Protein AF-A0A5J9UFN1-F1 (afdb_monomer_lite)

Sequence (551 aa):
MDAGTGLPSPESEETAANPITGREPRIRQQNEIRAKPKRKTLFSFYKKVTTEGEGVDGSVDQICELDATPAAAPPAVVLQDEASPSPAGPEPKIRRLNSEDSVLIVERDPGLRGSIWDYPVDEQDRARRIYAMLGPYQIVKEKYPYSGPKSHPRCFQAHWLKEFSWLEYSPAKDAVFCFPCYLFSKKPSGRAGSNVFTVKGFKSWKKVKSGKECAFLSHMGSDSNSAHSYNVTCYNNLKNQLGHIDNMVEQRTSLEVKRNRLRLRVSIDTIRWLAFQACAFRGHDESENSRNQGNFLEMVKLLAEYDDEVRAVVLGSAPGNAKYTSPTIQKEILDIMAAKVQKLIRDEIGDAKFCLIVDESRDESRREQMALVVRFQHLRKNYAMWLATELLILCSSLDPSDSFSSLNIDNVCSLASKFYPADFTEQERANLRCQLRHYELDVPSNPRFQNLTSVADLCRRLVETKKVDDYHLIDRLIRLVLTLPVSTATTERAFSAMKLVKTRKRNKMEDGFLRSCLVLYIEREMAIKITTDSIIDDFNAVKERAVKFKD

Structure (mmCIF, N/CA/C/O backbone):
data_AF-A0A5J9UFN1-F1
#
_entry.id   AF-A0A5J9UFN1-F1
#
loop_
_atom_site.group_PDB
_atom_site.id
_atom_site.type_symbol
_atom_site.label_atom_id
_atom_site.label_alt_id
_atom_site.label_comp_id
_atom_site.label_asym_id
_atom_site.label_entity_id
_atom_site.label_seq_id
_atom_site.pdbx_PDB_ins_code
_atom_site.Cartn_x
_atom_site.Cartn_y
_atom_site.Cartn_z
_atom_site.occupancy
_atom_site.B_iso_or_equiv
_atom_site.auth_seq_id
_atom_site.auth_comp_id
_atom_site.auth_asym_id
_atom_site.auth_atom_id
_atom_site.pdbx_PDB_model_num
ATOM 1 N N . MET A 1 1 ? -18.751 37.540 51.470 1.00 32.81 1 MET A N 1
ATOM 2 C CA . MET A 1 1 ? -18.083 38.650 52.172 1.00 32.81 1 MET A CA 1
ATOM 3 C C . MET A 1 1 ? -17.471 39.536 51.096 1.00 32.81 1 MET A C 1
ATOM 5 O O . MET A 1 1 ? -16.275 39.475 50.863 1.00 32.81 1 MET A O 1
ATOM 9 N N . ASP A 1 2 ? -18.274 40.063 50.174 1.00 33.19 2 ASP A N 1
ATOM 10 C CA . ASP A 1 2 ? -19.281 41.146 50.311 1.00 33.19 2 ASP A CA 1
ATOM 11 C C . ASP A 1 2 ? -18.609 42.467 49.929 1.00 33.19 2 ASP A C 1
ATOM 13 O O . ASP A 1 2 ? -17.487 42.711 50.349 1.00 33.19 2 ASP A O 1
ATOM 17 N N . ALA A 1 3 ? -19.198 43.386 49.175 1.00 38.28 3 ALA A N 1
ATOM 18 C CA . ALA A 1 3 ? -20.440 43.451 48.409 1.00 38.28 3 ALA A CA 1
ATOM 19 C C . ALA A 1 3 ? -20.407 44.800 47.653 1.00 38.28 3 ALA A C 1
ATOM 21 O O . ALA A 1 3 ? -19.611 45.675 47.995 1.00 38.28 3 ALA A O 1
ATOM 22 N N . GLY A 1 4 ? -21.310 44.993 46.688 1.00 31.73 4 GLY A N 1
ATOM 23 C CA . GLY A 1 4 ? -21.695 46.325 46.199 1.00 31.73 4 GLY A CA 1
ATOM 24 C C . GLY A 1 4 ? -22.046 46.337 44.707 1.00 31.73 4 GLY A C 1
ATOM 25 O O . GLY A 1 4 ? -21.158 46.558 43.896 1.00 31.73 4 GLY A O 1
ATOM 26 N N . THR A 1 5 ? -23.220 45.849 44.273 1.00 37.84 5 THR A N 1
ATOM 27 C CA . THR A 1 5 ? -24.504 46.594 44.093 1.00 37.84 5 THR A CA 1
ATOM 28 C C . THR A 1 5 ? -24.406 47.738 43.067 1.00 37.84 5 THR A C 1
ATOM 30 O O . THR A 1 5 ? -23.562 48.603 43.232 1.00 37.84 5 THR A O 1
ATOM 33 N N . GLY A 1 6 ? -25.241 47.880 42.032 1.00 31.38 6 GLY A N 1
ATOM 34 C CA . GLY A 1 6 ? -26.463 47.187 41.623 1.00 31.38 6 GLY A CA 1
ATOM 35 C C . GLY A 1 6 ? -26.992 47.732 40.273 1.00 31.38 6 GLY A C 1
ATOM 36 O O . GLY A 1 6 ? -26.519 48.767 39.820 1.00 31.38 6 GLY A O 1
ATOM 37 N N . LEU A 1 7 ? -27.905 46.947 39.669 1.00 31.61 7 LEU A N 1
ATOM 38 C CA . LEU A 1 7 ? -29.069 47.198 38.767 1.00 31.61 7 LEU A CA 1
ATOM 39 C C . LEU A 1 7 ? -29.321 48.593 38.117 1.00 31.61 7 LEU A C 1
ATOM 41 O O . LEU A 1 7 ? -28.875 49.586 38.679 1.00 31.61 7 LEU A O 1
ATOM 45 N N . PRO A 1 8 ? -30.194 48.729 37.074 1.00 45.88 8 PRO A N 1
ATOM 46 C CA . PRO A 1 8 ? -31.053 47.729 36.394 1.00 45.88 8 PRO A CA 1
ATOM 47 C C . PRO A 1 8 ? -31.086 47.782 34.833 1.00 45.88 8 PRO A C 1
ATOM 49 O O . PRO A 1 8 ? -30.517 48.662 34.198 1.00 45.88 8 PRO A O 1
ATOM 52 N N . SER A 1 9 ? -31.789 46.793 34.260 1.00 28.97 9 SER A N 1
ATOM 53 C CA . SER A 1 9 ? -32.250 46.537 32.869 1.00 28.97 9 SER A CA 1
ATOM 54 C C . SER A 1 9 ? -33.276 47.576 32.322 1.00 28.97 9 SER A C 1
ATOM 56 O O . SER A 1 9 ? -33.493 48.558 33.031 1.00 28.97 9 SER A O 1
ATOM 58 N N . PRO A 1 10 ? -34.065 47.352 31.227 1.00 55.62 10 PRO A N 1
ATOM 59 C CA . PRO A 1 10 ? -34.023 46.444 30.048 1.00 55.62 10 PRO A CA 1
ATOM 60 C C . PRO A 1 10 ? -34.421 47.176 28.710 1.00 55.62 10 PRO A C 1
ATOM 62 O O . PRO A 1 10 ? -34.336 48.392 28.647 1.00 55.62 10 PRO A O 1
ATOM 65 N N . GLU A 1 11 ? -34.906 46.418 27.701 1.00 29.58 11 GLU A N 1
ATOM 66 C CA . GLU A 1 11 ? -35.683 46.801 26.480 1.00 29.58 11 GLU A CA 1
ATOM 67 C C . GLU A 1 11 ? -34.847 47.060 25.203 1.00 29.58 11 GLU A C 1
ATOM 69 O O . GLU A 1 11 ? -33.977 47.920 25.182 1.00 29.58 11 GLU A O 1
ATOM 74 N N . SER A 1 12 ? -34.829 46.199 24.169 1.00 31.39 12 SER A N 1
ATOM 75 C CA . SER A 1 12 ? -35.857 45.669 23.235 1.00 31.39 12 SER A CA 1
ATOM 76 C C . SER A 1 12 ? -36.294 46.656 22.146 1.00 31.39 12 SER A C 1
ATOM 78 O O . SER A 1 12 ? -36.938 47.636 22.478 1.00 31.39 12 SER A O 1
ATOM 80 N N . GLU A 1 13 ? -35.981 46.345 20.878 1.00 31.66 13 GLU A N 1
ATOM 81 C CA . GLU A 1 13 ? -36.784 46.557 19.644 1.00 31.66 13 GLU A CA 1
ATOM 82 C C . GLU A 1 13 ? -35.903 46.141 18.431 1.00 31.66 13 GLU A C 1
ATOM 84 O O . GLU A 1 13 ? -34.749 46.549 18.330 1.00 31.66 13 GLU A O 1
ATOM 89 N N . GLU A 1 14 ? -36.224 45.091 17.655 1.00 31.14 14 GLU A N 1
ATOM 90 C CA . GLU A 1 14 ? -37.162 45.072 16.504 1.00 31.14 14 GLU A CA 1
ATOM 91 C C . GLU A 1 14 ? -36.806 46.141 15.444 1.00 31.14 14 GLU A C 1
ATOM 93 O O . GLU A 1 14 ? -36.729 47.315 15.753 1.00 31.14 14 GLU A O 1
ATOM 98 N N . THR A 1 15 ? -36.559 45.877 14.154 1.00 30.00 15 THR A N 1
ATOM 99 C CA . THR A 1 15 ? -37.398 45.165 13.173 1.00 30.00 15 THR A CA 1
ATOM 100 C C . THR A 1 15 ? -36.741 45.183 11.768 1.00 30.00 15 THR A C 1
ATOM 102 O O . THR A 1 15 ? -35.935 46.055 11.463 1.00 30.00 15 THR A O 1
ATOM 105 N N . ALA A 1 16 ? -37.171 44.222 10.928 1.00 30.41 16 ALA A N 1
ATOM 106 C CA . ALA A 1 16 ? -37.407 44.251 9.464 1.00 30.41 16 ALA A CA 1
ATOM 107 C C . ALA A 1 16 ? -36.252 44.622 8.490 1.00 30.41 16 ALA A C 1
ATOM 109 O O . ALA A 1 16 ? -35.725 45.722 8.501 1.00 30.41 16 ALA A O 1
ATOM 110 N N . ALA A 1 17 ? -35.733 43.727 7.635 1.00 29.56 17 ALA A N 1
ATOM 111 C CA . ALA A 1 17 ? -36.310 42.981 6.495 1.00 29.56 17 ALA A CA 1
ATOM 112 C C . ALA A 1 17 ? -36.345 43.739 5.136 1.00 29.56 17 ALA A C 1
ATOM 114 O O . ALA A 1 17 ? -37.272 44.493 4.876 1.00 29.56 17 ALA A O 1
ATOM 115 N N . ASN A 1 18 ? -35.415 43.328 4.242 1.00 29.84 18 ASN A N 1
ATOM 116 C CA . ASN A 1 18 ? -35.562 43.067 2.784 1.00 29.84 18 ASN A CA 1
ATOM 117 C C . ASN A 1 18 ? -35.808 44.250 1.795 1.00 29.84 18 ASN A C 1
ATOM 119 O O . ASN A 1 18 ? -36.248 45.309 2.218 1.00 29.84 18 ASN A O 1
ATOM 123 N N . PRO A 1 19 ? -35.712 44.080 0.446 1.00 46.12 19 PRO A N 1
ATOM 124 C CA . PRO A 1 19 ? -34.875 43.211 -0.418 1.00 46.12 19 PRO A CA 1
ATOM 125 C C . PRO A 1 19 ? -34.351 43.934 -1.720 1.00 46.12 19 PRO A C 1
ATOM 127 O O . PRO A 1 19 ? -34.479 45.141 -1.878 1.00 46.12 19 PRO A O 1
ATOM 130 N N . ILE A 1 20 ? -33.900 43.142 -2.715 1.00 30.11 20 ILE A N 1
ATOM 131 C CA . ILE A 1 20 ? -33.857 43.382 -4.190 1.00 30.11 20 ILE A CA 1
ATOM 132 C C . ILE A 1 20 ? -32.672 44.185 -4.782 1.00 30.11 20 ILE A C 1
ATOM 134 O O . ILE A 1 20 ? -32.523 45.379 -4.562 1.00 30.11 20 ILE A O 1
ATOM 138 N N . THR A 1 21 ? -31.896 43.557 -5.679 1.00 31.83 21 THR A N 1
ATOM 139 C CA . THR A 1 21 ? -31.861 43.841 -7.143 1.00 31.83 21 THR A CA 1
ATOM 140 C C . THR A 1 21 ? -30.602 43.287 -7.808 1.00 31.83 21 THR A C 1
ATOM 142 O O . THR A 1 21 ? -29.474 43.530 -7.391 1.00 31.83 21 THR A O 1
ATOM 145 N N . GLY A 1 22 ? -30.821 42.522 -8.880 1.00 30.83 22 GLY A N 1
ATOM 146 C CA . GLY A 1 22 ? -29.771 42.089 -9.789 1.00 30.83 22 GLY A CA 1
ATOM 147 C C . GLY A 1 22 ? -29.286 43.219 -10.695 1.00 30.83 22 GLY A C 1
ATOM 148 O O . GLY A 1 22 ? -30.017 44.165 -10.987 1.00 30.83 22 GLY A O 1
ATOM 149 N N . ARG A 1 23 ? -28.056 43.067 -11.188 1.00 28.86 23 ARG A N 1
ATOM 150 C CA . ARG A 1 23 ? -27.585 43.643 -12.451 1.00 28.86 23 ARG A CA 1
ATOM 151 C C . ARG A 1 23 ? -26.370 42.861 -12.944 1.00 28.86 23 ARG A C 1
ATOM 153 O O . ARG A 1 23 ? -25.410 42.656 -12.209 1.00 28.86 23 ARG A O 1
ATOM 160 N N . GLU A 1 24 ? -26.462 42.424 -14.194 1.00 30.39 24 GLU A N 1
ATOM 161 C CA . GLU A 1 24 ? -25.401 41.806 -14.988 1.00 30.39 24 GLU A CA 1
ATOM 162 C C . GLU A 1 24 ? -24.124 42.667 -15.034 1.00 30.39 24 GLU A C 1
ATOM 164 O O . GLU A 1 24 ? -24.214 43.899 -15.104 1.00 30.39 24 GLU A O 1
ATOM 169 N N . PRO A 1 25 ? -22.925 42.061 -15.120 1.00 31.67 25 PRO A N 1
ATOM 170 C CA . PRO A 1 25 ? -21.734 42.766 -15.556 1.00 31.67 25 PRO A CA 1
ATOM 171 C C . PRO A 1 25 ? -21.603 42.765 -17.086 1.00 31.67 25 PRO A C 1
ATOM 173 O O . PRO A 1 25 ? -21.617 41.733 -17.754 1.00 31.67 25 PRO A O 1
ATOM 176 N N . ARG A 1 26 ? -21.400 43.978 -17.605 1.00 28.38 26 ARG A N 1
ATOM 177 C CA . ARG A 1 26 ? -21.020 44.337 -18.975 1.00 28.38 26 ARG A CA 1
ATOM 178 C C . ARG A 1 26 ? -19.876 43.488 -19.541 1.00 28.38 26 ARG A C 1
ATOM 180 O O . ARG A 1 26 ? -18.785 43.431 -18.979 1.00 28.38 26 ARG A O 1
ATOM 187 N N . ILE A 1 27 ? -20.105 42.999 -20.756 1.00 29.84 27 ILE A N 1
ATOM 188 C CA . ILE A 1 27 ? -19.097 42.526 -21.707 1.00 29.84 27 ILE A CA 1
ATOM 189 C C . ILE A 1 27 ? -18.137 43.681 -22.038 1.00 29.84 27 ILE A C 1
ATOM 191 O O . ILE A 1 27 ? -18.545 44.708 -22.582 1.00 29.84 27 ILE A O 1
ATOM 195 N N . ARG A 1 28 ? -16.844 43.498 -21.750 1.00 28.39 28 ARG A N 1
ATOM 196 C CA . ARG A 1 28 ? -15.749 44.193 -22.438 1.00 28.39 28 ARG A CA 1
ATOM 197 C C . ARG A 1 28 ? -14.999 43.163 -23.271 1.00 28.39 28 ARG A C 1
ATOM 199 O O . ARG A 1 28 ? -14.373 42.257 -22.732 1.00 28.39 28 ARG A O 1
ATOM 206 N N . GLN A 1 29 ? -15.105 43.326 -24.585 1.00 31.97 29 GLN A N 1
ATOM 207 C CA . GLN A 1 29 ? -14.305 42.634 -25.587 1.00 31.97 29 GLN A CA 1
ATOM 208 C C . GLN A 1 29 ? -12.816 42.888 -25.315 1.00 31.97 29 GLN A C 1
ATOM 210 O O . GLN A 1 29 ? -12.383 44.040 -25.253 1.00 31.97 29 GLN A O 1
ATOM 215 N N . GLN A 1 30 ? -12.033 41.820 -25.176 1.00 30.34 30 GLN A N 1
ATOM 216 C CA . GLN A 1 30 ? -10.598 41.859 -25.433 1.00 30.34 30 GLN A CA 1
ATOM 217 C C . GLN A 1 30 ? -10.335 41.076 -26.713 1.00 30.34 30 GLN A C 1
ATOM 219 O O . GLN A 1 30 ? -10.708 39.913 -26.838 1.00 30.34 30 GLN A O 1
ATOM 224 N N . ASN A 1 31 ? -9.729 41.776 -27.668 1.00 28.36 31 ASN A N 1
ATOM 225 C CA . ASN A 1 31 ? -9.319 41.274 -28.966 1.00 28.36 31 ASN A CA 1
ATOM 226 C C . ASN A 1 31 ? -8.415 40.043 -28.827 1.00 28.36 31 ASN A C 1
ATOM 228 O O . ASN A 1 31 ? -7.356 40.094 -28.200 1.00 28.36 31 ASN A O 1
ATOM 232 N N . GLU A 1 32 ? -8.826 38.960 -29.479 1.00 28.55 32 GLU A N 1
ATOM 233 C CA . GLU A 1 32 ? -8.007 37.787 -29.744 1.00 28.55 32 GLU A CA 1
ATOM 234 C C . GLU A 1 32 ? -6.810 38.163 -30.633 1.00 28.55 32 GLU A C 1
ATOM 236 O O . GLU A 1 32 ? -6.968 38.512 -31.802 1.00 28.55 32 GLU A O 1
ATOM 241 N N . ILE A 1 33 ? -5.589 38.007 -30.117 1.00 30.92 33 ILE A N 1
ATOM 242 C CA . ILE A 1 33 ? -4.410 37.753 -30.953 1.00 30.92 33 ILE A CA 1
ATOM 243 C C . ILE A 1 33 ? -4.055 36.281 -30.761 1.00 30.92 33 ILE A C 1
ATOM 245 O O . ILE A 1 33 ? -3.357 35.882 -29.830 1.00 30.92 33 ILE A O 1
ATOM 249 N N . ARG A 1 34 ? -4.590 35.449 -31.656 1.00 27.22 34 ARG A N 1
ATOM 250 C CA . ARG A 1 34 ? -4.338 34.008 -31.725 1.00 27.22 34 ARG A CA 1
ATOM 251 C C . ARG A 1 34 ? -2.889 33.754 -32.157 1.00 27.22 34 ARG A C 1
ATOM 253 O O . ARG A 1 34 ? -2.589 33.659 -33.346 1.00 27.22 34 ARG A O 1
ATOM 260 N N . ALA A 1 35 ? -1.977 33.618 -31.196 1.00 33.22 35 ALA A N 1
ATOM 261 C CA . ALA A 1 35 ? -0.631 33.118 -31.460 1.00 33.22 35 ALA A CA 1
ATOM 262 C C . ALA A 1 35 ? -0.699 31.628 -31.848 1.00 33.22 35 ALA A C 1
ATOM 264 O O . ALA A 1 35 ? -1.124 30.778 -31.065 1.00 33.22 35 ALA A O 1
ATOM 265 N N . LYS A 1 36 ? -0.300 31.303 -33.084 1.00 31.28 36 LYS A N 1
ATOM 266 C CA . LYS A 1 36 ? -0.211 29.919 -33.579 1.00 31.28 36 LYS A CA 1
ATOM 267 C C . LYS A 1 36 ? 0.787 29.108 -32.726 1.00 31.28 36 LYS A C 1
ATOM 269 O O . LYS A 1 36 ? 1.882 29.609 -32.458 1.00 31.28 36 LYS A O 1
ATOM 274 N N . PRO A 1 37 ? 0.485 27.851 -32.350 1.00 29.38 37 PRO A N 1
ATOM 275 C CA . PRO A 1 37 ? 1.426 27.022 -31.606 1.00 29.38 37 PRO A CA 1
ATOM 276 C C . PRO A 1 37 ? 2.616 26.644 -32.500 1.00 29.38 37 PRO A C 1
ATOM 278 O O . PRO A 1 37 ? 2.449 26.073 -33.580 1.00 29.38 37 PRO A O 1
ATOM 281 N N . LYS A 1 38 ? 3.838 26.955 -32.052 1.00 36.09 38 LYS A N 1
ATOM 282 C CA . LYS A 1 38 ? 5.072 26.486 -32.697 1.00 36.09 38 LYS A CA 1
ATOM 283 C C . LYS A 1 38 ? 5.144 24.959 -32.567 1.00 36.09 38 LYS A C 1
ATOM 285 O O . LYS A 1 38 ? 5.279 24.441 -31.460 1.00 36.09 38 LYS A O 1
ATOM 290 N N . ARG A 1 39 ? 5.063 24.236 -33.692 1.00 30.19 39 ARG A N 1
ATOM 291 C CA . ARG A 1 39 ? 5.365 22.795 -33.770 1.00 30.19 39 ARG A CA 1
ATOM 292 C C . ARG A 1 39 ? 6.799 22.568 -33.282 1.00 30.19 39 ARG A C 1
ATOM 294 O O . ARG A 1 39 ? 7.739 23.058 -33.902 1.00 30.19 39 ARG A O 1
ATOM 301 N N . LYS A 1 40 ? 6.970 21.829 -32.186 1.00 36.41 40 LYS A N 1
ATOM 302 C CA . LYS A 1 40 ? 8.284 21.342 -31.751 1.00 36.41 40 LYS A CA 1
ATOM 303 C C . LYS A 1 40 ? 8.653 20.137 -32.616 1.00 36.41 40 LYS A C 1
ATOM 305 O O . LYS A 1 40 ? 7.951 19.131 -32.601 1.00 36.41 40 LYS A O 1
ATOM 310 N N . THR A 1 41 ? 9.716 20.258 -33.401 1.00 36.16 41 THR A N 1
ATOM 311 C CA . THR A 1 41 ? 10.311 19.147 -34.153 1.00 36.16 41 THR A CA 1
ATOM 312 C C . THR A 1 41 ? 11.304 18.386 -33.275 1.00 36.16 41 THR A C 1
ATOM 314 O O . THR A 1 41 ? 12.009 19.003 -32.479 1.00 36.16 41 THR A O 1
ATOM 317 N N . LEU A 1 42 ? 11.397 17.066 -33.476 1.00 30.78 42 LEU A N 1
ATOM 318 C CA . LEU A 1 42 ? 12.255 16.091 -32.771 1.00 30.78 42 LEU A CA 1
ATOM 319 C C . LEU A 1 42 ? 13.707 16.562 -32.518 1.00 30.78 42 LEU A C 1
ATOM 321 O O . LEU A 1 42 ? 14.330 16.184 -31.532 1.00 30.78 42 LEU A O 1
ATOM 325 N N . PHE A 1 43 ? 14.233 17.442 -33.370 1.00 34.00 43 PHE A N 1
ATOM 326 C CA . PHE A 1 43 ? 15.599 17.964 -33.299 1.00 34.00 43 PHE A CA 1
ATOM 327 C C . PHE A 1 43 ? 15.869 18.980 -32.175 1.00 34.00 43 PHE A C 1
ATOM 329 O O . PHE A 1 43 ? 17.024 19.334 -31.962 1.00 34.00 43 PHE A O 1
ATOM 336 N N . SER A 1 44 ? 14.866 19.419 -31.403 1.00 39.75 44 SER A N 1
ATOM 337 C CA . SER A 1 44 ? 15.110 20.288 -30.236 1.00 39.75 44 SER A CA 1
ATOM 338 C C . SER A 1 44 ? 15.718 19.560 -29.027 1.00 39.75 44 SER A C 1
ATOM 340 O O . SER A 1 44 ? 16.045 20.210 -28.039 1.00 39.75 44 SER A O 1
ATOM 342 N N . PHE A 1 45 ? 15.843 18.230 -29.082 1.00 31.97 45 PHE A N 1
ATOM 343 C CA . PHE A 1 45 ? 16.335 17.394 -27.979 1.00 31.97 45 PHE A CA 1
ATOM 344 C C . PHE A 1 45 ? 17.852 17.156 -27.973 1.00 31.97 45 PHE A C 1
ATOM 346 O O . PHE A 1 45 ? 18.365 16.599 -27.009 1.00 31.97 45 PHE A O 1
ATOM 353 N N . TYR A 1 46 ? 18.587 17.605 -28.992 1.00 33.34 46 TYR A N 1
ATOM 354 C CA . TYR A 1 46 ? 20.036 17.410 -29.062 1.00 33.34 46 TYR A CA 1
ATOM 355 C C . TYR A 1 46 ? 20.762 18.752 -29.016 1.00 33.34 46 TYR A C 1
ATOM 357 O O . TYR A 1 46 ? 20.992 19.386 -30.043 1.00 33.34 46 TYR A O 1
ATOM 365 N N . LYS A 1 47 ? 21.158 19.182 -27.814 1.00 35.72 47 LYS A N 1
ATOM 366 C CA . LYS A 1 47 ? 22.180 20.220 -27.641 1.00 35.72 47 LYS A CA 1
ATOM 367 C C . LYS A 1 47 ? 23.430 19.557 -27.062 1.00 35.72 47 LYS A C 1
ATOM 369 O O . LYS A 1 47 ? 23.391 19.031 -25.955 1.00 35.72 47 LYS A O 1
ATOM 374 N N . LYS A 1 48 ? 24.518 19.539 -27.839 1.00 30.20 48 LYS A N 1
ATOM 375 C CA . LYS A 1 48 ? 25.847 19.094 -27.394 1.00 30.20 48 LYS A CA 1
ATOM 376 C C . LYS A 1 48 ? 26.371 20.075 -26.342 1.00 30.20 48 LYS A C 1
ATOM 378 O O . LYS A 1 48 ? 26.406 21.274 -26.603 1.00 30.20 48 LYS A O 1
ATOM 383 N N . VAL A 1 49 ? 26.787 19.557 -25.189 1.00 30.92 49 VAL A N 1
ATOM 384 C CA . VAL A 1 49 ? 27.641 20.274 -24.238 1.00 30.92 49 VAL A CA 1
ATOM 385 C C . VAL A 1 49 ? 29.082 20.063 -24.698 1.00 30.92 49 VAL A C 1
ATOM 387 O O . VAL A 1 49 ? 29.534 18.926 -24.811 1.00 30.92 49 VAL A O 1
ATOM 390 N N . THR A 1 50 ? 29.776 21.145 -25.033 1.00 29.66 50 THR A N 1
ATOM 391 C CA . THR A 1 50 ? 31.231 21.174 -25.210 1.00 29.66 50 THR A CA 1
ATOM 392 C C . THR A 1 50 ? 31.863 21.547 -23.875 1.00 29.66 50 THR A C 1
ATOM 394 O O . THR A 1 50 ? 31.541 22.598 -23.327 1.00 29.66 50 THR A O 1
ATOM 397 N N . THR A 1 51 ? 32.739 20.689 -23.359 1.00 30.81 51 THR A N 1
ATOM 398 C CA . THR A 1 51 ? 33.621 20.964 -22.218 1.00 30.81 51 THR A CA 1
ATOM 399 C C . THR A 1 51 ? 35.063 21.038 -22.720 1.00 30.81 51 THR A C 1
ATOM 401 O O . THR A 1 51 ? 35.575 20.041 -23.227 1.00 30.81 51 THR A O 1
ATOM 404 N N . GLU A 1 52 ? 35.695 22.203 -22.582 1.00 28.88 52 GLU A N 1
ATOM 405 C CA . GLU A 1 52 ? 37.158 22.390 -22.546 1.00 28.88 52 GLU A CA 1
ATOM 406 C C . GLU A 1 52 ? 37.574 22.301 -21.059 1.00 28.88 52 GLU A C 1
ATOM 408 O O . GLU A 1 52 ? 36.848 22.840 -20.225 1.00 28.88 52 GLU A O 1
ATOM 413 N N . GLY A 1 53 ? 38.480 21.386 -20.667 1.00 28.70 53 GLY A N 1
ATOM 414 C CA . GLY A 1 53 ? 39.890 21.655 -20.277 1.00 28.70 53 GLY A CA 1
ATOM 415 C C . GLY A 1 53 ? 39.983 22.150 -18.812 1.00 28.70 53 GLY A C 1
ATOM 416 O O . GLY A 1 53 ? 39.232 23.042 -18.461 1.00 28.70 53 GLY A O 1
ATOM 417 N N . GLU A 1 54 ? 40.791 21.659 -17.860 1.00 26.56 54 GLU A N 1
ATOM 418 C CA . GLU A 1 54 ? 42.123 21.028 -17.846 1.00 26.56 54 GLU A CA 1
ATOM 419 C C . GLU A 1 54 ? 42.394 20.327 -16.480 1.00 26.56 54 GLU A C 1
ATOM 421 O O . GLU A 1 54 ? 41.971 20.852 -15.456 1.00 26.56 54 GLU A O 1
ATOM 426 N N . GLY A 1 55 ? 43.140 19.198 -16.492 1.00 26.22 55 GLY A N 1
ATOM 427 C CA . GLY A 1 55 ? 44.267 18.821 -15.580 1.00 26.22 55 GLY A CA 1
ATOM 428 C C . GLY A 1 55 ? 44.033 18.626 -14.060 1.00 26.22 55 GLY A C 1
ATOM 429 O O . GLY A 1 55 ? 43.349 19.420 -13.440 1.00 26.22 55 GLY A O 1
ATOM 430 N N . VAL A 1 56 ? 44.590 17.656 -13.311 1.00 29.05 56 VAL A N 1
ATOM 431 C CA . VAL A 1 56 ? 45.930 17.011 -13.242 1.00 29.05 56 VAL A CA 1
ATOM 43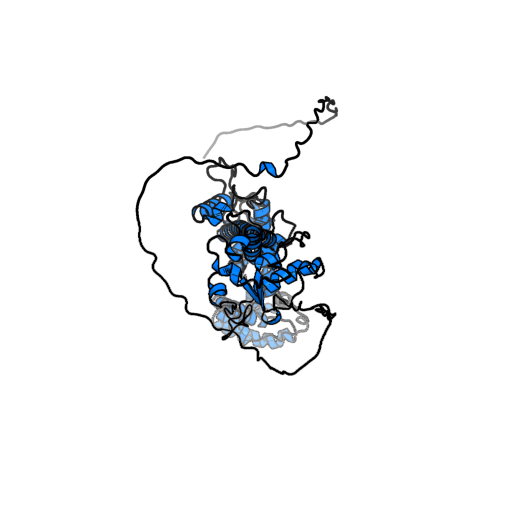2 C C . VAL A 1 56 ? 45.786 15.779 -12.299 1.00 29.05 56 VAL A C 1
ATOM 434 O O . VAL A 1 56 ? 45.123 15.898 -11.275 1.00 29.05 56 VAL A O 1
ATOM 437 N N . ASP A 1 57 ? 46.125 14.563 -12.750 1.00 25.33 57 ASP A N 1
ATOM 438 C CA . ASP A 1 57 ? 47.220 13.646 -12.314 1.00 25.33 57 ASP A CA 1
ATOM 439 C C . ASP A 1 57 ? 47.082 12.910 -10.953 1.00 25.33 57 ASP A C 1
ATOM 441 O O . ASP A 1 57 ? 46.694 13.491 -9.943 1.00 25.33 57 ASP A O 1
ATOM 445 N N . GLY A 1 58 ? 47.435 11.613 -10.938 1.00 25.94 58 GLY A N 1
ATOM 446 C CA . GLY A 1 58 ? 47.490 10.764 -9.735 1.00 25.94 58 GLY A CA 1
ATOM 447 C C . GLY A 1 58 ? 47.156 9.276 -9.952 1.00 25.94 58 GLY A C 1
ATOM 448 O O . GLY A 1 58 ? 46.000 8.891 -10.067 1.00 25.94 58 GLY A O 1
ATOM 449 N N . SER A 1 59 ? 48.197 8.449 -9.973 1.00 25.78 59 SER A N 1
ATOM 450 C CA . SER A 1 59 ? 48.329 7.025 -10.322 1.00 25.78 59 SER A CA 1
ATOM 451 C C . SER A 1 59 ? 47.718 5.952 -9.386 1.00 25.78 59 SER A C 1
ATOM 453 O O . SER A 1 59 ? 47.835 6.061 -8.174 1.00 25.78 59 SER A O 1
ATOM 455 N N . VAL A 1 60 ? 47.220 4.869 -10.019 1.00 26.98 60 VAL A N 1
ATOM 456 C CA . VAL A 1 60 ? 47.474 3.414 -9.789 1.00 26.98 60 VAL A CA 1
ATOM 457 C C . VAL A 1 60 ? 47.270 2.820 -8.375 1.00 26.98 60 VAL A C 1
ATOM 459 O O . VAL A 1 60 ? 48.049 3.116 -7.484 1.00 26.98 60 VAL A O 1
ATOM 462 N N . ASP A 1 61 ? 46.316 1.882 -8.203 1.00 24.84 61 ASP A N 1
ATOM 463 C CA . ASP A 1 61 ? 46.621 0.447 -7.971 1.00 24.84 61 ASP A CA 1
ATOM 464 C C . ASP A 1 61 ? 45.390 -0.488 -7.816 1.00 24.84 61 ASP A C 1
ATOM 466 O O . ASP A 1 61 ? 44.373 -0.145 -7.222 1.00 24.84 61 ASP A O 1
ATOM 470 N N . GLN A 1 62 ? 45.579 -1.696 -8.361 1.00 28.06 62 GLN A N 1
ATOM 471 C CA . GLN A 1 62 ? 45.076 -3.033 -7.988 1.00 28.06 62 GLN A CA 1
ATOM 472 C C . GLN A 1 62 ? 43.575 -3.356 -7.833 1.00 28.06 62 GLN A C 1
ATOM 474 O O . GLN A 1 62 ? 42.896 -3.040 -6.862 1.00 28.06 62 GLN A O 1
ATOM 479 N N . ILE A 1 63 ? 43.135 -4.191 -8.780 1.00 25.58 63 ILE A N 1
ATOM 480 C CA . ILE A 1 63 ? 41.965 -5.069 -8.731 1.00 25.58 63 ILE A CA 1
ATOM 481 C C . ILE A 1 63 ? 42.378 -6.366 -8.016 1.00 25.58 63 ILE A C 1
ATOM 483 O O . ILE A 1 63 ? 43.317 -7.026 -8.459 1.00 25.58 63 ILE A O 1
ATOM 487 N N . CYS A 1 64 ? 41.650 -6.748 -6.964 1.00 25.50 64 CYS A N 1
ATOM 488 C CA . CYS A 1 64 ? 41.651 -8.109 -6.428 1.00 25.50 64 CYS A CA 1
ATOM 489 C C . CYS A 1 64 ? 40.453 -8.886 -6.988 1.00 25.50 64 CYS A C 1
ATOM 491 O O . CYS A 1 64 ? 39.314 -8.417 -6.937 1.00 25.50 64 CYS A O 1
ATOM 493 N N . GLU A 1 65 ? 40.747 -10.071 -7.517 1.00 27.69 65 GLU A N 1
ATOM 494 C CA . GLU A 1 65 ? 39.810 -11.120 -7.919 1.00 27.69 65 GLU A CA 1
ATOM 495 C C . GLU A 1 65 ? 38.967 -11.616 -6.739 1.00 27.69 65 GLU A C 1
ATOM 497 O O . GLU A 1 65 ? 39.476 -11.758 -5.629 1.00 27.69 65 GLU A O 1
ATOM 502 N N . LEU A 1 66 ? 37.708 -11.975 -7.012 1.00 27.83 66 LEU A N 1
ATOM 503 C CA . LEU A 1 66 ? 36.994 -13.004 -6.259 1.00 27.83 66 LEU A CA 1
ATOM 504 C C . LEU A 1 66 ? 36.178 -13.881 -7.218 1.00 27.83 66 LEU A C 1
ATOM 506 O O . LEU A 1 66 ? 35.411 -13.398 -8.053 1.00 27.83 66 LEU A O 1
ATOM 510 N N . ASP A 1 67 ? 36.421 -15.177 -7.054 1.00 25.39 67 ASP A N 1
ATOM 511 C CA . ASP A 1 67 ? 35.968 -16.335 -7.811 1.00 25.39 67 ASP A CA 1
ATOM 512 C C . ASP A 1 67 ? 34.448 -16.488 -7.959 1.00 25.39 67 ASP A C 1
ATOM 514 O O . ASP A 1 67 ? 33.678 -16.277 -7.020 1.00 25.39 67 ASP A O 1
ATOM 518 N N . ALA A 1 68 ? 34.032 -17.027 -9.110 1.00 26.89 68 ALA A N 1
ATOM 519 C CA . ALA A 1 68 ? 32.740 -17.685 -9.276 1.00 26.89 68 ALA A CA 1
ATOM 520 C C . ALA A 1 68 ? 32.933 -19.078 -9.898 1.00 26.89 68 ALA A C 1
ATOM 522 O O . ALA A 1 68 ? 33.390 -19.233 -11.031 1.00 26.89 68 ALA A O 1
ATOM 523 N N . THR A 1 69 ? 32.573 -20.100 -9.124 1.00 30.92 69 THR A N 1
ATOM 524 C CA . THR A 1 69 ? 32.522 -21.522 -9.493 1.00 30.92 69 THR A CA 1
ATOM 525 C C . THR A 1 69 ? 31.378 -21.780 -10.498 1.00 30.92 69 THR A C 1
ATOM 527 O O . THR A 1 69 ? 30.347 -21.107 -10.423 1.00 30.92 69 THR A O 1
ATOM 530 N N . PRO A 1 70 ? 31.500 -22.742 -11.436 1.00 29.44 70 PRO A N 1
ATOM 531 C CA . PRO A 1 70 ? 30.561 -22.884 -12.546 1.00 29.44 70 PRO A CA 1
ATOM 532 C C . PRO A 1 70 ? 29.375 -23.804 -12.217 1.00 29.44 70 PRO A C 1
ATOM 534 O O . PRO A 1 70 ? 29.541 -24.901 -11.683 1.00 29.44 70 PRO A O 1
ATOM 537 N N . ALA A 1 71 ? 28.173 -23.368 -12.601 1.00 26.80 71 ALA A N 1
ATOM 538 C CA . ALA A 1 71 ? 26.954 -24.170 -12.570 1.00 26.80 71 ALA A CA 1
ATOM 539 C C . ALA A 1 71 ? 26.748 -24.947 -13.885 1.00 26.80 71 ALA A C 1
ATOM 541 O O . ALA A 1 71 ? 27.116 -24.500 -14.970 1.00 26.80 71 ALA A O 1
ATOM 542 N N . ALA A 1 72 ? 26.166 -26.133 -13.723 1.00 27.91 72 ALA A N 1
ATOM 543 C CA . ALA A 1 72 ? 26.081 -27.265 -14.637 1.00 27.91 72 ALA A CA 1
ATOM 544 C C . ALA A 1 72 ? 25.439 -27.022 -16.020 1.00 27.91 72 ALA A C 1
ATOM 546 O O . ALA A 1 72 ? 24.510 -26.233 -16.186 1.00 27.91 72 ALA A O 1
ATOM 547 N N . ALA A 1 73 ? 25.906 -27.810 -16.994 1.00 31.02 73 ALA A N 1
ATOM 548 C CA . ALA A 1 73 ? 25.375 -27.916 -18.351 1.00 31.02 73 ALA A CA 1
ATOM 549 C C . ALA A 1 73 ? 24.113 -28.809 -18.435 1.00 31.02 73 ALA A C 1
ATOM 551 O O . ALA A 1 73 ? 24.039 -29.814 -17.724 1.00 31.02 73 ALA A O 1
ATOM 552 N N . PRO A 1 74 ? 23.164 -28.521 -19.349 1.00 28.91 74 PRO A N 1
ATOM 553 C CA . PRO A 1 74 ? 22.124 -29.459 -19.769 1.00 28.91 74 PRO A CA 1
ATOM 554 C C . PRO A 1 74 ? 22.544 -30.262 -21.028 1.00 28.91 74 PRO A C 1
ATOM 556 O O . PRO A 1 74 ? 23.561 -29.948 -21.652 1.00 28.91 74 PRO A O 1
ATOM 559 N N . PRO A 1 75 ? 21.818 -31.345 -21.374 1.00 29.34 75 PRO A N 1
ATOM 560 C CA . PRO A 1 75 ? 22.418 -32.557 -21.922 1.00 29.34 75 PRO A CA 1
ATOM 561 C C . PRO A 1 75 ? 22.546 -32.595 -23.450 1.00 29.34 75 PRO A C 1
ATOM 563 O O . PRO A 1 75 ? 21.845 -31.914 -24.196 1.00 29.34 75 PRO A O 1
ATOM 566 N N . ALA A 1 76 ? 23.458 -33.467 -23.882 1.00 27.44 76 ALA A N 1
ATOM 567 C CA . ALA A 1 76 ? 23.772 -33.808 -25.259 1.00 27.44 76 ALA A CA 1
ATOM 568 C C . ALA A 1 76 ? 22.569 -34.383 -26.026 1.00 27.44 76 ALA A C 1
ATOM 570 O O . ALA A 1 76 ? 21.875 -35.275 -25.536 1.00 27.44 76 ALA A O 1
ATOM 571 N N . VAL A 1 77 ? 22.385 -33.925 -27.267 1.00 26.28 77 VAL A N 1
ATOM 572 C CA . VAL A 1 77 ? 21.491 -34.550 -28.249 1.00 26.28 77 VAL A CA 1
ATOM 573 C C . VAL A 1 77 ? 22.338 -35.329 -29.253 1.00 26.28 77 VAL A C 1
ATOM 575 O O . VAL A 1 77 ? 23.302 -34.816 -29.819 1.00 26.28 77 VAL A O 1
ATOM 578 N N . VAL A 1 78 ? 21.969 -36.596 -29.403 1.00 25.91 78 VAL A N 1
ATOM 579 C CA . VAL A 1 78 ? 22.604 -37.652 -30.193 1.00 25.91 78 VAL A CA 1
ATOM 580 C C . VAL A 1 78 ? 22.497 -37.359 -31.695 1.00 25.91 78 VAL A C 1
ATOM 582 O O . VAL A 1 78 ? 21.411 -37.079 -32.198 1.00 25.91 78 VAL A O 1
ATOM 585 N N . LEU A 1 79 ? 23.621 -37.459 -32.408 1.00 25.31 79 LEU A N 1
ATOM 586 C CA . LEU A 1 79 ? 23.689 -37.494 -33.871 1.00 25.31 79 LEU A CA 1
ATOM 587 C C . LEU A 1 79 ? 23.512 -38.944 -34.344 1.00 25.31 79 LEU A C 1
ATOM 589 O O . LEU A 1 79 ? 24.217 -39.829 -33.862 1.00 25.31 79 LEU A O 1
ATOM 593 N N . GLN A 1 80 ? 22.607 -39.180 -35.294 1.00 26.11 80 GLN A N 1
ATOM 594 C CA . GLN A 1 80 ? 22.616 -40.387 -36.123 1.00 26.11 80 GLN A CA 1
ATOM 595 C C . GLN A 1 80 ? 22.967 -39.996 -37.560 1.00 26.11 80 GLN A C 1
ATOM 597 O O . GLN A 1 80 ? 22.269 -39.197 -38.185 1.00 26.11 80 GLN A O 1
ATOM 602 N N . ASP A 1 81 ? 24.083 -40.554 -38.026 1.00 28.03 81 ASP A N 1
ATOM 603 C CA . ASP A 1 81 ? 24.538 -40.586 -39.413 1.00 28.03 81 ASP A CA 1
ATOM 604 C C . ASP A 1 81 ? 23.758 -41.652 -40.186 1.00 28.03 81 ASP A C 1
ATOM 606 O O . ASP A 1 81 ? 23.629 -42.771 -39.704 1.00 28.03 81 ASP A O 1
ATOM 610 N N . GLU A 1 82 ? 23.349 -41.346 -41.415 1.00 27.28 82 GLU A N 1
ATOM 611 C CA . GLU A 1 82 ? 23.219 -42.350 -42.475 1.00 27.28 82 GLU A CA 1
ATOM 612 C C . GLU A 1 82 ? 23.631 -41.719 -43.812 1.00 27.28 82 GLU A C 1
ATOM 614 O O . GLU A 1 82 ? 23.244 -40.598 -44.153 1.00 27.28 82 GLU A O 1
ATOM 619 N N . ALA A 1 83 ? 24.461 -42.447 -44.557 1.00 28.00 83 ALA A N 1
ATOM 620 C CA . ALA A 1 83 ? 25.125 -42.008 -45.778 1.00 28.00 83 ALA A CA 1
ATOM 621 C C . ALA A 1 83 ? 24.739 -42.877 -46.988 1.00 28.00 83 ALA A C 1
ATOM 623 O O . ALA A 1 83 ? 24.454 -44.063 -46.835 1.00 28.00 83 ALA A O 1
ATOM 624 N N . SER A 1 84 ? 24.932 -42.303 -48.193 1.00 30.61 84 SER A N 1
ATOM 625 C CA . SER A 1 84 ? 25.137 -42.920 -49.541 1.00 30.61 84 SER A CA 1
ATOM 626 C C . SER A 1 84 ? 24.010 -42.647 -50.599 1.00 30.61 84 SER A C 1
ATOM 628 O O . SER A 1 84 ? 22.931 -42.208 -50.219 1.00 30.61 84 SER A O 1
ATOM 630 N N . PRO A 1 85 ? 24.248 -42.748 -51.942 1.00 38.72 85 PRO A N 1
ATOM 631 C CA . PRO A 1 85 ? 24.525 -41.570 -52.800 1.00 38.72 85 PRO A CA 1
ATOM 632 C C . PRO A 1 85 ? 23.805 -41.468 -54.193 1.00 38.72 85 PRO A C 1
ATOM 634 O O . PRO A 1 85 ? 23.477 -42.471 -54.813 1.00 38.72 85 PRO A O 1
ATOM 637 N N . SER A 1 86 ? 23.775 -40.232 -54.751 1.00 28.05 86 SER A N 1
ATOM 638 C CA . SER A 1 86 ? 23.685 -39.796 -56.190 1.00 28.05 86 SER A CA 1
ATOM 639 C C . SER A 1 86 ? 22.359 -39.942 -56.994 1.00 28.05 86 SER A C 1
ATOM 641 O O . SER A 1 86 ? 21.561 -40.798 -56.632 1.00 28.05 86 SER A O 1
ATOM 643 N N . PRO A 1 87 ? 22.108 -39.224 -58.137 1.00 38.69 87 PRO A N 1
ATOM 644 C CA . PRO A 1 87 ? 22.809 -38.085 -58.779 1.00 38.69 87 PRO A CA 1
ATOM 645 C C . PRO A 1 87 ? 21.924 -36.866 -59.227 1.00 38.69 87 PRO A C 1
ATOM 647 O O . PRO A 1 87 ? 20.733 -36.982 -59.480 1.00 38.69 87 PRO A O 1
ATOM 650 N N . ALA A 1 88 ? 22.581 -35.707 -59.413 1.00 32.44 88 ALA A N 1
ATOM 651 C CA . ALA A 1 88 ? 22.300 -34.567 -60.326 1.00 32.44 88 ALA A CA 1
ATOM 652 C C . ALA A 1 88 ? 20.907 -33.854 -60.406 1.00 32.44 88 ALA A C 1
ATOM 654 O O . ALA A 1 88 ? 20.065 -34.235 -61.208 1.00 32.44 88 ALA A O 1
ATOM 655 N N . GLY A 1 89 ? 20.808 -32.679 -59.738 1.00 30.25 89 GLY A N 1
ATOM 656 C CA . GLY A 1 89 ? 19.988 -31.466 -60.046 1.00 30.25 89 GLY A CA 1
ATOM 657 C C . GLY A 1 89 ? 18.446 -31.549 -59.919 1.00 30.25 89 GLY A C 1
ATOM 658 O O . GLY A 1 89 ? 17.910 -32.614 -60.192 1.00 30.25 89 GLY A O 1
ATOM 659 N N . PRO A 1 90 ? 17.677 -30.475 -59.566 1.00 36.97 90 PRO A N 1
ATOM 660 C CA . PRO A 1 90 ? 17.999 -29.033 -59.488 1.00 36.97 90 PRO A CA 1
ATOM 661 C C . PRO A 1 90 ? 17.640 -28.316 -58.145 1.00 36.97 90 PRO A C 1
ATOM 663 O O . PRO A 1 90 ? 16.842 -28.821 -57.363 1.00 36.97 90 PRO A O 1
ATOM 666 N N . GLU A 1 91 ? 18.208 -27.109 -57.957 1.00 29.05 91 GLU A N 1
ATOM 667 C CA . GLU A 1 91 ? 17.866 -25.985 -57.033 1.00 29.05 91 GLU A CA 1
ATOM 668 C C . GLU A 1 91 ? 17.688 -26.228 -55.504 1.00 29.05 91 GLU A C 1
ATOM 670 O O . GLU A 1 91 ? 17.056 -27.197 -55.085 1.00 29.05 91 GLU A O 1
ATOM 675 N N . PRO A 1 92 ? 18.177 -25.319 -54.620 1.00 34.94 92 PRO A N 1
ATOM 676 C CA . PRO A 1 92 ? 17.952 -25.433 -53.178 1.00 34.94 92 PRO A CA 1
ATOM 677 C C . PRO A 1 92 ? 16.480 -25.138 -52.848 1.00 34.94 92 PRO A C 1
ATOM 679 O O . PRO A 1 92 ? 16.054 -23.988 -52.749 1.00 34.94 92 PRO A O 1
ATOM 682 N N . LYS A 1 93 ? 15.679 -26.196 -52.694 1.00 35.88 93 LYS A N 1
ATOM 683 C CA . LYS A 1 93 ? 14.271 -26.105 -52.294 1.00 35.88 93 LYS A CA 1
ATOM 684 C C . LYS A 1 93 ? 14.166 -25.706 -50.821 1.00 35.88 93 LYS A C 1
ATOM 686 O O . LYS A 1 93 ? 14.397 -26.531 -49.939 1.00 35.88 93 LYS A O 1
ATOM 691 N N . ILE A 1 94 ? 13.736 -24.474 -50.560 1.00 43.66 94 ILE A N 1
ATOM 692 C CA . ILE A 1 94 ? 13.178 -24.076 -49.262 1.00 43.66 94 ILE A CA 1
ATOM 693 C C . ILE A 1 94 ? 11.901 -24.905 -49.055 1.00 43.66 94 ILE A C 1
ATOM 695 O O . ILE A 1 94 ? 10.901 -24.699 -49.744 1.00 43.66 94 ILE A O 1
ATOM 699 N N . ARG A 1 95 ? 11.928 -25.892 -48.152 1.00 38.56 95 ARG A N 1
ATOM 700 C CA . ARG A 1 95 ? 10.732 -26.666 -47.789 1.00 38.56 95 ARG A CA 1
ATOM 701 C C . ARG A 1 95 ? 9.971 -25.927 -46.687 1.00 38.56 95 ARG A C 1
ATOM 703 O O . ARG A 1 95 ? 10.413 -25.910 -45.545 1.00 38.56 95 ARG A O 1
ATOM 710 N N . ARG A 1 96 ? 8.811 -25.355 -47.029 1.00 35.25 96 ARG A N 1
ATOM 711 C CA . ARG A 1 96 ? 7.769 -25.002 -46.052 1.00 35.25 96 ARG A CA 1
ATOM 712 C C . ARG A 1 96 ? 7.101 -26.291 -45.566 1.00 35.25 96 ARG A C 1
ATOM 714 O O . ARG A 1 96 ? 6.547 -27.021 -46.385 1.00 35.25 96 ARG A O 1
ATOM 721 N N . LEU A 1 97 ? 7.126 -26.556 -44.263 1.00 34.50 97 LEU A N 1
ATOM 722 C CA . LEU A 1 97 ? 6.100 -27.381 -43.623 1.00 34.50 97 LEU A CA 1
ATOM 723 C C . LEU A 1 97 ? 5.101 -26.432 -42.955 1.00 34.50 97 LEU A C 1
ATOM 725 O O . LEU A 1 97 ? 5.505 -25.551 -42.208 1.00 34.50 97 LEU A O 1
ATOM 729 N N . ASN A 1 98 ? 3.814 -26.594 -43.261 1.00 38.91 98 ASN A N 1
ATOM 730 C CA . ASN A 1 98 ? 2.730 -25.809 -42.675 1.00 38.91 98 ASN A CA 1
ATOM 731 C C . ASN A 1 98 ? 2.346 -26.372 -41.294 1.00 38.91 98 ASN A C 1
ATOM 733 O O . ASN A 1 98 ? 1.826 -27.483 -41.239 1.00 38.91 98 ASN A O 1
ATOM 737 N N . SER A 1 99 ? 2.531 -25.593 -40.224 1.00 36.69 99 SER A N 1
ATOM 738 C CA . SER A 1 99 ? 1.693 -25.555 -39.004 1.00 36.69 99 SER A CA 1
ATOM 739 C C . SER A 1 99 ? 2.200 -24.447 -38.068 1.00 36.69 99 SER A C 1
ATOM 741 O O . SER A 1 99 ? 3.394 -24.152 -38.079 1.00 36.69 99 SER A O 1
ATOM 743 N N . GLU A 1 100 ? 1.316 -23.840 -37.272 1.00 43.56 100 GLU A N 1
ATOM 744 C CA . GLU A 1 100 ? 1.467 -22.572 -36.517 1.00 43.56 100 GLU A CA 1
ATOM 745 C C . GLU A 1 100 ? 2.588 -22.469 -35.450 1.00 43.56 100 GLU A C 1
ATOM 747 O O . GLU A 1 100 ? 2.598 -21.531 -34.669 1.00 43.56 100 GLU A O 1
ATOM 752 N N . ASP A 1 101 ? 3.602 -23.333 -35.476 1.00 53.03 101 ASP A N 1
ATOM 753 C CA . ASP A 1 101 ? 4.878 -23.154 -34.763 1.00 53.03 101 ASP A CA 1
ATOM 754 C C . ASP A 1 101 ? 6.046 -23.669 -35.625 1.00 53.03 101 ASP A C 1
ATOM 756 O O . ASP A 1 101 ? 6.843 -24.536 -35.264 1.00 53.03 101 ASP A O 1
ATOM 760 N N . SER A 1 102 ? 6.124 -23.171 -36.860 1.00 56.50 102 SER A N 1
ATOM 761 C CA . SER A 1 102 ? 7.143 -23.606 -37.818 1.00 56.50 102 SER A CA 1
ATOM 762 C C . SER A 1 102 ? 8.534 -23.122 -37.383 1.00 56.50 102 SER A C 1
ATOM 764 O O . SER A 1 102 ? 8.832 -21.920 -37.391 1.00 56.50 102 SER A O 1
ATOM 766 N N . VAL A 1 103 ? 9.407 -24.058 -36.997 1.00 66.81 103 VAL A N 1
ATOM 767 C CA . VAL A 1 103 ? 10.844 -23.815 -36.805 1.00 66.81 103 VAL A CA 1
ATOM 768 C C . VAL A 1 103 ? 11.448 -23.524 -38.177 1.00 66.81 103 VAL A C 1
ATOM 770 O O . VAL A 1 103 ? 11.470 -24.391 -39.048 1.00 66.81 103 VAL A O 1
ATOM 773 N N . LEU A 1 104 ? 11.920 -22.295 -38.393 1.00 79.19 104 LEU A N 1
ATOM 774 C CA . LEU A 1 104 ? 12.613 -21.929 -39.626 1.00 79.19 104 LEU A CA 1
ATOM 775 C C . LEU A 1 104 ? 13.959 -22.667 -39.676 1.00 79.19 104 LEU A C 1
ATOM 777 O O . LEU A 1 104 ? 14.906 -22.291 -38.986 1.00 79.19 104 LEU A O 1
ATOM 781 N N . ILE A 1 105 ? 14.036 -23.731 -40.474 1.00 82.00 105 ILE A N 1
ATOM 782 C CA . ILE A 1 105 ? 15.274 -24.483 -40.694 1.00 82.00 105 ILE A CA 1
ATOM 783 C C . ILE A 1 105 ? 16.116 -23.734 -41.725 1.00 82.00 105 ILE A C 1
ATOM 785 O O . ILE A 1 105 ? 15.643 -23.417 -42.816 1.00 82.00 105 ILE A O 1
ATOM 789 N N . VAL A 1 106 ? 17.371 -23.458 -41.376 1.00 89.06 106 VAL A N 1
ATOM 790 C CA . VAL A 1 106 ? 18.303 -22.712 -42.224 1.00 89.06 106 VAL A CA 1
ATOM 791 C C . VAL A 1 106 ? 19.450 -23.603 -42.702 1.00 89.06 106 VAL A C 1
ATOM 793 O O . VAL A 1 106 ? 20.029 -24.354 -41.920 1.00 89.06 106 VAL A O 1
ATOM 796 N N . GLU A 1 107 ? 19.800 -23.500 -43.984 1.00 92.88 107 GLU A N 1
ATOM 797 C CA . GLU A 1 107 ? 20.973 -24.174 -44.554 1.00 92.88 107 GLU A CA 1
ATOM 798 C C . GLU A 1 107 ? 22.260 -23.498 -44.066 1.00 92.88 107 GLU A C 1
ATOM 800 O O . GLU A 1 107 ? 22.424 -22.283 -44.182 1.00 92.88 107 GLU A O 1
ATOM 805 N N . ARG A 1 108 ? 23.190 -24.273 -43.508 1.00 91.00 108 ARG A N 1
ATOM 806 C CA . ARG A 1 108 ? 24.387 -23.741 -42.846 1.00 91.00 108 ARG A CA 1
ATOM 807 C C . ARG A 1 108 ? 25.547 -23.536 -43.800 1.00 91.00 108 ARG A C 1
ATOM 809 O O . ARG A 1 108 ? 26.285 -22.565 -43.622 1.00 91.00 108 ARG A O 1
ATOM 816 N N . ASP A 1 109 ? 25.699 -24.402 -44.800 1.00 92.81 109 ASP A N 1
ATOM 817 C CA . ASP A 1 109 ? 26.800 -24.285 -45.747 1.00 92.81 109 ASP A CA 1
ATOM 818 C C . ASP A 1 109 ? 26.618 -22.999 -46.583 1.00 92.81 109 ASP A C 1
ATOM 820 O O . ASP A 1 109 ? 25.619 -22.850 -47.298 1.00 92.81 109 ASP A O 1
ATOM 824 N N . PRO A 1 110 ? 27.574 -22.049 -46.542 1.00 93.31 110 PRO A N 1
ATOM 825 C CA . PRO A 1 110 ? 27.443 -20.765 -47.226 1.00 93.31 110 PRO A CA 1
ATOM 826 C C . PRO A 1 110 ? 27.397 -20.897 -48.754 1.00 93.31 110 PRO A C 1
ATOM 828 O O . PRO A 1 110 ? 26.947 -19.985 -49.443 1.00 93.31 110 PRO A O 1
ATOM 831 N N . GLY A 1 111 ? 27.848 -22.029 -49.295 1.00 91.06 111 GLY A N 1
ATOM 832 C CA . GLY A 1 111 ? 27.740 -22.348 -50.706 1.00 91.06 111 GLY A CA 1
ATOM 833 C C . GLY A 1 111 ? 26.399 -22.957 -51.105 1.00 91.06 111 GLY A C 1
ATOM 834 O O . GLY A 1 111 ? 26.059 -22.876 -52.285 1.00 91.06 111 GLY A O 1
ATOM 835 N N . LEU A 1 112 ? 25.637 -23.532 -50.176 1.00 91.56 112 LEU A N 1
ATOM 836 C CA . LEU A 1 112 ? 24.342 -24.162 -50.461 1.00 91.56 112 LEU A CA 1
ATOM 837 C C . LEU A 1 112 ? 23.155 -23.282 -50.062 1.00 91.56 112 LEU A C 1
ATOM 839 O O . LEU A 1 112 ? 22.094 -23.380 -50.680 1.00 91.56 112 LEU A O 1
ATOM 843 N N . ARG A 1 113 ? 23.332 -22.401 -49.072 1.00 90.88 113 ARG A N 1
ATOM 844 C CA . ARG A 1 113 ? 22.258 -21.535 -48.582 1.00 90.88 113 ARG A CA 1
ATOM 845 C C . ARG A 1 113 ? 21.820 -20.496 -49.618 1.00 90.88 113 ARG A C 1
ATOM 847 O O . ARG A 1 113 ? 22.643 -19.901 -50.318 1.00 90.88 113 ARG A O 1
ATOM 854 N N . GLY A 1 114 ? 20.506 -20.275 -49.688 1.00 86.25 114 GLY A N 1
ATOM 855 C CA . GLY A 1 114 ? 19.904 -19.177 -50.448 1.00 86.25 114 GLY A CA 1
ATOM 856 C C . GLY A 1 114 ? 20.260 -17.813 -49.854 1.00 86.25 114 GLY A C 1
ATOM 857 O O . GLY A 1 114 ? 20.747 -17.715 -48.729 1.00 86.25 114 GLY A O 1
ATOM 858 N N . SER A 1 115 ? 20.031 -16.740 -50.604 1.00 87.81 115 SER A N 1
ATOM 859 C CA . SER A 1 115 ? 20.214 -15.383 -50.097 1.00 87.81 115 SER A CA 1
ATOM 860 C C . SER A 1 115 ? 19.187 -15.063 -49.007 1.00 87.81 115 SER A C 1
ATOM 862 O O . SER A 1 115 ? 18.061 -15.548 -49.052 1.00 87.81 115 SER A O 1
ATOM 864 N N . ILE A 1 116 ? 19.514 -14.166 -48.068 1.00 89.81 116 ILE A N 1
ATOM 865 C CA . ILE A 1 116 ? 18.527 -13.663 -47.091 1.00 89.81 116 ILE A CA 1
ATOM 866 C C . ILE A 1 116 ? 17.305 -13.045 -47.792 1.00 89.81 116 ILE A C 1
ATOM 868 O O . ILE A 1 116 ? 16.193 -13.121 -47.284 1.00 89.81 116 ILE A O 1
ATOM 872 N N . TRP A 1 117 ? 17.499 -12.481 -48.984 1.00 84.94 117 TRP A N 1
ATOM 873 C CA . TRP A 1 117 ? 16.434 -11.896 -49.800 1.00 84.94 117 TRP A CA 1
ATOM 874 C C . TRP A 1 117 ? 15.478 -12.924 -50.417 1.00 84.94 117 TRP A C 1
ATOM 876 O O . TRP A 1 117 ? 14.418 -12.528 -50.894 1.00 84.94 117 TRP A O 1
ATOM 886 N N . ASP A 1 118 ? 15.852 -14.205 -50.420 1.00 88.00 118 ASP A N 1
ATOM 887 C CA . ASP A 1 118 ? 15.021 -15.287 -50.950 1.00 88.00 118 ASP A CA 1
ATOM 888 C C . ASP A 1 118 ? 13.980 -15.757 -49.913 1.00 88.00 118 ASP A C 1
ATOM 890 O O . ASP A 1 118 ? 13.027 -16.449 -50.268 1.00 88.00 118 ASP A O 1
ATOM 894 N N . TYR A 1 119 ? 14.122 -15.351 -48.641 1.00 87.88 119 TYR A N 1
ATOM 895 C CA . TYR A 1 119 ? 13.105 -15.560 -47.605 1.00 87.88 119 TYR A CA 1
ATOM 896 C C . TYR A 1 119 ? 11.967 -14.526 -47.743 1.00 87.88 119 TYR A C 1
ATOM 898 O O . TYR A 1 119 ? 12.231 -13.370 -48.113 1.00 87.88 119 TYR A O 1
ATOM 906 N N . PRO A 1 120 ? 10.716 -14.897 -47.395 1.00 89.81 120 PRO A N 1
ATOM 907 C CA . PRO A 1 120 ? 9.604 -13.956 -47.250 1.00 89.81 120 PRO A CA 1
ATOM 908 C C . PRO A 1 120 ? 9.997 -12.748 -46.396 1.00 89.81 120 PRO A C 1
ATOM 910 O O . PRO A 1 120 ? 10.750 -12.893 -45.436 1.00 89.81 120 PRO A O 1
ATOM 913 N N . VAL A 1 121 ? 9.523 -11.552 -46.759 1.00 85.81 121 VAL A N 1
ATOM 914 C CA . VAL A 1 121 ? 9.962 -10.273 -46.159 1.00 85.81 121 VAL A CA 1
ATOM 915 C C . VAL A 1 121 ? 9.818 -10.267 -44.632 1.00 85.81 121 VAL A C 1
ATOM 917 O O . VAL A 1 121 ? 10.699 -9.772 -43.933 1.00 85.81 121 VAL A O 1
ATOM 920 N N . ASP A 1 122 ? 8.743 -10.862 -44.134 1.00 87.38 122 ASP A N 1
ATOM 921 C CA . ASP A 1 122 ? 8.404 -11.065 -42.726 1.00 87.38 122 ASP A CA 1
ATOM 922 C C . ASP A 1 122 ? 9.326 -12.063 -41.996 1.00 87.38 122 ASP A C 1
ATOM 924 O O . ASP A 1 122 ? 9.538 -11.942 -40.791 1.00 87.38 122 ASP A O 1
ATOM 928 N N . GLU A 1 123 ? 9.957 -12.996 -42.712 1.00 87.38 123 GLU A N 1
ATOM 929 C CA . GLU A 1 123 ? 10.862 -14.005 -42.144 1.00 87.38 123 GLU A CA 1
ATOM 930 C C . GLU A 1 123 ? 12.347 -13.621 -42.224 1.00 87.38 123 GLU A C 1
ATOM 932 O O . GLU A 1 123 ? 13.180 -14.243 -41.561 1.00 87.38 123 GLU A O 1
ATOM 937 N N . GLN A 1 124 ? 12.722 -12.596 -42.998 1.00 90.31 124 GLN A N 1
ATOM 938 C CA . GLN A 1 124 ? 14.136 -12.252 -43.209 1.00 90.31 124 GLN A CA 1
ATOM 939 C C . GLN A 1 124 ? 14.857 -11.872 -41.910 1.00 90.31 124 GLN A C 1
ATOM 941 O O . GLN A 1 124 ? 16.016 -12.243 -41.722 1.00 90.31 124 GLN A O 1
ATOM 946 N N . ASP A 1 125 ? 14.204 -11.128 -41.008 1.00 87.62 125 ASP A N 1
ATOM 947 C CA . ASP A 1 125 ? 14.793 -10.779 -39.705 1.00 87.62 125 ASP A CA 1
ATOM 948 C C . ASP A 1 125 ? 14.968 -12.022 -38.823 1.00 87.62 125 ASP A C 1
ATOM 950 O O . ASP A 1 125 ? 16.035 -12.234 -38.242 1.00 87.62 125 ASP A O 1
ATOM 954 N N . ARG A 1 126 ? 13.964 -12.910 -38.813 1.00 87.25 126 ARG A N 1
ATOM 955 C CA . ARG A 1 126 ? 14.027 -14.198 -38.112 1.00 87.25 126 ARG A CA 1
ATOM 956 C C . ARG A 1 126 ? 15.182 -15.052 -38.637 1.00 87.25 126 ARG A C 1
ATOM 958 O O . ARG A 1 126 ? 15.979 -15.544 -37.840 1.00 87.25 126 ARG A O 1
ATOM 965 N N . ALA A 1 127 ? 15.341 -15.158 -39.957 1.00 90.75 127 ALA A N 1
ATOM 966 C CA . ALA A 1 127 ? 16.461 -15.855 -40.584 1.00 90.75 127 ALA A CA 1
ATOM 967 C C . ALA A 1 127 ? 17.810 -15.254 -40.154 1.00 90.75 127 ALA A C 1
ATOM 969 O O . ALA A 1 127 ? 18.699 -15.988 -39.719 1.00 90.75 127 ALA A O 1
ATOM 970 N N . ARG A 1 128 ? 17.961 -13.918 -40.204 1.00 91.88 128 ARG A N 1
ATOM 971 C CA . ARG A 1 128 ? 19.188 -13.226 -39.761 1.00 91.88 128 ARG A CA 1
ATOM 972 C C . ARG A 1 128 ? 19.535 -13.549 -38.310 1.00 91.88 128 ARG A C 1
ATOM 974 O O . ARG A 1 128 ? 20.699 -13.830 -38.030 1.00 91.88 128 ARG A O 1
ATOM 981 N N . ARG A 1 129 ? 18.550 -13.550 -37.405 1.00 88.44 129 ARG A N 1
ATOM 982 C CA . ARG A 1 129 ? 18.745 -13.888 -35.983 1.00 88.44 129 ARG A CA 1
ATOM 983 C C . ARG A 1 129 ? 19.192 -15.333 -35.784 1.00 88.44 129 ARG A C 1
ATOM 985 O O . ARG A 1 129 ? 20.119 -15.564 -35.013 1.00 88.44 129 ARG A O 1
ATOM 992 N N . ILE A 1 130 ? 18.595 -16.284 -36.504 1.00 89.88 130 ILE A N 1
ATOM 993 C CA . ILE A 1 130 ? 18.985 -17.701 -36.429 1.00 89.88 130 ILE A CA 1
ATOM 994 C C . ILE A 1 130 ? 20.428 -17.882 -36.907 1.00 89.88 130 ILE A C 1
ATOM 996 O O . ILE A 1 130 ? 21.243 -18.463 -36.193 1.00 89.88 130 ILE A O 1
ATOM 1000 N N . TYR A 1 131 ? 20.789 -17.330 -38.070 1.00 92.75 131 TYR A N 1
ATOM 1001 C CA . TYR A 1 131 ? 22.176 -17.383 -38.537 1.00 92.75 131 TYR A CA 1
ATOM 1002 C C . TYR A 1 131 ? 23.134 -16.725 -37.538 1.00 92.75 131 TYR A C 1
ATOM 1004 O O . TYR A 1 131 ? 24.168 -17.309 -37.223 1.00 92.75 131 TYR A O 1
ATOM 1012 N N . ALA A 1 132 ? 22.801 -15.538 -37.019 1.00 90.81 132 ALA A N 1
ATOM 1013 C CA . ALA A 1 132 ? 23.638 -14.818 -36.059 1.00 90.81 132 ALA A CA 1
ATOM 1014 C C . ALA A 1 132 ? 23.856 -15.598 -34.751 1.00 90.81 132 ALA A C 1
ATOM 1016 O O . ALA A 1 132 ? 24.970 -15.577 -34.229 1.00 90.81 132 ALA A O 1
ATOM 1017 N N . MET A 1 133 ? 22.830 -16.304 -34.259 1.00 87.81 133 MET A N 1
ATOM 1018 C CA . MET A 1 133 ? 22.915 -17.194 -33.095 1.00 87.81 133 MET A CA 1
ATOM 1019 C C . MET A 1 133 ? 23.868 -18.364 -33.351 1.00 87.81 133 MET A C 1
ATOM 1021 O O . MET A 1 133 ? 24.704 -18.680 -32.513 1.00 87.81 133 MET A O 1
ATOM 1025 N N . LEU A 1 134 ? 23.767 -18.985 -34.526 1.00 89.50 134 LEU A N 1
ATOM 1026 C CA . LEU A 1 134 ? 24.595 -20.130 -34.891 1.00 89.50 134 LEU A CA 1
ATOM 1027 C C . LEU A 1 134 ? 26.033 -19.733 -35.295 1.00 89.50 134 LEU A C 1
ATOM 1029 O O . LEU A 1 134 ? 26.910 -20.593 -35.393 1.00 89.50 134 LEU A O 1
ATOM 1033 N N . GLY A 1 135 ? 26.282 -18.449 -35.559 1.00 90.25 135 GLY A N 1
ATOM 1034 C CA . GLY A 1 135 ? 27.597 -17.898 -35.888 1.00 90.25 135 GLY A CA 1
ATOM 1035 C C . GLY A 1 135 ? 28.119 -18.257 -37.291 1.00 90.25 135 GLY A C 1
ATOM 1036 O O . GLY A 1 135 ? 27.456 -18.990 -38.035 1.00 90.25 135 GLY A O 1
ATOM 1037 N N . PRO A 1 136 ? 29.306 -17.733 -37.666 1.00 92.44 136 PRO A N 1
ATOM 1038 C CA . PRO A 1 136 ? 29.919 -17.982 -38.967 1.00 92.44 136 PRO A CA 1
ATOM 1039 C C . PRO A 1 136 ? 30.277 -19.462 -39.142 1.00 92.44 136 PRO A C 1
ATOM 1041 O O . PRO A 1 136 ? 30.775 -20.118 -38.227 1.00 92.44 136 PRO A O 1
ATOM 1044 N N . TYR A 1 137 ? 30.052 -19.989 -40.342 1.00 92.12 137 TYR A N 1
ATOM 1045 C CA . TYR A 1 137 ? 30.364 -21.371 -40.693 1.00 92.12 137 TYR A CA 1
ATOM 1046 C C . TYR A 1 137 ? 31.876 -21.578 -40.923 1.00 92.12 137 TYR A C 1
ATOM 1048 O O . TYR A 1 137 ? 32.387 -21.462 -42.042 1.00 92.12 137 TYR A O 1
ATOM 1056 N N . GLN A 1 138 ? 32.605 -21.860 -39.838 1.00 90.38 138 GLN A N 1
ATOM 1057 C CA . GLN A 1 138 ? 34.063 -22.036 -39.819 1.00 90.38 138 GLN A CA 1
ATOM 1058 C C . GLN A 1 138 ? 34.459 -23.487 -39.513 1.00 90.38 138 GLN A C 1
ATOM 1060 O O . GLN A 1 138 ? 34.795 -23.832 -38.383 1.00 90.38 138 GLN A O 1
ATOM 1065 N N . ILE A 1 139 ? 34.437 -24.351 -40.530 1.00 85.06 139 ILE A N 1
ATOM 1066 C CA . ILE A 1 139 ? 34.862 -25.752 -40.392 1.00 85.06 139 ILE A CA 1
ATOM 1067 C C . ILE A 1 139 ? 36.333 -25.898 -40.774 1.00 85.06 139 ILE A C 1
ATOM 1069 O O . ILE A 1 139 ? 36.732 -25.546 -41.885 1.00 85.06 139 ILE A O 1
ATOM 1073 N N . VAL A 1 140 ? 37.131 -26.475 -39.872 1.00 86.38 140 VAL A N 1
ATOM 1074 C CA . VAL A 1 140 ? 38.525 -26.841 -40.143 1.00 86.38 140 VAL A CA 1
ATOM 1075 C C . VAL A 1 140 ? 38.582 -28.269 -40.682 1.00 86.38 140 VAL A C 1
ATOM 1077 O O . VAL A 1 140 ? 38.143 -29.201 -40.018 1.00 86.38 140 VAL A O 1
ATOM 1080 N N . LYS A 1 141 ? 39.142 -28.448 -41.882 1.00 84.56 141 LYS A N 1
ATOM 1081 C CA . LYS A 1 141 ? 39.414 -29.766 -42.475 1.00 84.56 141 LYS A CA 1
ATOM 1082 C C . LYS A 1 141 ? 40.892 -30.122 -42.352 1.00 84.56 141 LYS A C 1
ATOM 1084 O O . LYS A 1 141 ? 41.748 -29.244 -42.456 1.00 84.56 141 LYS A O 1
ATOM 1089 N N . GLU A 1 142 ? 41.183 -31.417 -42.234 1.00 81.69 142 GLU A N 1
ATOM 1090 C CA . GLU A 1 142 ? 42.556 -31.941 -42.281 1.00 81.69 142 GLU A CA 1
ATOM 1091 C C . GLU A 1 142 ? 43.226 -31.668 -43.635 1.00 81.69 142 GLU A C 1
ATOM 1093 O O . GLU A 1 142 ? 44.409 -31.338 -43.700 1.00 81.69 142 GLU A O 1
ATOM 1098 N N . LYS A 1 143 ? 42.461 -31.783 -44.731 1.00 85.62 143 LYS A N 1
ATOM 1099 C CA . LYS A 1 143 ? 42.922 -31.512 -46.099 1.00 85.62 143 LYS A CA 1
ATOM 1100 C C . LYS A 1 143 ? 41.858 -30.760 -46.896 1.00 85.62 143 LYS A C 1
ATOM 1102 O O . LYS A 1 143 ? 40.685 -31.141 -46.907 1.00 85.62 143 LYS A O 1
ATOM 1107 N N . TYR A 1 144 ? 42.289 -29.709 -47.592 1.00 90.56 144 TYR A N 1
ATOM 1108 C CA . TYR A 1 144 ? 41.457 -28.927 -48.509 1.00 90.56 144 TYR A CA 1
ATOM 1109 C C . TYR A 1 144 ? 41.765 -29.292 -49.967 1.00 90.56 144 TYR A C 1
ATOM 1111 O O . TYR A 1 144 ? 42.921 -29.607 -50.269 1.00 90.56 144 TYR A O 1
ATOM 1119 N N . PRO A 1 145 ? 40.774 -29.235 -50.877 1.00 89.88 145 PRO A N 1
ATOM 1120 C CA . PRO A 1 145 ? 40.985 -29.516 -52.293 1.00 89.88 145 PRO A CA 1
ATOM 1121 C C . PRO A 1 145 ? 42.053 -28.610 -52.915 1.00 89.88 145 PRO A C 1
ATOM 1123 O O . PRO A 1 145 ? 42.123 -27.409 -52.640 1.00 89.88 145 PRO A O 1
ATOM 1126 N N . TYR A 1 146 ? 42.888 -29.189 -53.776 1.00 87.06 146 TYR A N 1
ATOM 1127 C CA . TYR A 1 146 ? 43.837 -28.424 -54.576 1.00 87.06 146 TYR A CA 1
ATOM 1128 C C . TYR A 1 146 ? 43.165 -27.880 -55.836 1.00 87.06 146 TYR A C 1
ATOM 1130 O O . TYR A 1 146 ? 42.440 -28.587 -56.532 1.00 87.06 146 TYR A O 1
ATOM 1138 N N . SER A 1 147 ? 43.477 -26.634 -56.170 1.00 81.56 147 SER A N 1
ATOM 1139 C CA . SER A 1 147 ? 43.094 -25.975 -57.410 1.00 81.56 147 SER A CA 1
ATOM 1140 C C . SER A 1 147 ? 44.301 -25.301 -58.074 1.00 81.56 147 SER A C 1
ATOM 1142 O O . SER A 1 147 ? 45.303 -24.970 -57.431 1.00 81.56 147 SER A O 1
ATOM 1144 N N . GLY A 1 148 ? 44.217 -25.098 -59.392 1.00 77.56 148 GLY A N 1
ATOM 1145 C CA . GLY A 1 148 ? 45.281 -24.492 -60.198 1.00 77.56 148 GLY A CA 1
ATOM 1146 C C . GLY A 1 148 ? 46.171 -25.501 -60.942 1.00 77.56 148 GLY A C 1
ATOM 1147 O O . GLY A 1 148 ? 45.843 -26.685 -61.012 1.00 77.56 148 GLY A O 1
ATOM 1148 N N . PRO A 1 149 ? 47.272 -25.031 -61.559 1.00 76.44 149 PRO A N 1
ATOM 1149 C CA . PRO A 1 149 ? 48.176 -25.877 -62.338 1.00 76.44 149 PRO A CA 1
ATOM 1150 C C . PRO A 1 149 ? 48.854 -26.947 -61.474 1.00 76.44 149 PRO A C 1
ATOM 1152 O O . PRO A 1 149 ? 49.249 -26.659 -60.345 1.00 76.44 149 PRO A O 1
ATOM 1155 N N . LYS A 1 150 ? 49.077 -28.148 -62.032 1.00 76.75 150 LYS A N 1
ATOM 1156 C CA . LYS A 1 150 ? 49.757 -29.267 -61.343 1.00 76.75 150 LYS A CA 1
ATOM 1157 C C . LYS A 1 150 ? 51.148 -28.900 -60.801 1.00 76.75 150 LYS A C 1
ATOM 1159 O O . LYS A 1 150 ? 51.582 -29.493 -59.823 1.00 76.75 150 LYS A O 1
ATOM 1164 N N . SER A 1 151 ? 51.825 -27.922 -61.410 1.00 78.12 151 SER A N 1
ATOM 1165 C CA . SER A 1 151 ? 53.143 -27.433 -60.983 1.00 78.12 151 SER A CA 1
ATOM 1166 C C . SER A 1 151 ? 53.112 -26.606 -59.694 1.00 78.12 151 SER A C 1
ATOM 1168 O O . SER A 1 151 ? 54.082 -26.606 -58.944 1.00 78.12 151 SER A O 1
ATOM 1170 N N . HIS A 1 152 ? 52.005 -25.912 -59.415 1.00 79.06 152 HIS A N 1
ATOM 1171 C CA . HIS A 1 152 ? 51.843 -25.063 -58.233 1.00 79.06 152 HIS A CA 1
ATOM 1172 C C . HIS A 1 152 ? 50.406 -25.165 -57.707 1.00 79.06 152 HIS A C 1
ATOM 1174 O O . HIS A 1 152 ? 49.634 -24.202 -57.843 1.00 79.06 152 HIS A O 1
ATOM 1180 N N . PRO A 1 153 ? 50.027 -26.319 -57.127 1.00 82.88 153 PRO A N 1
ATOM 1181 C CA . PRO A 1 153 ? 48.695 -26.507 -56.581 1.00 82.88 153 PRO A CA 1
ATOM 1182 C C . PRO A 1 153 ? 48.472 -25.540 -55.414 1.00 82.88 153 PRO A C 1
ATOM 1184 O O . PRO A 1 153 ? 49.355 -25.309 -54.585 1.00 82.88 153 PRO A O 1
ATOM 1187 N N . ARG A 1 154 ? 47.285 -24.938 -55.353 1.00 87.38 154 ARG A N 1
ATOM 1188 C CA . ARG A 1 154 ? 46.890 -24.005 -54.292 1.00 87.38 154 ARG A CA 1
ATOM 1189 C C . ARG A 1 154 ? 45.617 -24.508 -53.644 1.00 87.38 154 ARG A C 1
ATOM 1191 O O . ARG A 1 154 ? 44.734 -24.999 -54.329 1.00 87.38 154 ARG A O 1
ATOM 1198 N N . CYS A 1 155 ? 45.495 -24.345 -52.342 1.00 89.75 155 CYS A N 1
ATOM 1199 C CA . CYS A 1 155 ? 44.291 -24.707 -51.610 1.00 89.75 155 CYS A CA 1
ATOM 1200 C C . CYS A 1 155 ? 43.976 -23.639 -50.568 1.00 89.75 155 CYS A C 1
ATOM 1202 O O . CYS A 1 155 ? 44.835 -22.816 -50.216 1.00 89.75 155 CYS A O 1
ATOM 1204 N N . PHE A 1 156 ? 42.739 -23.669 -50.081 1.00 91.31 156 PHE A N 1
ATOM 1205 C CA . PHE A 1 156 ? 42.350 -22.913 -48.904 1.00 91.31 156 PHE A CA 1
ATOM 1206 C C . PHE A 1 156 ? 43.248 -23.267 -47.709 1.00 91.31 156 PHE A C 1
ATOM 1208 O O . PHE A 1 156 ? 43.662 -24.416 -47.554 1.00 91.31 156 PHE A O 1
ATOM 1215 N N . GLN A 1 157 ? 43.573 -22.277 -46.879 1.00 90.12 157 GLN A N 1
ATOM 1216 C CA . GLN A 1 157 ? 44.411 -22.470 -45.700 1.00 90.12 157 GLN A CA 1
ATOM 1217 C C . GLN A 1 157 ? 43.586 -22.266 -44.431 1.00 90.12 157 GLN A C 1
ATOM 1219 O O . GLN A 1 157 ? 43.026 -21.193 -44.225 1.00 90.12 157 GLN A O 1
ATOM 1224 N N . ALA A 1 158 ? 43.566 -23.268 -43.546 1.00 88.75 158 ALA A N 1
ATOM 1225 C CA . ALA A 1 158 ? 42.779 -23.225 -42.309 1.00 88.75 158 ALA A CA 1
ATOM 1226 C C . ALA A 1 158 ? 43.095 -22.013 -41.416 1.00 88.75 158 ALA A C 1
ATOM 1228 O O . ALA A 1 158 ? 42.198 -21.491 -40.759 1.00 88.75 158 ALA A O 1
ATOM 1229 N N . HIS A 1 159 ? 44.351 -21.542 -41.397 1.00 89.69 159 HIS A N 1
ATOM 1230 C CA . HIS A 1 159 ? 44.740 -20.393 -40.572 1.00 89.69 159 HIS A CA 1
ATOM 1231 C C . HIS A 1 159 ? 44.014 -19.098 -40.966 1.00 89.69 159 HIS A C 1
ATOM 1233 O O . HIS A 1 159 ? 43.832 -18.243 -40.106 1.00 89.69 159 HIS A O 1
ATOM 1239 N N . TRP A 1 160 ? 43.513 -18.973 -42.203 1.00 91.31 160 TRP A N 1
ATOM 1240 C CA . TRP A 1 160 ? 42.720 -17.811 -42.614 1.00 91.31 160 TRP A CA 1
ATOM 1241 C C . TRP A 1 160 ? 41.410 -17.681 -41.829 1.00 91.31 160 TRP A C 1
ATOM 1243 O O . TRP A 1 160 ? 40.955 -16.565 -41.617 1.00 91.31 160 TRP A O 1
ATOM 1253 N N . LEU A 1 161 ? 40.818 -18.781 -41.346 1.00 90.38 161 LEU A N 1
ATOM 1254 C CA . LEU A 1 161 ? 39.628 -18.711 -40.480 1.00 90.38 161 LEU A CA 1
ATOM 1255 C C . LEU A 1 161 ? 39.943 -18.055 -39.129 1.00 90.38 161 LEU A C 1
ATOM 1257 O O . LEU A 1 161 ? 39.091 -17.375 -38.565 1.00 90.38 161 LEU A O 1
ATOM 1261 N N . LYS A 1 162 ? 41.172 -18.248 -38.627 1.00 87.06 162 LYS A N 1
ATOM 1262 C CA . LYS A 1 162 ? 41.647 -17.628 -37.382 1.00 87.06 162 LYS A CA 1
ATOM 1263 C C . LYS A 1 162 ? 41.994 -16.155 -37.587 1.00 87.06 162 LYS A C 1
ATOM 1265 O O . LYS A 1 162 ? 41.704 -15.339 -36.725 1.00 87.06 162 LYS A O 1
ATOM 1270 N N . GLU A 1 163 ? 42.609 -15.829 -38.721 1.00 88.81 163 GLU A N 1
ATOM 1271 C CA . GLU A 1 163 ? 43.001 -14.458 -39.069 1.00 88.81 163 GLU A CA 1
ATOM 1272 C C . GLU A 1 163 ? 41.789 -13.573 -39.411 1.00 88.81 163 GLU A C 1
ATOM 1274 O O . GLU A 1 163 ? 41.767 -12.389 -39.083 1.00 88.81 163 GLU A O 1
ATOM 1279 N N . PHE A 1 164 ? 40.745 -14.152 -40.015 1.00 90.44 164 PHE A N 1
ATOM 1280 C CA . PHE A 1 164 ? 39.541 -13.444 -40.445 1.00 90.44 164 PHE A CA 1
ATOM 1281 C C . PHE A 1 164 ? 38.288 -14.054 -39.806 1.00 90.44 164 PHE A C 1
ATOM 1283 O O . PHE A 1 164 ? 37.661 -14.958 -40.357 1.00 90.44 164 PHE A O 1
ATOM 1290 N N . SER A 1 165 ? 37.866 -13.506 -38.664 1.00 89.38 165 SER A N 1
ATOM 1291 C CA . SER A 1 165 ? 36.708 -13.987 -37.885 1.00 89.38 165 SER A CA 1
ATOM 1292 C C . SER A 1 165 ? 35.361 -13.943 -38.625 1.00 89.38 165 SER A C 1
ATOM 1294 O O . SER A 1 165 ? 34.408 -14.612 -38.234 1.00 89.38 165 SER A O 1
ATOM 1296 N N . TRP A 1 166 ? 35.260 -13.164 -39.705 1.00 92.62 166 TRP A N 1
ATOM 1297 C CA . TRP A 1 166 ? 34.074 -13.066 -40.560 1.00 92.62 166 TRP A CA 1
ATOM 1298 C C . TRP A 1 166 ? 34.030 -14.109 -41.689 1.00 92.62 166 TRP A C 1
ATOM 1300 O O . TRP A 1 166 ? 33.012 -14.205 -42.382 1.00 92.62 166 TRP A O 1
ATOM 1310 N N . LEU A 1 167 ? 35.138 -14.814 -41.936 1.00 94.69 167 LEU A N 1
ATOM 1311 C CA . LEU A 1 167 ? 35.334 -15.683 -43.094 1.00 94.69 167 LEU A CA 1
ATOM 1312 C C . LEU A 1 167 ? 34.641 -17.027 -42.888 1.00 94.69 167 LEU A C 1
ATOM 1314 O O . LEU A 1 167 ? 34.842 -17.676 -41.865 1.00 94.69 167 LEU A O 1
ATOM 1318 N N . GLU A 1 168 ? 33.892 -17.472 -43.891 1.00 95.38 168 GLU A N 1
ATOM 1319 C CA . GLU A 1 168 ? 33.270 -18.796 -43.926 1.00 95.38 168 GLU A CA 1
ATOM 1320 C C . GLU A 1 168 ? 33.806 -19.597 -45.108 1.00 95.38 168 GLU A C 1
ATOM 1322 O O . GLU A 1 168 ? 34.084 -19.028 -46.165 1.00 95.38 168 GLU A O 1
ATOM 1327 N N . TYR A 1 169 ? 33.911 -20.917 -44.961 1.00 94.50 169 TYR A N 1
ATOM 1328 C CA . TYR A 1 169 ? 34.343 -21.819 -46.032 1.00 94.50 169 TYR A CA 1
ATOM 1329 C C . TYR A 1 169 ? 33.243 -22.832 -46.356 1.00 94.50 169 TYR A C 1
ATOM 1331 O O . TYR A 1 169 ? 32.716 -23.479 -45.458 1.00 94.50 169 TYR A O 1
ATOM 1339 N N . SER A 1 170 ? 32.916 -22.984 -47.642 1.00 94.44 170 SER A N 1
ATOM 1340 C CA . SER A 1 170 ? 31.990 -24.001 -48.149 1.00 94.44 170 SER A CA 1
ATOM 1341 C C . SER A 1 170 ? 32.766 -25.211 -48.678 1.00 94.44 170 SER A C 1
ATOM 1343 O O . SER A 1 170 ? 33.417 -25.091 -49.724 1.00 94.44 170 SER A O 1
ATOM 1345 N N . PRO A 1 171 ? 32.671 -26.390 -48.036 1.00 91.69 171 PRO A N 1
ATOM 1346 C CA . PRO A 1 171 ? 33.169 -27.636 -48.608 1.00 91.69 171 PRO A CA 1
ATOM 1347 C C . PRO A 1 171 ? 32.483 -27.997 -49.928 1.00 91.69 171 PRO A C 1
ATOM 1349 O O . PRO A 1 171 ? 33.143 -28.533 -50.815 1.00 91.69 171 PRO A O 1
ATOM 1352 N N . ALA A 1 172 ? 31.189 -27.686 -50.072 1.00 91.56 172 ALA A N 1
ATOM 1353 C CA . ALA A 1 172 ? 30.421 -28.014 -51.270 1.00 91.56 172 ALA A CA 1
ATOM 1354 C C . ALA A 1 172 ? 30.893 -27.243 -52.515 1.00 91.56 172 ALA A C 1
ATOM 1356 O O . ALA A 1 172 ? 30.889 -27.787 -53.619 1.00 91.56 172 ALA A O 1
ATOM 1357 N N . LYS A 1 173 ? 31.309 -25.978 -52.353 1.00 91.12 173 LYS A N 1
ATOM 1358 C CA . LYS A 1 173 ? 31.759 -25.120 -53.467 1.00 91.12 173 LYS A CA 1
ATOM 1359 C C . LYS A 1 173 ? 33.274 -24.926 -53.565 1.00 91.12 173 LYS A C 1
ATOM 1361 O O . LYS A 1 173 ? 33.714 -24.296 -54.528 1.00 91.12 173 LYS A O 1
ATOM 1366 N N . ASP A 1 174 ? 34.045 -25.417 -52.594 1.00 92.25 174 ASP A N 1
ATOM 1367 C CA . ASP A 1 174 ? 35.464 -25.074 -52.404 1.00 92.25 174 ASP A CA 1
ATOM 1368 C C . ASP A 1 174 ? 35.702 -23.560 -52.567 1.00 92.25 174 ASP A C 1
ATOM 1370 O O . ASP A 1 174 ? 36.456 -23.087 -53.420 1.00 92.25 174 ASP A O 1
ATOM 1374 N N . ALA A 1 175 ? 34.946 -22.774 -51.800 1.00 93.69 175 ALA A N 1
ATOM 1375 C CA . ALA A 1 175 ? 34.928 -21.320 -51.902 1.00 93.69 175 ALA A CA 1
ATOM 1376 C C . ALA A 1 175 ? 34.651 -20.672 -50.544 1.00 93.69 175 ALA A C 1
ATOM 1378 O O . ALA A 1 175 ? 34.005 -21.269 -49.683 1.00 93.69 175 ALA A O 1
ATOM 1379 N N . VAL A 1 176 ? 35.115 -19.433 -50.372 1.00 94.50 176 VAL A N 1
ATOM 1380 C CA . VAL A 1 176 ? 34.897 -18.654 -49.148 1.00 94.50 176 VAL A CA 1
ATOM 1381 C C . VAL A 1 176 ? 33.872 -17.546 -49.323 1.00 94.50 176 VAL A C 1
ATOM 1383 O O . VAL A 1 176 ? 33.711 -16.977 -50.408 1.00 94.50 176 VAL A O 1
ATOM 1386 N N . PHE A 1 177 ? 33.217 -17.223 -48.218 1.00 95.38 177 PHE A N 1
ATOM 1387 C CA . PHE A 1 177 ? 32.156 -16.234 -48.107 1.00 95.38 177 PHE A CA 1
ATOM 1388 C C . PHE A 1 177 ? 32.411 -15.328 -46.900 1.00 95.38 177 PHE A C 1
ATOM 1390 O O . PHE A 1 177 ? 33.240 -15.625 -46.042 1.00 95.38 177 PHE A O 1
ATOM 1397 N N . CYS A 1 178 ? 31.718 -14.196 -46.854 1.00 94.38 178 CYS A N 1
ATOM 1398 C CA . CYS A 1 178 ? 31.774 -13.260 -45.745 1.00 94.38 178 CYS A CA 1
ATOM 1399 C C . CYS A 1 178 ? 30.442 -13.256 -45.000 1.00 94.38 178 CYS A C 1
ATOM 1401 O O . CYS A 1 178 ? 29.421 -12.849 -45.560 1.00 94.38 178 CYS A O 1
ATOM 1403 N N . PHE A 1 179 ? 30.469 -13.665 -43.732 1.00 94.94 179 PHE A N 1
ATOM 1404 C CA . PHE A 1 179 ? 29.263 -13.861 -42.936 1.00 94.94 179 PHE A CA 1
ATOM 1405 C C . PHE A 1 179 ? 28.460 -12.567 -42.698 1.00 94.94 179 PHE A C 1
ATOM 1407 O O . PHE A 1 179 ? 27.286 -12.530 -43.074 1.00 94.94 179 PHE A O 1
ATOM 1414 N N . PRO A 1 180 ? 29.048 -11.458 -42.195 1.00 93.31 180 PRO A N 1
ATOM 1415 C CA . PRO A 1 180 ? 28.311 -10.201 -42.038 1.00 93.31 180 PRO A CA 1
ATOM 1416 C C . PRO A 1 180 ? 27.768 -9.672 -43.369 1.00 93.31 180 PRO A C 1
ATOM 1418 O O . PRO A 1 180 ? 26.634 -9.198 -43.447 1.00 93.31 180 PRO A O 1
ATOM 1421 N N . CYS A 1 181 ? 28.549 -9.798 -44.446 1.00 92.44 181 CYS A N 1
ATOM 1422 C CA . CYS A 1 181 ? 28.112 -9.374 -45.770 1.00 92.44 181 CYS A CA 1
ATOM 1423 C C . CYS A 1 181 ? 26.968 -10.236 -46.307 1.00 92.44 181 CYS A C 1
ATOM 1425 O O . CYS A 1 181 ? 26.084 -9.693 -46.960 1.00 92.44 181 CYS A O 1
ATOM 1427 N N . TYR A 1 182 ? 26.943 -11.539 -46.040 1.00 92.88 182 TYR A N 1
ATOM 1428 C CA . TYR A 1 182 ? 25.807 -12.386 -46.399 1.00 92.88 182 TYR A CA 1
ATOM 1429 C C . TYR A 1 182 ? 24.515 -11.928 -45.703 1.00 92.88 182 TYR A C 1
ATOM 1431 O O . TYR A 1 182 ? 23.471 -11.858 -46.349 1.00 92.88 182 TYR A O 1
ATOM 1439 N N . LEU A 1 183 ? 24.595 -11.556 -44.421 1.00 92.31 183 LEU A N 1
ATOM 1440 C CA . LEU A 1 183 ? 23.430 -11.150 -43.629 1.00 92.31 183 LEU A CA 1
ATOM 1441 C C . LEU A 1 183 ? 22.855 -9.781 -44.028 1.00 92.31 183 LEU A C 1
ATOM 1443 O O . LEU A 1 183 ? 21.631 -9.611 -44.059 1.00 92.31 183 LEU A O 1
ATOM 1447 N N . PHE A 1 184 ? 23.725 -8.803 -44.304 1.00 90.56 184 PHE A N 1
ATOM 1448 C CA . PHE A 1 184 ? 23.333 -7.387 -44.378 1.00 90.56 184 PHE A CA 1
ATOM 1449 C C . PHE A 1 184 ? 23.621 -6.693 -45.713 1.00 90.56 184 PHE A C 1
ATOM 1451 O O . PHE A 1 184 ? 23.152 -5.573 -45.921 1.00 90.56 184 PHE A O 1
ATOM 1458 N N . SER A 1 185 ? 24.334 -7.329 -46.652 1.00 86.88 185 SER A N 1
ATOM 1459 C CA . SER A 1 185 ? 24.579 -6.683 -47.948 1.00 86.88 185 SER A CA 1
ATOM 1460 C C . SER A 1 185 ? 23.279 -6.437 -48.702 1.00 86.88 185 SER A C 1
ATOM 1462 O O . SER A 1 185 ? 22.393 -7.293 -48.777 1.00 86.88 185 SER A O 1
ATOM 1464 N N . LYS A 1 186 ? 23.217 -5.276 -49.360 1.00 74.38 186 LYS A N 1
ATOM 1465 C CA . LYS A 1 186 ? 22.166 -4.960 -50.330 1.00 74.38 186 LYS A CA 1
ATOM 1466 C C . LYS A 1 186 ? 22.140 -6.003 -51.450 1.00 74.38 186 LYS A C 1
ATOM 1468 O O . LYS A 1 186 ? 23.172 -6.594 -51.783 1.00 74.38 186 LYS A O 1
ATOM 1473 N N . LYS A 1 187 ? 20.963 -6.182 -52.063 1.00 68.75 187 LYS A N 1
ATOM 1474 C CA . LYS A 1 187 ? 20.790 -7.029 -53.252 1.00 68.75 187 LYS A CA 1
ATOM 1475 C C . LYS A 1 187 ? 21.893 -6.710 -54.280 1.00 68.75 187 LYS A C 1
ATOM 1477 O O . LYS A 1 187 ? 22.128 -5.526 -54.541 1.00 68.75 187 LYS A O 1
ATOM 1482 N N . PRO A 1 188 ? 22.581 -7.721 -54.848 1.00 64.75 188 PRO A N 1
ATOM 1483 C CA . PRO A 1 188 ? 23.693 -7.497 -55.765 1.00 64.75 188 PRO A CA 1
ATOM 1484 C C . PRO A 1 188 ? 23.308 -6.549 -56.901 1.00 64.75 188 PRO A C 1
ATOM 1486 O O . PRO A 1 188 ? 22.392 -6.829 -57.668 1.00 64.75 188 PRO A O 1
ATOM 1489 N N . SER A 1 189 ? 24.031 -5.440 -57.039 1.00 57.66 189 SER A N 1
ATOM 1490 C CA . SER A 1 189 ? 23.735 -4.360 -57.990 1.00 57.66 189 SER A CA 1
ATOM 1491 C C . SER A 1 189 ? 24.166 -4.664 -59.433 1.00 57.66 189 SER A C 1
ATOM 1493 O O . SER A 1 189 ? 24.374 -3.751 -60.227 1.00 57.66 189 SER A O 1
ATOM 1495 N N . GLY A 1 190 ? 24.373 -5.938 -59.780 1.00 59.44 190 GLY A N 1
ATOM 1496 C CA . GLY A 1 190 ? 24.820 -6.377 -61.109 1.00 59.44 190 GLY A CA 1
ATOM 1497 C C . GLY A 1 190 ? 26.273 -6.024 -61.468 1.00 59.44 190 GLY A C 1
ATOM 1498 O O . GLY A 1 190 ? 26.806 -6.573 -62.429 1.00 59.44 190 GLY A O 1
ATOM 1499 N N . ARG A 1 191 ? 26.962 -5.173 -60.689 1.00 62.00 191 ARG A N 1
ATOM 1500 C CA . ARG A 1 191 ? 28.382 -4.847 -60.910 1.00 62.00 191 ARG A CA 1
ATOM 1501 C C . ARG A 1 191 ? 29.264 -6.078 -60.709 1.00 62.00 191 ARG A C 1
ATOM 1503 O O . ARG A 1 191 ? 29.162 -6.763 -59.683 1.00 62.00 191 ARG A O 1
ATOM 1510 N N . ALA A 1 192 ? 30.164 -6.328 -61.660 1.00 59.84 192 ALA A N 1
ATOM 1511 C CA . ALA A 1 192 ? 31.125 -7.423 -61.595 1.00 59.84 192 ALA A CA 1
ATOM 1512 C C . ALA A 1 192 ? 31.943 -7.350 -60.292 1.00 59.84 192 ALA A C 1
ATOM 1514 O O . ALA A 1 192 ? 32.493 -6.309 -59.950 1.00 59.84 192 ALA A O 1
ATOM 1515 N N . GLY A 1 193 ? 31.988 -8.454 -59.541 1.00 64.50 193 GLY A N 1
ATOM 1516 C CA . GLY A 1 193 ? 32.727 -8.546 -58.275 1.00 64.50 193 GLY A CA 1
ATOM 1517 C C . GLY A 1 193 ? 31.906 -8.284 -57.005 1.00 64.50 193 GLY A C 1
ATOM 1518 O O . GLY A 1 193 ? 32.281 -8.777 -55.945 1.00 64.50 193 GLY A O 1
ATOM 1519 N N . SER A 1 194 ? 30.757 -7.603 -57.096 1.00 67.31 194 SER A N 1
ATOM 1520 C CA . SER A 1 194 ? 29.964 -7.188 -55.919 1.00 67.31 194 SER A CA 1
ATOM 1521 C C . SER A 1 194 ? 29.350 -8.338 -55.105 1.00 67.31 194 SER A C 1
ATOM 1523 O O . SER A 1 194 ? 29.037 -8.160 -53.933 1.00 67.31 194 SER A O 1
ATOM 1525 N N . ASN A 1 195 ? 29.205 -9.528 -55.699 1.00 79.88 195 ASN A N 1
ATOM 1526 C CA . ASN A 1 195 ? 28.600 -10.705 -55.065 1.00 79.88 195 ASN A CA 1
ATOM 1527 C C . ASN A 1 195 ? 29.570 -11.872 -54.841 1.00 79.88 195 ASN A C 1
ATOM 1529 O O . ASN A 1 195 ? 29.142 -13.002 -54.591 1.00 79.88 195 ASN A O 1
ATOM 1533 N N . VAL A 1 196 ? 30.875 -11.618 -54.961 1.00 87.31 196 VAL A N 1
ATOM 1534 C CA . VAL A 1 196 ? 31.905 -12.660 -54.866 1.00 87.31 196 VAL A CA 1
ATOM 1535 C C . VAL A 1 196 ? 31.937 -13.285 -53.472 1.00 87.31 196 VAL A C 1
ATOM 1537 O O . VAL A 1 196 ? 31.956 -14.503 -53.372 1.00 87.31 196 VAL A O 1
ATOM 1540 N N . PHE A 1 197 ? 31.851 -12.482 -52.412 1.00 89.12 197 PHE A N 1
ATOM 1541 C CA . PHE A 1 197 ? 31.880 -12.970 -51.027 1.00 89.12 197 PHE A CA 1
ATOM 1542 C C . PHE A 1 197 ? 30.496 -13.289 -50.440 1.00 89.12 197 PHE A C 1
ATOM 1544 O O . PHE A 1 197 ? 30.412 -13.670 -49.279 1.00 89.12 197 PHE A O 1
ATOM 1551 N N . THR A 1 198 ? 29.410 -13.131 -51.202 1.00 88.00 198 THR A N 1
ATOM 1552 C CA . THR A 1 198 ? 28.039 -13.315 -50.688 1.00 88.00 198 THR A CA 1
ATOM 1553 C C . THR A 1 198 ? 27.241 -14.380 -51.430 1.00 88.00 198 THR A C 1
ATOM 1555 O O . THR A 1 198 ? 26.523 -15.127 -50.782 1.00 88.00 198 THR A O 1
ATOM 1558 N N . VAL A 1 199 ? 27.369 -14.481 -52.760 1.00 85.38 199 VAL A N 1
ATOM 1559 C CA . VAL A 1 199 ? 26.561 -15.404 -53.587 1.00 85.38 199 VAL A CA 1
ATOM 1560 C C . VAL A 1 199 ? 27.431 -16.388 -54.372 1.00 85.38 199 VAL A C 1
ATOM 1562 O O . VAL A 1 199 ? 27.180 -17.591 -54.369 1.00 85.38 199 VAL A O 1
ATOM 1565 N N . LYS A 1 200 ? 28.467 -15.897 -55.066 1.00 87.69 200 LYS A N 1
ATOM 1566 C CA . LYS A 1 200 ? 29.281 -16.738 -55.965 1.00 87.69 200 LYS A CA 1
ATOM 1567 C C . LYS A 1 200 ? 30.313 -17.589 -55.223 1.00 87.69 200 LYS A C 1
ATOM 1569 O O . LYS A 1 200 ? 30.592 -18.704 -55.655 1.00 87.69 200 LYS A O 1
ATOM 1574 N N . GLY A 1 201 ? 30.867 -17.059 -54.138 1.00 90.88 201 GLY A N 1
ATOM 1575 C CA . GLY A 1 201 ? 32.008 -17.626 -53.432 1.00 90.88 201 GLY A CA 1
ATOM 1576 C C . GLY A 1 201 ? 33.339 -17.204 -54.061 1.00 90.88 201 GLY A C 1
ATOM 1577 O O . GLY A 1 201 ? 33.508 -17.179 -55.286 1.00 90.88 201 GLY A O 1
ATOM 1578 N N . PHE A 1 202 ? 34.311 -16.871 -53.217 1.00 92.19 202 PHE A N 1
ATOM 1579 C CA . PHE A 1 202 ? 35.674 -16.564 -53.635 1.00 92.19 202 PHE A CA 1
ATOM 1580 C C . PHE A 1 202 ? 36.541 -17.829 -53.615 1.00 92.19 202 PHE A C 1
ATOM 1582 O O . PHE A 1 202 ? 36.624 -18.504 -52.597 1.00 92.19 202 PHE A O 1
ATOM 1589 N N . LYS A 1 203 ? 37.234 -18.125 -54.723 1.00 90.50 203 LYS A N 1
ATOM 1590 C CA . LYS A 1 203 ? 38.126 -19.301 -54.850 1.00 90.50 203 LYS A CA 1
ATOM 1591 C C . LYS A 1 203 ? 39.489 -19.021 -55.489 1.00 90.50 203 LYS A C 1
ATOM 1593 O O . LYS A 1 203 ? 40.229 -19.922 -55.872 1.00 90.50 203 LYS A O 1
ATOM 1598 N N . SER A 1 204 ? 39.836 -17.745 -55.670 1.00 88.94 204 SER A N 1
ATOM 1599 C CA . SER A 1 204 ? 41.092 -17.342 -56.318 1.00 88.94 204 SER A CA 1
ATOM 1600 C C . SER A 1 204 ? 42.248 -17.281 -55.317 1.00 88.94 204 SER A C 1
ATOM 1602 O O . SER A 1 204 ? 42.759 -16.202 -55.021 1.00 88.94 204 SER A O 1
ATOM 1604 N N . TRP A 1 205 ? 42.703 -18.440 -54.832 1.00 89.06 205 TRP A N 1
ATOM 1605 C CA . TRP A 1 205 ? 43.706 -18.569 -53.758 1.00 89.06 205 TRP A CA 1
ATOM 1606 C C . TRP A 1 205 ? 45.023 -17.827 -54.018 1.00 89.06 205 TRP A C 1
ATOM 1608 O O . TRP A 1 205 ? 45.671 -17.358 -53.086 1.00 89.06 205 TRP A O 1
ATOM 1618 N N . LYS A 1 206 ? 45.406 -17.643 -55.290 1.00 85.38 206 LYS A N 1
ATOM 1619 C CA . LYS A 1 206 ? 46.589 -16.849 -55.664 1.00 85.38 206 LYS A CA 1
ATOM 1620 C C . LYS A 1 206 ? 46.530 -15.395 -55.175 1.00 85.38 206 LYS A C 1
ATOM 1622 O O . LYS A 1 206 ? 47.574 -14.836 -54.881 1.00 85.38 206 LYS A O 1
ATOM 1627 N N . LYS A 1 207 ? 45.328 -14.813 -55.070 1.00 85.25 207 LYS A N 1
ATOM 1628 C CA . LYS A 1 207 ? 45.109 -13.410 -54.684 1.00 85.25 207 LYS A CA 1
ATOM 1629 C C . LYS A 1 207 ? 45.056 -13.194 -53.169 1.00 85.25 207 LYS A C 1
ATOM 1631 O O . LYS A 1 207 ? 44.854 -12.072 -52.733 1.00 85.25 207 LYS A O 1
ATOM 1636 N N . VAL A 1 208 ? 45.196 -14.247 -52.364 1.00 83.50 208 VAL A N 1
ATOM 1637 C CA . VAL A 1 208 ? 45.215 -14.126 -50.895 1.00 83.50 208 VAL A CA 1
ATOM 1638 C C . VAL A 1 208 ? 46.637 -13.852 -50.382 1.00 83.50 208 VAL A C 1
ATOM 1640 O O . VAL A 1 208 ? 46.813 -13.250 -49.335 1.00 83.50 208 VAL A O 1
ATOM 1643 N N . LYS A 1 209 ? 47.676 -14.210 -51.154 1.00 69.62 209 LYS A N 1
ATOM 1644 C CA . LYS A 1 209 ? 49.093 -14.000 -50.794 1.00 69.62 209 LYS A CA 1
ATOM 1645 C C . LYS A 1 209 ? 49.711 -12.710 -51.365 1.00 69.62 209 LYS A C 1
ATOM 1647 O O . LYS A 1 209 ? 50.925 -12.559 -51.342 1.00 69.62 209 LYS A O 1
ATOM 1652 N N . SER A 1 210 ? 48.904 -11.785 -51.887 1.00 73.88 210 SER A N 1
ATOM 1653 C CA . SER A 1 210 ? 49.372 -10.585 -52.609 1.00 73.88 210 SER A CA 1
ATOM 1654 C C . SER A 1 210 ? 49.643 -9.363 -51.711 1.00 73.88 210 SER A C 1
ATOM 1656 O O . SER A 1 210 ? 49.524 -8.226 -52.161 1.00 73.88 210 SER A O 1
ATOM 1658 N N . GLY A 1 211 ? 49.987 -9.562 -50.433 1.00 75.56 211 GLY A N 1
ATOM 1659 C CA . GLY A 1 211 ? 50.272 -8.461 -49.501 1.00 75.56 211 GLY A CA 1
ATOM 1660 C C . GLY A 1 211 ? 49.106 -7.468 -49.385 1.00 75.56 211 GLY A C 1
ATOM 1661 O O . GLY A 1 211 ? 47.984 -7.867 -49.080 1.00 75.56 211 GLY A O 1
ATOM 1662 N N . LYS A 1 212 ? 49.352 -6.179 -49.669 1.00 66.81 212 LYS A N 1
ATOM 1663 C CA . LYS A 1 212 ? 48.328 -5.111 -49.639 1.00 66.81 212 LYS A CA 1
ATOM 1664 C C . LYS A 1 212 ? 47.212 -5.287 -50.683 1.00 66.81 212 LYS A C 1
ATOM 1666 O O . LYS A 1 212 ? 46.124 -4.757 -50.493 1.00 66.81 212 LYS A O 1
ATOM 1671 N N . GLU A 1 213 ? 47.447 -6.067 -51.739 1.00 73.50 213 GLU A N 1
ATOM 1672 C CA . GLU A 1 213 ? 46.439 -6.435 -52.748 1.00 73.50 213 GLU A CA 1
ATOM 1673 C C . GLU A 1 213 ? 45.727 -7.761 -52.419 1.00 73.50 213 GLU A C 1
ATOM 1675 O O . GLU A 1 213 ? 45.103 -8.386 -53.282 1.00 73.50 213 GLU A O 1
ATOM 1680 N N . CYS A 1 214 ? 45.843 -8.239 -51.173 1.00 85.44 214 CYS A N 1
ATOM 1681 C CA . CYS A 1 214 ? 45.125 -9.420 -50.716 1.00 85.44 214 CYS A CA 1
ATOM 1682 C C . CYS A 1 214 ? 43.616 -9.226 -50.890 1.00 85.44 214 CYS A C 1
ATOM 1684 O O . CYS A 1 214 ? 43.031 -8.294 -50.343 1.00 85.44 214 CYS A O 1
ATOM 1686 N N . ALA A 1 215 ? 42.965 -10.157 -51.589 1.00 86.25 215 ALA A N 1
ATOM 1687 C CA . ALA A 1 215 ? 41.535 -10.082 -51.876 1.00 86.25 215 ALA A CA 1
ATOM 1688 C C . ALA A 1 215 ? 40.652 -9.980 -50.615 1.00 86.25 215 ALA A C 1
ATOM 1690 O O . ALA A 1 215 ? 39.567 -9.407 -50.692 1.00 86.25 215 ALA A O 1
ATOM 1691 N N . PHE A 1 216 ? 41.098 -10.515 -49.471 1.00 90.19 216 PHE A N 1
ATOM 1692 C CA . PHE A 1 216 ? 40.384 -10.392 -48.195 1.00 90.19 216 PHE A CA 1
ATOM 1693 C C . PHE A 1 216 ? 40.509 -8.983 -47.612 1.00 90.19 216 PHE A C 1
ATOM 1695 O O . PHE A 1 216 ? 39.499 -8.389 -47.244 1.00 90.19 216 PHE A O 1
ATOM 1702 N N . LEU A 1 217 ? 41.712 -8.405 -47.621 1.00 87.62 217 LEU A N 1
ATOM 1703 C CA . LEU A 1 217 ? 41.936 -7.026 -47.177 1.00 87.62 217 LEU A CA 1
ATOM 1704 C C . LEU A 1 217 ? 41.234 -6.024 -48.101 1.00 87.62 217 LEU A C 1
ATOM 1706 O O . LEU A 1 217 ? 40.561 -5.111 -47.633 1.00 87.62 217 LEU A O 1
ATOM 1710 N N . SER A 1 218 ? 41.291 -6.239 -49.418 1.00 86.44 218 SER A N 1
ATOM 1711 C CA . SER A 1 218 ? 40.551 -5.419 -50.382 1.00 86.44 218 SER A CA 1
ATOM 1712 C C . SER A 1 218 ? 39.033 -5.528 -50.202 1.00 86.44 218 SER A C 1
ATOM 1714 O O . SER A 1 218 ? 38.327 -4.556 -50.451 1.00 86.44 218 SER A O 1
ATOM 1716 N N . HIS A 1 219 ? 38.516 -6.685 -49.766 1.00 87.69 219 HIS A N 1
ATOM 1717 C CA . HIS A 1 219 ? 37.099 -6.839 -49.428 1.00 87.69 219 HIS A CA 1
ATOM 1718 C C . HIS A 1 219 ? 36.716 -6.046 -48.176 1.00 87.69 219 HIS A C 1
ATOM 1720 O O . HIS A 1 219 ? 35.674 -5.390 -48.170 1.00 87.69 219 HIS A O 1
ATOM 1726 N N . MET A 1 220 ? 37.557 -6.098 -47.140 1.00 86.88 220 MET A N 1
ATOM 1727 C CA . MET A 1 220 ? 37.363 -5.330 -45.910 1.00 86.88 220 MET A CA 1
ATOM 1728 C C . MET A 1 220 ? 37.421 -3.822 -46.158 1.00 86.88 220 MET A C 1
ATOM 1730 O O . MET A 1 220 ? 36.775 -3.072 -45.432 1.00 86.88 220 MET A O 1
ATOM 1734 N N . GLY A 1 221 ? 38.130 -3.389 -47.203 1.00 84.06 221 GLY A N 1
ATOM 1735 C CA . GLY A 1 221 ? 38.365 -1.980 -47.492 1.00 84.06 221 GLY A CA 1
ATOM 1736 C C . GLY A 1 221 ? 39.400 -1.371 -46.546 1.00 84.06 221 GLY A C 1
ATOM 1737 O O . GLY A 1 221 ? 39.806 -1.978 -45.558 1.00 84.06 221 GLY A O 1
ATOM 1738 N N . SER A 1 222 ? 39.863 -0.171 -46.882 1.00 74.69 222 SER A N 1
ATOM 1739 C CA . SER A 1 222 ? 40.884 0.549 -46.111 1.00 74.69 222 SER A CA 1
ATOM 1740 C C . SER A 1 222 ? 40.308 1.455 -45.021 1.00 74.69 222 SER A C 1
ATOM 1742 O O . SER A 1 222 ? 41.066 1.935 -44.184 1.00 74.69 222 SER A O 1
ATOM 1744 N N . ASP A 1 223 ? 39.000 1.719 -45.037 1.00 73.56 223 ASP A N 1
ATOM 1745 C CA . ASP A 1 223 ? 38.325 2.655 -44.142 1.00 73.56 223 ASP A CA 1
ATOM 1746 C C . ASP A 1 223 ? 37.083 2.048 -43.468 1.00 73.56 223 ASP A C 1
ATOM 1748 O O . ASP A 1 223 ? 36.516 1.038 -43.892 1.00 73.56 223 ASP A O 1
ATOM 1752 N N . SER A 1 224 ? 36.638 2.694 -42.389 1.00 72.31 224 SER A N 1
ATOM 1753 C CA . SER A 1 224 ? 35.436 2.323 -41.629 1.00 72.31 224 SER A CA 1
ATOM 1754 C C . SER A 1 224 ? 34.125 2.523 -42.401 1.00 72.31 224 SER A C 1
ATOM 1756 O O . SER A 1 224 ? 33.071 2.082 -41.950 1.00 72.31 224 SER A O 1
ATOM 1758 N N . ASN A 1 225 ? 34.176 3.155 -43.576 1.00 77.56 225 ASN A N 1
ATOM 1759 C CA . ASN A 1 225 ? 33.023 3.384 -44.446 1.00 77.56 225 ASN A CA 1
ATOM 1760 C C . ASN A 1 225 ? 32.874 2.322 -45.544 1.00 77.56 225 ASN A C 1
ATOM 1762 O O . ASN A 1 225 ? 31.969 2.417 -46.380 1.00 77.56 225 ASN A O 1
ATOM 1766 N N . SER A 1 226 ? 33.732 1.301 -45.561 1.00 87.00 226 SER A N 1
ATOM 1767 C CA . SER A 1 226 ? 33.603 0.206 -46.510 1.00 87.00 226 SER A CA 1
ATOM 1768 C C . SER A 1 226 ? 32.274 -0.540 -46.332 1.00 87.00 226 SER A C 1
ATOM 1770 O O . SER A 1 226 ? 31.709 -0.635 -45.238 1.00 87.00 226 SER A O 1
ATOM 1772 N N . ALA A 1 227 ? 31.778 -1.143 -47.416 1.00 85.81 227 ALA A N 1
ATOM 1773 C CA . ALA A 1 227 ? 30.560 -1.954 -47.361 1.00 85.81 227 ALA A CA 1
ATOM 1774 C C . ALA A 1 227 ? 30.685 -3.116 -46.358 1.00 85.81 227 ALA A C 1
ATOM 1776 O O . ALA A 1 227 ? 29.717 -3.464 -45.684 1.00 85.81 227 ALA A O 1
ATOM 1777 N N . HIS A 1 228 ? 31.882 -3.695 -46.238 1.00 89.44 228 HIS A N 1
ATOM 1778 C CA . HIS A 1 228 ? 32.166 -4.723 -45.246 1.00 89.44 228 HIS A CA 1
ATOM 1779 C C . HIS A 1 228 ? 32.066 -4.169 -43.819 1.00 89.44 228 HIS A C 1
ATOM 1781 O O . HIS A 1 228 ? 31.352 -4.747 -43.003 1.00 89.44 228 HIS A O 1
ATOM 1787 N N . SER A 1 229 ? 32.720 -3.040 -43.528 1.00 88.94 229 SER A N 1
ATOM 1788 C CA . SER A 1 229 ? 32.714 -2.421 -42.197 1.00 88.94 229 SER A CA 1
ATOM 1789 C C . SER A 1 229 ? 31.300 -2.028 -41.750 1.00 88.94 229 SER A C 1
ATOM 1791 O O . SER A 1 229 ? 30.898 -2.303 -40.615 1.00 88.94 229 SER A O 1
ATOM 1793 N N . TYR A 1 230 ? 30.485 -1.512 -42.675 1.00 89.31 230 TYR A N 1
ATOM 1794 C CA . TYR A 1 230 ? 29.064 -1.259 -42.438 1.00 89.31 230 TYR A CA 1
ATOM 1795 C C . TYR A 1 230 ? 28.302 -2.540 -42.064 1.00 89.31 230 TYR A C 1
ATOM 1797 O O . TYR A 1 230 ? 27.605 -2.576 -41.051 1.00 89.31 230 TYR A O 1
ATOM 1805 N N . ASN A 1 231 ? 28.473 -3.623 -42.828 1.00 91.12 231 ASN A N 1
ATOM 1806 C CA . ASN A 1 231 ? 27.799 -4.896 -42.556 1.00 91.12 231 ASN A CA 1
ATOM 1807 C C . ASN A 1 231 ? 28.252 -5.538 -41.232 1.00 91.12 231 ASN A C 1
ATOM 1809 O O . ASN A 1 231 ? 27.433 -6.121 -40.522 1.00 91.12 231 ASN A O 1
ATOM 1813 N N . VAL A 1 232 ? 29.537 -5.417 -40.878 1.00 90.94 232 VAL A N 1
ATOM 1814 C CA . VAL A 1 232 ? 30.071 -5.824 -39.566 1.00 90.94 232 VAL A CA 1
ATOM 1815 C C . VAL A 1 232 ? 29.413 -5.017 -38.448 1.00 90.94 232 VAL A C 1
ATOM 1817 O O . VAL A 1 232 ? 28.995 -5.590 -37.445 1.00 90.94 232 VAL A O 1
ATOM 1820 N N . THR A 1 233 ? 29.250 -3.707 -38.638 1.00 88.81 233 THR A N 1
ATOM 1821 C CA . THR A 1 233 ? 28.554 -2.837 -37.681 1.00 88.81 233 THR A CA 1
ATOM 1822 C C . THR A 1 233 ? 27.094 -3.261 -37.507 1.00 88.81 233 THR A C 1
ATOM 1824 O O . THR A 1 233 ? 26.640 -3.426 -36.378 1.00 88.81 233 THR A O 1
ATOM 1827 N N . CYS A 1 234 ? 26.368 -3.530 -38.597 1.00 88.44 234 CYS A N 1
ATOM 1828 C CA . CYS A 1 234 ? 24.999 -4.051 -38.533 1.00 88.44 234 CYS A CA 1
ATOM 1829 C C . CYS A 1 234 ? 24.914 -5.387 -37.781 1.00 88.44 234 CYS A C 1
ATOM 1831 O O . CYS A 1 234 ? 24.019 -5.576 -36.960 1.00 88.44 234 CYS A O 1
ATOM 1833 N N . TYR A 1 235 ? 25.861 -6.294 -38.022 1.00 90.38 235 TYR A N 1
ATOM 1834 C CA . TYR A 1 235 ? 25.933 -7.575 -37.325 1.00 90.38 235 TYR A CA 1
ATOM 1835 C C . TYR A 1 235 ? 26.196 -7.419 -35.823 1.00 90.38 235 TYR A C 1
ATOM 1837 O O . TYR A 1 235 ? 25.522 -8.056 -35.014 1.00 90.38 235 TYR A O 1
ATOM 1845 N N . ASN A 1 236 ? 27.118 -6.536 -35.438 1.00 88.69 236 ASN A N 1
ATOM 1846 C CA . ASN A 1 236 ? 27.390 -6.243 -34.032 1.00 88.69 236 ASN A CA 1
ATOM 1847 C C . ASN A 1 236 ? 26.187 -5.579 -33.345 1.00 88.69 236 ASN A C 1
ATOM 1849 O O . ASN A 1 236 ? 25.865 -5.930 -32.213 1.00 88.69 236 ASN A O 1
ATOM 1853 N N . ASN A 1 237 ? 25.475 -4.689 -34.043 1.00 86.31 237 ASN A N 1
ATOM 1854 C CA . ASN A 1 237 ? 24.245 -4.081 -33.533 1.00 86.31 237 ASN A CA 1
ATOM 1855 C C . ASN A 1 237 ? 23.144 -5.126 -33.309 1.00 86.31 237 ASN A C 1
ATOM 1857 O O . ASN A 1 237 ? 22.509 -5.100 -32.263 1.00 86.31 237 ASN A O 1
ATOM 1861 N N . LEU A 1 238 ? 22.965 -6.081 -34.234 1.00 85.81 238 LEU A N 1
ATOM 1862 C CA . LEU A 1 238 ? 22.011 -7.186 -34.065 1.00 85.81 238 LEU A CA 1
ATOM 1863 C C . LEU A 1 238 ? 22.361 -8.081 -32.862 1.00 85.81 238 LEU A C 1
ATOM 1865 O O . LEU A 1 238 ? 21.474 -8.630 -32.213 1.00 85.81 238 LEU A O 1
ATOM 1869 N N . LYS A 1 239 ? 23.654 -8.241 -32.558 1.00 82.56 239 LYS A N 1
ATOM 1870 C CA . LYS A 1 239 ? 24.116 -8.977 -31.372 1.00 82.56 239 LYS A CA 1
ATOM 1871 C C . LYS A 1 239 ? 23.894 -8.216 -30.067 1.00 82.56 239 LYS A C 1
ATOM 1873 O O . LYS A 1 239 ? 23.725 -8.849 -29.027 1.00 82.56 239 LYS A O 1
ATOM 1878 N N . ASN A 1 240 ? 23.888 -6.886 -30.104 1.00 81.00 240 ASN A N 1
ATOM 1879 C CA . ASN A 1 240 ? 23.679 -6.049 -28.929 1.00 81.00 240 ASN A CA 1
ATOM 1880 C C . ASN A 1 240 ? 22.187 -5.952 -28.569 1.00 81.00 240 ASN A C 1
ATOM 1882 O O . ASN A 1 240 ? 21.567 -4.898 -28.704 1.00 81.00 240 ASN A O 1
ATOM 1886 N N . GLN A 1 241 ? 21.618 -7.061 -28.086 1.00 68.50 241 GLN A N 1
ATOM 1887 C CA . GLN A 1 241 ? 20.201 -7.156 -27.721 1.00 68.50 241 GLN A CA 1
ATOM 1888 C C . GLN A 1 241 ? 19.772 -6.054 -26.738 1.00 68.50 241 GLN A C 1
ATOM 1890 O O . GLN A 1 241 ? 18.693 -5.491 -26.890 1.00 68.50 241 GLN A O 1
ATOM 1895 N N . LEU A 1 242 ? 20.627 -5.675 -25.784 1.00 62.91 242 LEU A N 1
ATOM 1896 C CA . LEU A 1 242 ? 20.334 -4.629 -24.795 1.00 62.91 242 LEU A CA 1
ATOM 1897 C C . LEU A 1 242 ? 20.134 -3.233 -25.414 1.00 62.91 242 LEU A C 1
ATOM 1899 O O . LEU A 1 242 ? 19.441 -2.407 -24.830 1.00 62.91 242 LEU A O 1
ATOM 1903 N N . GLY A 1 243 ? 20.707 -2.968 -26.592 1.00 64.62 243 GLY A N 1
ATOM 1904 C CA . GLY A 1 243 ? 20.573 -1.693 -27.303 1.00 64.62 243 GLY A CA 1
ATOM 1905 C C . GLY A 1 243 ? 19.350 -1.591 -28.220 1.00 64.62 243 GLY A C 1
ATOM 1906 O O . GLY A 1 243 ? 19.163 -0.556 -28.862 1.00 64.62 243 GLY A O 1
ATOM 1907 N N . HIS A 1 244 ? 18.528 -2.640 -28.329 1.00 76.44 244 HIS A N 1
ATOM 1908 C CA . HIS A 1 244 ? 17.298 -2.580 -29.121 1.00 76.44 244 HIS A CA 1
ATOM 1909 C C . HIS A 1 244 ? 16.286 -1.631 -28.476 1.00 76.44 244 HIS A C 1
ATOM 1911 O O . HIS A 1 244 ? 16.096 -1.651 -27.264 1.00 76.44 244 HIS A O 1
ATOM 1917 N N . ILE A 1 245 ? 15.615 -0.817 -29.298 1.00 73.62 245 ILE A N 1
ATOM 1918 C CA . ILE A 1 245 ? 14.652 0.191 -28.827 1.00 73.62 245 ILE A CA 1
ATOM 1919 C C . ILE A 1 245 ? 13.564 -0.453 -27.970 1.00 73.62 245 ILE A C 1
ATOM 1921 O O . ILE A 1 245 ? 13.279 0.074 -26.902 1.00 73.62 245 ILE A O 1
ATOM 1925 N N . ASP A 1 246 ? 13.027 -1.599 -28.387 1.00 70.75 246 ASP A N 1
ATOM 1926 C CA . ASP A 1 246 ? 11.975 -2.302 -27.645 1.00 70.75 246 ASP A CA 1
ATOM 1927 C C . ASP A 1 246 ? 12.457 -2.692 -26.239 1.00 70.75 246 ASP A C 1
ATOM 1929 O O . ASP A 1 246 ? 11.852 -2.301 -25.244 1.00 70.75 246 ASP A O 1
ATOM 1933 N N . ASN A 1 247 ? 13.639 -3.311 -26.145 1.00 70.38 247 ASN A N 1
ATOM 1934 C CA . ASN A 1 247 ? 14.248 -3.691 -24.867 1.00 70.38 247 ASN A CA 1
ATOM 1935 C C . ASN A 1 247 ? 14.570 -2.469 -23.990 1.00 70.38 247 ASN A C 1
ATOM 1937 O O . ASN A 1 247 ? 14.365 -2.498 -22.778 1.00 70.38 247 ASN A O 1
ATOM 1941 N N . MET A 1 248 ? 15.050 -1.371 -24.582 1.00 67.81 248 MET A N 1
ATOM 1942 C CA . MET A 1 248 ? 15.304 -0.127 -23.849 1.00 67.81 248 MET A CA 1
ATOM 1943 C C . MET A 1 248 ? 14.007 0.528 -23.351 1.00 67.81 248 MET A C 1
ATOM 1945 O O . MET A 1 248 ? 13.987 1.102 -22.262 1.00 67.81 248 MET A O 1
ATOM 1949 N N . VAL A 1 249 ? 12.923 0.460 -24.129 1.00 71.12 249 VAL A N 1
ATOM 1950 C CA . VAL A 1 249 ? 11.602 0.980 -23.750 1.00 71.12 249 VAL A CA 1
ATOM 1951 C C . VAL A 1 249 ? 11.000 0.138 -22.625 1.00 71.12 249 VAL A C 1
ATOM 1953 O O . VAL A 1 249 ? 10.509 0.708 -21.650 1.00 71.12 249 VAL A O 1
ATOM 1956 N N . GLU A 1 250 ? 11.099 -1.188 -22.690 1.00 72.25 250 GLU A N 1
ATOM 1957 C CA . GLU A 1 250 ? 10.660 -2.099 -21.623 1.00 72.25 250 GLU A CA 1
ATOM 1958 C C . GLU A 1 250 ? 11.462 -1.898 -20.326 1.00 72.25 250 GLU A C 1
ATOM 1960 O O . GLU A 1 250 ? 10.888 -1.734 -19.246 1.00 72.25 250 GLU A O 1
ATOM 1965 N N . GLN A 1 251 ? 12.794 -1.803 -20.411 1.00 69.56 251 GLN A N 1
ATOM 1966 C CA . GLN A 1 251 ? 13.647 -1.512 -19.251 1.00 69.56 251 GLN A CA 1
ATOM 1967 C C . GLN A 1 251 ? 13.332 -0.150 -18.626 1.00 69.56 251 GLN A C 1
ATOM 1969 O O . GLN A 1 251 ? 13.280 -0.006 -17.405 1.00 69.56 251 GLN A O 1
ATOM 1974 N N . ARG A 1 252 ? 13.086 0.871 -19.452 1.00 71.50 252 ARG A N 1
ATOM 1975 C CA . ARG A 1 252 ? 12.679 2.187 -18.956 1.00 71.50 252 ARG A CA 1
ATOM 1976 C C . ARG A 1 252 ? 11.310 2.132 -18.277 1.00 71.50 252 ARG A C 1
ATOM 1978 O O . ARG A 1 252 ? 11.147 2.744 -17.224 1.00 71.50 252 ARG A O 1
ATOM 1985 N N . THR A 1 253 ? 10.369 1.379 -18.841 1.00 79.31 253 THR A N 1
ATOM 1986 C CA . THR A 1 253 ? 9.018 1.201 -18.288 1.00 79.31 253 THR A CA 1
ATOM 1987 C C . THR A 1 253 ? 9.072 0.522 -16.919 1.00 79.31 253 THR A C 1
ATOM 1989 O O . THR A 1 253 ? 8.535 1.060 -15.950 1.00 79.31 253 THR A O 1
ATOM 1992 N N . SER A 1 254 ? 9.817 -0.578 -16.796 1.00 83.75 254 SER A N 1
ATOM 1993 C CA . SER A 1 254 ? 9.986 -1.293 -15.522 1.00 83.75 254 SER A CA 1
ATOM 1994 C C . SER A 1 254 ? 10.699 -0.449 -14.455 1.00 83.75 254 SER A C 1
ATOM 1996 O O . SER A 1 254 ? 10.297 -0.435 -13.287 1.00 83.75 254 SER A O 1
ATOM 1998 N N . LEU A 1 255 ? 11.714 0.339 -14.835 1.00 86.69 255 LEU A N 1
ATOM 1999 C CA . LEU A 1 255 ? 12.378 1.269 -13.915 1.00 86.69 255 LEU A CA 1
ATOM 2000 C C . LEU A 1 255 ? 11.430 2.379 -13.435 1.00 86.69 255 LEU A C 1
ATOM 2002 O O . LEU A 1 255 ? 11.447 2.754 -12.259 1.00 86.69 255 LEU A O 1
ATOM 2006 N N . GLU A 1 256 ? 10.596 2.913 -14.328 1.00 87.81 256 GLU A N 1
ATOM 2007 C CA . GLU A 1 256 ? 9.576 3.906 -13.985 1.00 87.81 256 GLU A CA 1
ATOM 2008 C C . GLU A 1 256 ? 8.533 3.322 -13.021 1.00 87.81 256 GLU A C 1
ATOM 2010 O O . GLU A 1 256 ? 8.218 3.959 -12.011 1.00 87.81 256 GLU A O 1
ATOM 2015 N N . VAL A 1 257 ? 8.074 2.088 -13.252 1.00 91.25 257 VAL A N 1
ATOM 2016 C CA . VAL A 1 257 ? 7.182 1.362 -12.335 1.00 91.25 257 VAL A CA 1
ATOM 2017 C C . VAL A 1 257 ? 7.835 1.185 -10.962 1.00 91.25 257 VAL A C 1
ATOM 2019 O O . VAL A 1 257 ? 7.216 1.523 -9.947 1.00 91.25 257 VAL A O 1
ATOM 2022 N N . LYS A 1 258 ? 9.104 0.757 -10.899 1.00 92.56 258 LYS A N 1
ATOM 2023 C CA . LYS A 1 258 ? 9.847 0.611 -9.633 1.00 92.56 258 LYS A CA 1
ATOM 2024 C C . LYS A 1 258 ? 9.915 1.932 -8.859 1.00 92.56 258 LYS A C 1
ATOM 2026 O O . LYS A 1 258 ? 9.628 1.960 -7.661 1.00 92.56 258 LYS A O 1
ATOM 2031 N N . ARG A 1 259 ? 10.221 3.042 -9.539 1.00 93.31 259 ARG A N 1
ATOM 2032 C CA . ARG A 1 259 ? 10.263 4.387 -8.934 1.00 93.31 259 ARG A CA 1
ATOM 2033 C C . ARG A 1 259 ? 8.897 4.843 -8.423 1.00 93.31 259 ARG A C 1
ATOM 2035 O O . ARG A 1 259 ? 8.808 5.407 -7.332 1.00 93.31 259 ARG A O 1
ATOM 2042 N N . ASN A 1 260 ? 7.828 4.588 -9.178 1.00 92.88 260 ASN A N 1
ATOM 2043 C CA . ASN A 1 260 ? 6.466 4.921 -8.756 1.00 92.88 260 ASN A CA 1
ATOM 2044 C C . ASN A 1 260 ? 6.056 4.127 -7.510 1.00 92.88 260 ASN A C 1
ATOM 2046 O O . ASN A 1 260 ? 5.517 4.711 -6.566 1.00 92.88 260 ASN A O 1
ATOM 2050 N N . ARG A 1 261 ? 6.358 2.821 -7.476 1.00 94.75 261 ARG A N 1
ATOM 2051 C CA . ARG A 1 261 ? 6.110 1.964 -6.308 1.00 94.75 261 ARG A CA 1
ATOM 2052 C C . ARG A 1 261 ? 6.898 2.432 -5.088 1.00 94.75 261 ARG A C 1
ATOM 2054 O O . ARG A 1 261 ? 6.303 2.554 -4.022 1.00 94.75 261 ARG A O 1
ATOM 2061 N N . LEU A 1 262 ? 8.185 2.765 -5.240 1.00 95.88 262 LEU A N 1
ATOM 2062 C CA . LEU A 1 262 ? 9.014 3.285 -4.144 1.00 95.88 262 LEU A CA 1
ATOM 2063 C C . LEU A 1 262 ? 8.420 4.568 -3.546 1.00 95.88 262 LEU A C 1
ATOM 2065 O O . LEU A 1 262 ? 8.264 4.675 -2.332 1.00 95.88 262 LEU A O 1
ATOM 2069 N N . ARG A 1 263 ? 7.999 5.512 -4.391 1.00 95.19 263 ARG A N 1
ATOM 2070 C CA . ARG A 1 263 ? 7.374 6.761 -3.935 1.00 95.19 263 ARG A CA 1
ATOM 2071 C C . ARG A 1 263 ? 6.109 6.519 -3.108 1.00 95.19 263 ARG A C 1
ATOM 2073 O O . ARG A 1 263 ? 5.922 7.126 -2.051 1.00 95.19 263 ARG A O 1
ATOM 2080 N N . LEU A 1 264 ? 5.221 5.652 -3.597 1.00 95.69 264 LEU A N 1
ATOM 2081 C CA . LEU A 1 264 ? 3.978 5.341 -2.895 1.00 95.69 264 LEU A CA 1
ATOM 2082 C C . LEU A 1 264 ? 4.248 4.548 -1.610 1.00 95.69 264 LEU A C 1
ATOM 2084 O O . LEU A 1 264 ? 3.622 4.828 -0.590 1.00 95.69 264 LEU A O 1
ATOM 2088 N N . ARG A 1 265 ? 5.225 3.635 -1.623 1.00 96.81 265 ARG A N 1
ATOM 2089 C CA . ARG A 1 265 ? 5.682 2.897 -0.439 1.00 96.81 265 ARG A CA 1
ATOM 2090 C C . ARG A 1 265 ? 6.091 3.839 0.689 1.00 96.81 265 ARG A C 1
ATOM 2092 O O . ARG A 1 265 ? 5.582 3.691 1.792 1.00 96.81 265 ARG A O 1
ATOM 2099 N N . VAL A 1 266 ? 6.912 4.848 0.400 1.00 97.00 266 VAL A N 1
ATOM 2100 C CA . VAL A 1 266 ? 7.333 5.854 1.394 1.00 97.00 266 VAL A CA 1
ATOM 2101 C C . VAL A 1 266 ? 6.129 6.581 2.001 1.00 97.00 266 VAL A C 1
ATOM 2103 O O . VAL A 1 266 ? 6.062 6.780 3.215 1.00 97.00 266 VAL A O 1
ATOM 2106 N N . SER A 1 267 ? 5.134 6.920 1.176 1.00 96.69 267 SER A N 1
ATOM 2107 C CA . SER A 1 267 ? 3.898 7.562 1.647 1.00 96.69 267 SER A CA 1
ATOM 2108 C C . SER A 1 267 ? 3.082 6.632 2.557 1.00 96.69 267 SER A C 1
ATOM 2110 O O . SER A 1 267 ? 2.631 7.054 3.621 1.00 96.69 267 SER A O 1
ATOM 2112 N N . ILE A 1 268 ? 2.926 5.360 2.172 1.00 97.19 268 ILE A N 1
ATOM 2113 C CA . ILE A 1 268 ? 2.211 4.340 2.955 1.00 97.19 268 ILE A CA 1
ATOM 2114 C C . ILE A 1 268 ? 2.914 4.085 4.289 1.00 97.19 268 ILE A C 1
ATOM 2116 O O . ILE A 1 268 ? 2.263 4.065 5.332 1.00 97.19 268 ILE A O 1
ATOM 2120 N N . ASP A 1 269 ? 4.234 3.913 4.274 1.00 96.50 269 ASP A N 1
ATOM 2121 C CA . ASP A 1 269 ? 5.017 3.611 5.469 1.00 96.50 269 ASP A CA 1
ATOM 2122 C C . ASP A 1 269 ? 4.979 4.789 6.459 1.00 96.50 269 ASP A C 1
ATOM 2124 O O . ASP A 1 269 ? 4.769 4.579 7.657 1.00 96.50 269 ASP A O 1
ATOM 2128 N N . THR A 1 270 ? 5.031 6.027 5.955 1.00 97.00 270 THR A N 1
ATOM 2129 C CA . THR A 1 270 ? 4.852 7.245 6.761 1.00 97.00 270 THR A CA 1
ATOM 2130 C C . THR A 1 270 ? 3.459 7.312 7.398 1.00 97.00 270 THR A C 1
ATOM 2132 O O . THR A 1 270 ? 3.334 7.541 8.601 1.00 97.00 270 THR A O 1
ATOM 2135 N N . ILE A 1 271 ? 2.397 7.074 6.619 1.00 96.50 271 ILE A N 1
ATOM 2136 C CA . ILE A 1 271 ? 1.009 7.058 7.116 1.00 96.50 271 ILE A CA 1
ATOM 2137 C C . ILE A 1 271 ? 0.820 5.978 8.178 1.00 96.50 271 ILE A C 1
ATOM 2139 O O . ILE A 1 271 ? 0.224 6.240 9.224 1.00 96.50 271 ILE A O 1
ATOM 2143 N N . ARG A 1 272 ? 1.356 4.778 7.932 1.00 96.06 272 ARG A N 1
ATOM 2144 C CA . ARG A 1 272 ? 1.306 3.658 8.872 1.00 96.06 272 ARG A CA 1
ATOM 2145 C C . ARG A 1 272 ? 1.963 4.033 10.194 1.00 96.06 272 ARG A C 1
ATOM 2147 O O . ARG A 1 272 ? 1.363 3.825 11.246 1.00 96.06 272 ARG A O 1
ATOM 2154 N N . TRP A 1 273 ? 3.163 4.610 10.143 1.00 96.31 273 TRP A N 1
ATOM 2155 C CA . TRP A 1 273 ? 3.878 5.037 11.340 1.00 96.31 273 TRP A CA 1
ATOM 2156 C C . TRP A 1 273 ? 3.080 6.081 12.129 1.00 96.31 273 TRP A C 1
ATOM 2158 O O . TRP A 1 273 ? 2.841 5.896 13.321 1.00 96.31 273 TRP A O 1
ATOM 2168 N N . LEU A 1 274 ? 2.579 7.124 11.460 1.00 95.19 274 LEU A N 1
ATOM 2169 C CA . LEU A 1 274 ? 1.794 8.179 12.107 1.00 95.19 274 LEU A CA 1
ATOM 2170 C C . LEU A 1 274 ? 0.510 7.641 12.748 1.00 95.19 274 LEU A C 1
ATOM 2172 O O . LEU A 1 274 ? 0.178 8.029 13.869 1.00 95.19 274 LEU A O 1
ATOM 2176 N N . ALA A 1 275 ? -0.197 6.737 12.064 1.00 93.19 275 ALA A N 1
ATOM 2177 C CA . ALA A 1 275 ? -1.398 6.101 12.594 1.00 93.19 275 ALA A CA 1
ATOM 2178 C C . ALA A 1 275 ? -1.089 5.265 13.846 1.00 93.19 275 ALA A C 1
ATOM 2180 O O . ALA A 1 275 ? -1.776 5.403 14.855 1.00 93.19 275 ALA A O 1
ATOM 2181 N N . PHE A 1 276 ? -0.025 4.457 13.814 1.00 93.31 276 PHE A N 1
ATOM 2182 C CA . PHE A 1 276 ? 0.374 3.603 14.939 1.00 93.31 276 PHE A CA 1
ATOM 2183 C C . PHE A 1 276 ? 0.857 4.381 16.162 1.00 93.31 276 PHE A C 1
ATOM 2185 O O . PHE A 1 276 ? 0.707 3.897 17.279 1.00 93.31 276 PHE A O 1
ATOM 2192 N N . GLN A 1 277 ? 1.421 5.571 15.961 1.00 92.88 277 GLN A N 1
ATOM 2193 C CA . GLN A 1 277 ? 1.871 6.447 17.046 1.00 92.88 277 GLN A CA 1
ATOM 2194 C C . GLN A 1 277 ? 0.802 7.462 17.479 1.00 92.88 277 GLN A C 1
ATOM 2196 O O . GLN A 1 277 ? 1.086 8.348 18.282 1.00 92.88 277 GLN A O 1
ATOM 2201 N N . ALA A 1 278 ? -0.414 7.383 16.921 1.00 90.12 278 ALA A N 1
ATOM 2202 C CA . ALA A 1 278 ? -1.480 8.365 17.129 1.00 90.12 278 ALA A CA 1
ATOM 2203 C C . ALA A 1 278 ? -1.051 9.825 16.842 1.00 90.12 278 ALA A C 1
ATOM 2205 O O . ALA A 1 278 ? -1.658 10.781 17.334 1.00 90.12 278 ALA A O 1
ATOM 2206 N N . CYS A 1 279 ? -0.040 10.029 15.996 1.00 90.94 279 CYS A N 1
ATOM 2207 C CA . CYS A 1 279 ? 0.455 11.353 15.648 1.00 90.94 279 CYS A CA 1
ATOM 2208 C C . CYS A 1 279 ? -0.495 12.071 14.680 1.00 90.94 279 CYS A C 1
ATOM 2210 O O . CYS A 1 279 ? -1.161 11.461 13.842 1.00 90.94 279 CYS A O 1
ATOM 2212 N N . ALA A 1 280 ? -0.545 13.402 14.774 1.00 89.31 280 ALA A N 1
ATOM 2213 C CA . ALA A 1 280 ? -1.191 14.221 13.752 1.00 89.31 280 ALA A CA 1
ATOM 2214 C C . ALA A 1 280 ? -0.430 14.093 12.427 1.00 89.31 280 ALA A C 1
ATOM 2216 O O . ALA A 1 280 ? 0.791 13.987 12.437 1.00 89.31 280 ALA A O 1
ATOM 2217 N N . PHE A 1 281 ? -1.134 14.117 11.297 1.00 90.38 281 PHE A N 1
ATOM 2218 C CA . PHE A 1 281 ? -0.493 13.998 9.983 1.00 90.38 281 PHE A CA 1
ATOM 2219 C C . PHE A 1 281 ? -0.105 15.376 9.446 1.00 90.38 281 PHE A C 1
ATOM 2221 O O . PHE A 1 281 ? 0.994 15.559 8.930 1.00 90.38 281 PHE A O 1
ATOM 2228 N N . ARG A 1 282 ? -1.020 16.339 9.607 1.00 86.00 282 ARG A N 1
ATOM 2229 C CA . ARG A 1 282 ? -0.954 17.664 8.992 1.00 86.00 282 ARG A CA 1
ATOM 2230 C C . ARG A 1 282 ? -0.339 18.714 9.900 1.00 86.00 282 ARG A C 1
ATOM 2232 O O . ARG A 1 282 ? -0.476 18.643 11.125 1.00 86.00 282 ARG A O 1
ATOM 2239 N N . GLY A 1 283 ? 0.283 19.702 9.270 1.00 82.12 283 GLY A N 1
ATOM 2240 C CA . GLY A 1 283 ? 0.756 20.927 9.908 1.00 82.12 283 GLY A CA 1
ATOM 2241 C C . GLY A 1 283 ? -0.323 22.011 9.935 1.00 82.12 283 GLY A C 1
ATOM 2242 O O . GLY A 1 283 ? -1.368 21.889 9.297 1.00 82.12 283 GLY A O 1
ATOM 2243 N N . HIS A 1 284 ? -0.070 23.093 10.676 1.00 81.06 284 HIS A N 1
ATOM 2244 C CA . HIS A 1 284 ? -0.886 24.309 10.561 1.00 81.06 284 HIS A CA 1
ATOM 2245 C C . HIS A 1 284 ? -0.655 25.024 9.226 1.00 81.06 284 HIS A C 1
ATOM 2247 O O . HIS A 1 284 ? -1.593 25.592 8.674 1.00 81.06 284 HIS A O 1
ATOM 2253 N N . ASP A 1 285 ? 0.578 24.966 8.724 1.00 84.06 285 ASP A N 1
ATOM 2254 C CA . ASP A 1 285 ? 0.995 25.530 7.449 1.00 84.06 285 ASP A CA 1
ATOM 2255 C C . ASP A 1 285 ? 1.890 24.516 6.729 1.00 84.06 285 ASP A C 1
ATOM 2257 O O . ASP A 1 285 ? 2.990 24.221 7.192 1.00 84.06 285 ASP A O 1
ATOM 2261 N N . GLU A 1 286 ? 1.398 23.968 5.617 1.00 87.38 286 GLU A N 1
ATOM 2262 C CA . GLU A 1 286 ? 2.123 23.012 4.769 1.00 87.38 286 GLU A CA 1
ATOM 2263 C C . GLU A 1 286 ? 2.791 23.700 3.561 1.00 87.38 286 GLU A C 1
ATOM 2265 O O . GLU A 1 286 ? 3.255 23.023 2.643 1.00 87.38 286 GLU A O 1
ATOM 2270 N N . SER A 1 287 ? 2.848 25.038 3.532 1.00 87.38 287 SER A N 1
ATOM 2271 C CA . SER A 1 287 ? 3.526 25.794 2.473 1.00 87.38 287 SER A CA 1
ATOM 2272 C C . SER A 1 287 ? 5.034 25.531 2.453 1.00 87.38 287 SER A C 1
ATOM 2274 O O . SER A 1 287 ? 5.636 25.198 3.472 1.00 87.38 287 SER A O 1
ATOM 2276 N N . GLU A 1 288 ? 5.670 25.693 1.290 1.00 83.25 288 GLU A N 1
ATOM 2277 C CA . GLU A 1 288 ? 7.108 25.417 1.112 1.00 83.25 288 GLU A CA 1
ATOM 2278 C C . GLU A 1 288 ? 8.012 26.289 2.000 1.00 83.25 288 GLU A C 1
ATOM 2280 O O . GLU A 1 288 ? 9.111 25.874 2.351 1.00 83.25 288 GLU A O 1
ATOM 2285 N N . ASN A 1 289 ? 7.531 27.467 2.410 1.00 86.62 289 ASN A N 1
ATOM 2286 C CA . ASN A 1 289 ? 8.265 28.391 3.279 1.00 86.62 289 ASN A CA 1
ATOM 2287 C C . ASN A 1 289 ? 8.032 28.126 4.775 1.00 86.62 289 ASN A C 1
ATOM 2289 O O . ASN A 1 289 ? 8.619 28.803 5.624 1.00 86.62 289 ASN A O 1
ATOM 2293 N N . SER A 1 290 ? 7.158 27.178 5.116 1.00 89.81 290 SER A N 1
ATOM 2294 C CA . SER A 1 290 ? 6.884 26.827 6.502 1.00 89.81 290 SER A CA 1
ATOM 2295 C C . SER A 1 290 ? 8.093 26.135 7.127 1.00 89.81 290 SER A C 1
ATOM 2297 O O . SER A 1 290 ? 8.663 25.201 6.566 1.00 89.81 290 SER A O 1
ATOM 2299 N N . ARG A 1 291 ? 8.446 26.550 8.349 1.00 87.81 291 ARG A N 1
ATOM 2300 C CA . ARG A 1 291 ? 9.478 25.877 9.159 1.00 87.81 291 ARG A CA 1
ATOM 2301 C C . ARG A 1 291 ? 9.059 24.474 9.608 1.00 87.81 291 ARG A C 1
ATOM 2303 O O . ARG A 1 291 ? 9.906 23.711 10.052 1.00 87.81 291 ARG A O 1
ATOM 2310 N N . ASN A 1 292 ? 7.762 24.166 9.567 1.00 88.38 292 ASN A N 1
ATOM 2311 C CA . ASN A 1 292 ? 7.215 22.861 9.919 1.00 88.38 292 ASN A CA 1
ATOM 2312 C C . ASN A 1 292 ? 5.962 22.603 9.078 1.00 88.38 292 ASN A C 1
ATOM 2314 O O . ASN A 1 292 ? 4.880 23.103 9.398 1.00 88.38 292 ASN A O 1
ATOM 2318 N N . GLN A 1 293 ? 6.112 21.789 8.033 1.00 91.06 293 GLN A N 1
ATOM 2319 C CA . GLN A 1 293 ? 5.031 21.453 7.105 1.00 91.06 293 GLN A CA 1
ATOM 2320 C C . GLN A 1 293 ? 4.113 20.330 7.617 1.00 91.06 293 GLN A C 1
ATOM 2322 O O . GLN A 1 293 ? 3.281 19.816 6.875 1.00 91.06 293 GLN A O 1
ATOM 2327 N N . GLY A 1 294 ? 4.238 19.941 8.887 1.00 91.94 294 GLY A N 1
ATOM 2328 C CA . GLY A 1 294 ? 3.487 18.843 9.481 1.00 91.94 294 GLY A CA 1
ATOM 2329 C C . GLY A 1 294 ? 4.215 17.508 9.420 1.00 91.94 294 GLY A C 1
ATOM 2330 O O . GLY A 1 294 ? 5.062 17.261 8.564 1.00 91.94 294 GLY A O 1
ATOM 2331 N N . ASN A 1 295 ? 3.845 16.611 10.333 1.00 93.94 295 ASN A N 1
ATOM 2332 C CA . ASN A 1 295 ? 4.600 15.383 10.578 1.00 93.94 295 ASN A CA 1
ATOM 2333 C C . ASN A 1 295 ? 4.701 14.467 9.352 1.00 93.94 295 ASN A C 1
ATOM 2335 O O . ASN A 1 295 ? 5.713 13.796 9.196 1.00 93.94 295 ASN A O 1
ATOM 2339 N N . PHE A 1 296 ? 3.684 14.423 8.482 1.00 95.00 296 PHE A N 1
ATOM 2340 C CA . PHE A 1 296 ? 3.752 13.615 7.262 1.00 95.00 296 PHE A CA 1
ATOM 2341 C C . PHE A 1 296 ? 4.845 14.121 6.315 1.00 95.00 296 PHE A C 1
ATOM 2343 O O . PHE A 1 296 ? 5.691 13.340 5.888 1.00 95.00 296 PHE A O 1
ATOM 2350 N N . LEU A 1 297 ? 4.858 15.420 6.007 1.00 95.06 297 LEU A N 1
ATOM 2351 C CA . LEU A 1 297 ? 5.847 15.989 5.093 1.00 95.06 297 LEU A CA 1
ATOM 2352 C C . LEU A 1 297 ? 7.251 15.967 5.701 1.00 95.06 297 LEU A C 1
ATOM 2354 O O . LEU A 1 297 ? 8.190 15.594 5.004 1.00 95.06 297 LEU A O 1
ATOM 2358 N N . GLU A 1 298 ? 7.390 16.285 6.989 1.00 95.50 298 GLU A N 1
ATOM 2359 C CA . GLU A 1 298 ? 8.686 16.227 7.676 1.00 95.50 298 GLU A CA 1
ATOM 2360 C C . GLU A 1 298 ? 9.23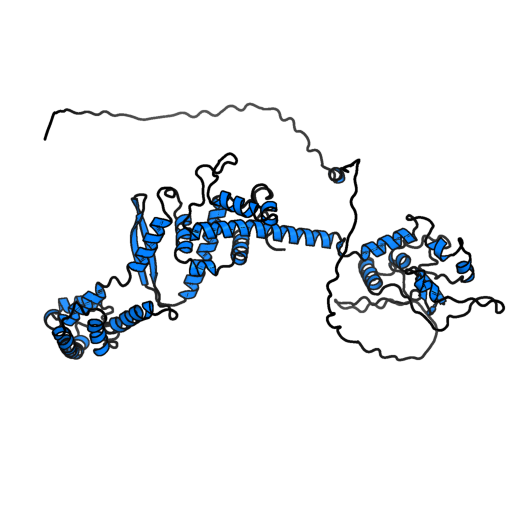8 14.795 7.760 1.00 95.50 298 GLU A C 1
ATOM 2362 O O . GLU A 1 298 ? 10.429 14.587 7.549 1.00 95.50 298 GLU A O 1
ATOM 2367 N N . MET A 1 299 ? 8.390 13.781 7.966 1.00 96.50 299 MET A N 1
ATOM 2368 C CA . MET A 1 299 ? 8.833 12.382 7.941 1.00 96.50 299 MET A CA 1
ATOM 2369 C C . MET A 1 299 ? 9.280 11.946 6.539 1.00 96.50 299 MET A C 1
ATOM 2371 O O . MET A 1 299 ? 10.293 11.267 6.401 1.00 96.50 299 MET A O 1
ATOM 2375 N N . VAL A 1 300 ? 8.573 12.358 5.480 1.00 96.19 300 VAL A N 1
ATOM 2376 C CA . VAL A 1 300 ? 8.995 12.059 4.100 1.00 96.19 300 VAL A CA 1
ATOM 2377 C C . VAL A 1 300 ? 10.326 12.742 3.764 1.00 96.19 300 VAL A C 1
ATOM 2379 O O . VAL A 1 300 ? 11.163 12.124 3.108 1.00 96.19 300 VAL A O 1
ATOM 2382 N N . LYS A 1 301 ? 10.545 13.985 4.218 1.00 95.38 301 LYS A N 1
ATOM 2383 C CA . LYS A 1 301 ? 11.839 14.675 4.073 1.00 95.38 301 LYS A CA 1
ATOM 2384 C C . LYS A 1 301 ? 12.948 13.929 4.805 1.00 95.38 301 LYS A C 1
ATOM 2386 O O . LYS A 1 301 ? 13.975 13.663 4.197 1.00 95.38 301 LYS A O 1
ATOM 2391 N N . LEU A 1 302 ? 12.704 13.529 6.054 1.00 96.50 302 LEU A N 1
ATOM 2392 C CA . LEU A 1 302 ? 13.661 12.757 6.841 1.00 96.50 302 LEU A CA 1
ATOM 2393 C C . LEU A 1 302 ? 14.050 11.464 6.115 1.00 96.50 302 LEU A C 1
ATOM 2395 O O . LEU A 1 302 ? 15.227 11.184 5.952 1.00 96.50 302 LEU A O 1
ATOM 2399 N N . LEU A 1 303 ? 13.085 10.699 5.600 1.00 96.56 303 LEU A N 1
ATOM 2400 C CA . LEU A 1 303 ? 13.386 9.479 4.841 1.00 96.56 303 LEU A CA 1
ATOM 2401 C C . LEU A 1 303 ? 14.204 9.762 3.568 1.00 96.56 303 LEU A C 1
ATOM 2403 O O . LEU A 1 303 ? 15.082 8.979 3.220 1.00 96.56 303 LEU A O 1
ATOM 2407 N N . ALA A 1 304 ? 13.955 10.888 2.896 1.00 96.50 304 ALA A N 1
ATOM 2408 C CA . ALA A 1 304 ? 14.727 11.318 1.732 1.00 96.50 304 ALA A CA 1
ATOM 2409 C C . ALA A 1 304 ? 16.146 11.810 2.071 1.00 96.50 304 ALA A C 1
ATOM 2411 O O . ALA A 1 304 ? 17.009 11.812 1.200 1.00 96.50 304 ALA A O 1
ATOM 2412 N N . GLU A 1 305 ? 16.415 12.242 3.302 1.00 96.81 305 GLU A N 1
ATOM 2413 C CA . GLU A 1 305 ? 17.772 12.617 3.724 1.00 96.81 305 GLU A CA 1
ATOM 2414 C C . GLU A 1 305 ? 18.681 11.396 3.906 1.00 96.81 305 GLU A C 1
ATOM 2416 O O . GLU A 1 305 ? 19.886 11.502 3.695 1.00 96.81 305 GLU A O 1
ATOM 2421 N N . TYR A 1 306 ? 18.106 10.243 4.260 1.00 96.69 306 TYR A N 1
ATOM 2422 C CA . TYR A 1 306 ? 18.852 9.009 4.530 1.00 96.69 306 TYR A CA 1
ATOM 2423 C C . TYR A 1 306 ? 18.964 8.073 3.319 1.00 96.69 306 TYR A C 1
ATOM 2425 O O . TYR A 1 306 ? 19.797 7.169 3.337 1.00 96.69 306 TYR A O 1
ATOM 2433 N N . ASP A 1 307 ? 18.137 8.256 2.286 1.00 96.44 307 ASP A N 1
ATOM 2434 C CA . ASP A 1 307 ? 18.079 7.364 1.126 1.00 96.44 307 ASP A CA 1
ATOM 2435 C C . ASP A 1 307 ? 18.003 8.160 -0.189 1.00 96.44 307 ASP A C 1
ATOM 2437 O O . ASP A 1 307 ? 17.012 8.832 -0.502 1.00 96.44 307 ASP A O 1
ATOM 2441 N N . ASP A 1 308 ? 19.069 8.048 -0.985 1.00 96.19 308 ASP A N 1
ATOM 2442 C CA . ASP A 1 308 ? 19.216 8.729 -2.271 1.00 96.19 308 ASP A CA 1
ATOM 2443 C C . ASP A 1 308 ? 18.188 8.264 -3.317 1.00 96.19 308 ASP A C 1
ATOM 2445 O O . ASP A 1 308 ? 17.733 9.079 -4.130 1.00 96.19 308 ASP A O 1
ATOM 2449 N N . GLU A 1 309 ? 17.782 6.988 -3.298 1.00 95.50 309 GLU A N 1
ATOM 2450 C CA . GLU A 1 309 ? 16.739 6.471 -4.190 1.00 95.50 309 GLU A CA 1
ATOM 2451 C C . GLU A 1 309 ? 15.376 7.064 -3.822 1.00 95.50 309 GLU A C 1
ATOM 2453 O O . GLU A 1 309 ? 14.612 7.461 -4.708 1.00 95.50 309 GLU A O 1
ATOM 2458 N N . VAL A 1 310 ? 15.084 7.188 -2.523 1.00 96.19 310 VAL A N 1
ATOM 2459 C CA . VAL A 1 310 ? 13.870 7.850 -2.025 1.00 96.19 310 VAL A CA 1
ATOM 2460 C C . VAL A 1 310 ? 13.878 9.329 -2.403 1.00 96.19 310 VAL A C 1
ATOM 2462 O O . VAL A 1 310 ? 12.903 9.818 -2.985 1.00 96.19 310 VAL A O 1
ATOM 2465 N N . ARG A 1 311 ? 14.985 10.038 -2.158 1.00 96.44 311 ARG A N 1
ATOM 2466 C CA . ARG A 1 311 ? 15.156 11.456 -2.518 1.00 96.44 311 ARG A CA 1
ATOM 2467 C C . ARG A 1 311 ? 14.911 11.722 -3.998 1.00 96.44 311 ARG A C 1
ATOM 2469 O O . ARG A 1 311 ? 14.293 12.726 -4.362 1.00 96.44 311 ARG A O 1
ATOM 2476 N N . ALA A 1 312 ? 15.354 10.805 -4.854 1.00 95.25 312 ALA A N 1
ATOM 2477 C CA . ALA A 1 312 ? 15.176 10.898 -6.296 1.00 95.25 312 ALA A CA 1
ATOM 2478 C C . ALA A 1 312 ? 13.715 10.725 -6.749 1.00 95.25 312 ALA A C 1
ATOM 2480 O O . ALA A 1 312 ? 13.402 11.044 -7.898 1.00 95.25 312 ALA A O 1
ATOM 2481 N N . VAL A 1 313 ? 12.810 10.235 -5.890 1.00 94.06 313 VAL A N 1
ATOM 2482 C CA . VAL A 1 313 ? 11.418 9.966 -6.278 1.00 94.06 313 VAL A CA 1
ATOM 2483 C C . VAL A 1 313 ? 10.366 10.753 -5.501 1.00 94.06 313 VAL A C 1
ATOM 2485 O O . VAL A 1 313 ? 9.273 10.903 -6.037 1.00 94.06 313 VAL A O 1
ATOM 2488 N N . VAL A 1 314 ? 10.619 11.258 -4.291 1.00 94.06 314 VAL A N 1
ATOM 2489 C CA . VAL A 1 314 ? 9.585 11.922 -3.465 1.00 94.06 314 VAL A CA 1
ATOM 2490 C C . VAL A 1 314 ? 9.547 13.451 -3.616 1.00 94.06 314 VAL A C 1
ATOM 2492 O O . VAL A 1 314 ? 10.444 14.068 -4.185 1.00 94.06 314 VAL A O 1
ATOM 2495 N N . LEU A 1 315 ? 8.489 14.079 -3.084 1.00 91.00 315 LEU A N 1
ATOM 2496 C CA . LEU A 1 315 ? 8.341 15.539 -2.967 1.00 91.00 315 LEU A CA 1
ATOM 2497 C C . LEU A 1 315 ? 8.519 16.286 -4.306 1.00 91.00 315 LEU A C 1
ATOM 2499 O O . LEU A 1 315 ? 7.734 16.081 -5.233 1.00 91.00 315 LEU A O 1
ATOM 2503 N N . GLY A 1 316 ? 9.506 17.183 -4.398 1.00 89.12 316 GLY A N 1
ATOM 2504 C CA . GLY A 1 316 ? 9.799 17.978 -5.593 1.00 89.12 316 GLY A CA 1
ATOM 2505 C C . GLY A 1 316 ? 10.316 17.154 -6.775 1.00 89.12 316 GLY A C 1
ATOM 2506 O O . GLY A 1 316 ? 10.146 17.573 -7.916 1.00 89.12 316 GLY A O 1
ATOM 2507 N N . SER A 1 317 ? 10.871 15.965 -6.519 1.00 90.25 317 SER A N 1
ATOM 2508 C CA . SER A 1 317 ? 11.392 15.054 -7.548 1.00 90.25 317 SER A CA 1
ATOM 2509 C C . SER A 1 317 ? 10.290 14.251 -8.252 1.00 90.25 317 SER A C 1
ATOM 2511 O O . SER A 1 317 ? 10.535 13.603 -9.270 1.00 90.25 317 SER A O 1
ATOM 2513 N N . ALA A 1 318 ? 9.061 14.262 -7.726 1.00 87.75 318 ALA A N 1
ATOM 2514 C CA . ALA A 1 318 ? 7.949 13.522 -8.308 1.00 87.75 318 ALA A CA 1
ATOM 2515 C C . ALA A 1 318 ? 7.360 14.236 -9.550 1.00 87.75 318 ALA A C 1
ATOM 2517 O O . ALA A 1 318 ? 7.176 15.455 -9.539 1.00 87.75 318 ALA A O 1
ATOM 2518 N N . PRO A 1 319 ? 6.982 13.495 -10.610 1.00 85.81 319 PRO A N 1
ATOM 2519 C CA . PRO A 1 319 ? 6.405 14.062 -11.818 1.00 85.81 319 PRO A CA 1
ATOM 2520 C C . PRO A 1 319 ? 4.972 14.554 -11.574 1.00 85.81 319 PRO A C 1
ATOM 2522 O O . PRO A 1 319 ? 4.084 13.793 -11.176 1.00 85.81 319 PRO A O 1
ATOM 2525 N N . GLY A 1 320 ? 4.734 15.834 -11.866 1.00 83.25 320 GLY A N 1
ATOM 2526 C CA . GLY A 1 320 ? 3.409 16.453 -11.820 1.00 83.25 320 GLY A CA 1
ATOM 2527 C C . GLY A 1 320 ? 2.699 16.255 -10.476 1.00 83.25 320 GLY A C 1
ATOM 2528 O O . GLY A 1 320 ? 3.228 16.591 -9.418 1.00 83.25 320 GLY A O 1
ATOM 2529 N N . ASN A 1 321 ? 1.488 15.689 -10.526 1.00 81.69 321 ASN A N 1
ATOM 2530 C CA . ASN A 1 321 ? 0.641 15.461 -9.348 1.00 81.69 321 ASN A CA 1
ATOM 2531 C C . ASN A 1 321 ? 0.910 14.125 -8.640 1.00 81.69 321 ASN A C 1
ATOM 2533 O O . ASN A 1 321 ? 0.291 13.835 -7.616 1.00 81.69 321 ASN A O 1
ATOM 2537 N N . ALA A 1 322 ? 1.847 13.311 -9.131 1.00 86.00 322 ALA A N 1
ATOM 2538 C CA . ALA A 1 322 ? 2.165 12.009 -8.554 1.00 86.00 322 ALA A CA 1
ATOM 2539 C C . ALA A 1 322 ? 3.049 12.118 -7.299 1.00 86.00 322 ALA A C 1
ATOM 2541 O O . ALA A 1 322 ? 3.888 11.251 -7.079 1.00 86.00 322 ALA A O 1
ATOM 2542 N N . LYS A 1 323 ? 2.880 13.182 -6.499 1.00 86.31 323 LYS A N 1
ATOM 2543 C CA . LYS A 1 323 ? 3.579 13.424 -5.226 1.00 86.31 323 LYS A CA 1
ATOM 2544 C C . LYS A 1 323 ? 3.038 12.548 -4.096 1.00 86.31 323 LYS A C 1
ATOM 2546 O O . LYS A 1 323 ? 3.780 12.218 -3.183 1.00 86.31 323 LYS A O 1
ATOM 2551 N N . TYR A 1 324 ? 1.749 12.196 -4.157 1.00 90.25 324 TYR A N 1
ATOM 2552 C CA . TYR A 1 324 ? 1.019 11.416 -3.141 1.00 90.25 324 TYR A CA 1
ATOM 2553 C C . TYR A 1 324 ? 1.020 12.008 -1.727 1.00 90.25 324 TYR A C 1
ATOM 2555 O O . TYR A 1 324 ? 0.653 11.341 -0.767 1.00 90.25 324 TYR A O 1
ATOM 2563 N N . THR A 1 325 ? 1.350 13.293 -1.603 1.00 90.19 325 THR A N 1
ATOM 2564 C CA . THR A 1 325 ? 1.436 13.980 -0.315 1.00 90.19 325 THR A CA 1
ATOM 2565 C C . THR A 1 325 ? 0.130 14.617 0.139 1.00 90.19 325 THR A C 1
ATOM 2567 O O . THR A 1 325 ? 0.017 15.008 1.295 1.00 90.19 325 THR A O 1
ATOM 2570 N N . SER A 1 326 ? -0.861 14.743 -0.748 1.00 90.62 326 SER A N 1
ATOM 2571 C CA . SER A 1 326 ? -2.069 15.515 -0.446 1.00 90.62 326 SER A CA 1
ATOM 2572 C C . SER A 1 326 ? -2.926 14.882 0.665 1.00 90.62 326 SER A C 1
ATOM 2574 O O . SER A 1 326 ? -3.046 13.653 0.716 1.00 90.62 326 SER A O 1
ATOM 2576 N N . PRO A 1 327 ? -3.632 15.704 1.462 1.00 90.19 327 PRO A N 1
ATOM 2577 C CA . PRO A 1 327 ? -4.693 15.299 2.384 1.00 90.19 327 PRO A CA 1
ATOM 2578 C C . PRO A 1 327 ? -5.621 14.172 1.911 1.00 90.19 327 PRO A C 1
ATOM 2580 O O . PRO A 1 327 ? -5.922 13.249 2.667 1.00 90.19 327 PRO A O 1
ATOM 2583 N N . THR A 1 328 ? -6.079 14.253 0.661 1.00 91.62 328 THR A N 1
ATOM 2584 C CA . THR A 1 328 ? -7.028 13.301 0.075 1.00 91.62 328 THR A CA 1
ATOM 2585 C C . THR A 1 328 ? -6.376 11.948 -0.176 1.00 91.62 328 THR A C 1
ATOM 2587 O O . THR A 1 328 ? -6.980 10.918 0.103 1.00 91.62 328 THR A O 1
ATOM 2590 N N . ILE A 1 329 ? -5.125 11.944 -0.647 1.00 92.62 329 ILE A N 1
ATOM 2591 C CA . ILE A 1 329 ? -4.355 10.712 -0.855 1.00 92.62 329 ILE A CA 1
ATOM 2592 C C . ILE A 1 329 ? -3.992 10.068 0.484 1.00 92.62 329 ILE A C 1
ATOM 2594 O O . ILE A 1 329 ? -4.107 8.853 0.619 1.00 92.62 329 ILE A O 1
ATOM 2598 N N . GLN A 1 330 ? -3.621 10.869 1.490 1.00 94.44 330 GLN A N 1
ATOM 2599 C CA . GLN A 1 330 ? -3.366 10.360 2.839 1.00 94.44 330 GLN A CA 1
ATOM 2600 C C . GLN A 1 330 ? -4.594 9.629 3.397 1.00 94.44 330 GLN A C 1
ATOM 2602 O O . GLN A 1 330 ? -4.465 8.520 3.910 1.00 94.44 330 GLN A O 1
ATOM 2607 N N . LYS A 1 331 ? -5.787 10.227 3.256 1.00 94.25 331 LYS A N 1
ATOM 2608 C CA . LYS A 1 331 ? -7.059 9.606 3.654 1.00 94.25 331 LYS A CA 1
ATOM 2609 C C . LYS A 1 331 ? -7.339 8.326 2.863 1.00 94.25 331 LYS A C 1
ATOM 2611 O O . LYS A 1 331 ? -7.661 7.311 3.461 1.00 94.25 331 LYS A O 1
ATOM 2616 N N . GLU A 1 332 ? -7.164 8.359 1.545 1.00 95.38 332 GLU A N 1
ATOM 2617 C CA . GLU A 1 332 ? -7.391 7.206 0.665 1.00 95.38 332 GLU A CA 1
ATOM 2618 C C . GLU A 1 332 ? -6.518 6.000 1.053 1.00 95.38 332 GLU A C 1
ATOM 2620 O O . GLU A 1 332 ? -7.024 4.889 1.194 1.00 95.38 332 GLU A O 1
ATOM 2625 N N . ILE A 1 333 ? -5.222 6.216 1.294 1.00 96.25 333 ILE A N 1
ATOM 2626 C CA . ILE A 1 333 ? -4.304 5.162 1.751 1.00 96.25 333 ILE A CA 1
ATOM 2627 C C . ILE A 1 333 ? -4.728 4.629 3.125 1.00 96.25 333 ILE A C 1
ATOM 2629 O O . ILE A 1 333 ? -4.767 3.416 3.336 1.00 96.25 333 ILE A O 1
ATOM 2633 N N . LEU A 1 334 ? -5.063 5.528 4.053 1.00 95.62 334 LEU A N 1
ATOM 2634 C CA . LEU A 1 334 ? -5.495 5.170 5.401 1.00 95.62 334 LEU A CA 1
ATOM 2635 C C . LEU A 1 334 ? -6.772 4.312 5.381 1.00 95.62 334 LEU A C 1
ATOM 2637 O O . LEU A 1 334 ? -6.853 3.312 6.094 1.00 95.62 334 LEU A O 1
ATOM 2641 N N . ASP A 1 335 ? -7.740 4.669 4.536 1.00 95.69 335 ASP A N 1
ATOM 2642 C CA . ASP A 1 335 ? -8.997 3.940 4.367 1.00 95.69 335 ASP A CA 1
ATOM 2643 C C . ASP A 1 335 ? -8.768 2.544 3.769 1.00 95.69 335 ASP A C 1
ATOM 2645 O O . ASP A 1 335 ? -9.369 1.581 4.241 1.00 95.69 335 ASP A O 1
ATOM 2649 N N . ILE A 1 336 ? -7.856 2.396 2.799 1.00 97.12 336 ILE A N 1
ATOM 2650 C CA . ILE A 1 336 ? -7.470 1.080 2.252 1.00 97.12 336 ILE A CA 1
ATOM 2651 C C . ILE A 1 336 ? -6.883 0.192 3.351 1.00 97.12 336 ILE A C 1
ATOM 2653 O O . ILE A 1 336 ? -7.261 -0.974 3.488 1.00 97.12 336 ILE A O 1
ATOM 2657 N N . MET A 1 337 ? -5.973 0.734 4.162 1.00 96.69 337 MET A N 1
ATOM 2658 C CA . MET A 1 337 ? -5.370 -0.013 5.264 1.00 96.69 337 MET A CA 1
ATOM 2659 C C . MET A 1 337 ? -6.424 -0.453 6.286 1.00 96.69 337 MET A C 1
ATOM 2661 O O . MET A 1 337 ? -6.451 -1.621 6.676 1.00 96.69 337 MET A O 1
ATOM 2665 N N . ALA A 1 338 ? -7.318 0.455 6.685 1.00 93.88 338 ALA A N 1
ATOM 2666 C CA . ALA A 1 338 ? -8.400 0.148 7.613 1.00 93.88 338 ALA A CA 1
ATOM 2667 C C . ALA A 1 338 ? -9.370 -0.894 7.034 1.00 93.88 338 ALA A C 1
ATOM 2669 O O . ALA A 1 338 ? -9.740 -1.837 7.731 1.00 93.88 338 ALA A O 1
ATOM 2670 N N . ALA A 1 339 ? -9.729 -0.787 5.753 1.00 95.75 339 ALA A N 1
ATOM 2671 C CA . ALA A 1 339 ? -10.600 -1.744 5.076 1.00 95.75 339 ALA A CA 1
ATOM 2672 C C . ALA A 1 339 ? -9.987 -3.151 5.024 1.00 95.75 339 ALA A C 1
ATOM 2674 O O . ALA A 1 339 ? -10.699 -4.138 5.228 1.00 95.75 339 ALA A O 1
ATOM 2675 N N . LYS A 1 340 ? -8.669 -3.257 4.806 1.00 95.75 340 LYS A N 1
ATOM 2676 C CA . LYS A 1 340 ? -7.950 -4.537 4.862 1.00 95.75 340 LYS A CA 1
ATOM 2677 C C . LYS A 1 340 ? -7.951 -5.134 6.269 1.00 95.75 340 LYS A C 1
ATOM 2679 O O . LYS A 1 340 ? -8.243 -6.316 6.405 1.00 95.75 340 LYS A O 1
ATOM 2684 N N . VAL A 1 341 ? -7.695 -4.339 7.312 1.00 91.69 341 VAL A N 1
ATOM 2685 C CA . VAL A 1 341 ? -7.795 -4.810 8.708 1.00 91.69 341 VAL A CA 1
ATOM 2686 C C . VAL A 1 341 ? -9.208 -5.297 9.014 1.00 91.69 341 VAL A C 1
ATOM 2688 O O . VAL A 1 341 ? -9.388 -6.409 9.494 1.00 91.69 341 VAL A O 1
ATOM 2691 N N . GLN A 1 342 ? -10.223 -4.512 8.661 1.00 90.12 342 GLN A N 1
ATOM 2692 C CA . GLN A 1 342 ? -11.618 -4.904 8.847 1.00 90.12 342 GLN A CA 1
ATOM 2693 C C . GLN A 1 342 ? -11.973 -6.172 8.072 1.00 90.12 342 GLN A C 1
ATOM 2695 O O . GLN A 1 342 ? -12.774 -6.965 8.553 1.00 90.12 342 GLN A O 1
ATOM 2700 N N . LYS A 1 343 ? -11.397 -6.379 6.882 1.00 92.88 343 LYS A N 1
ATOM 2701 C CA . LYS A 1 343 ? -11.561 -7.629 6.139 1.00 92.88 343 LYS A CA 1
ATOM 2702 C C . LYS A 1 343 ? -10.981 -8.805 6.916 1.00 92.88 343 LYS A C 1
ATOM 2704 O O . LYS A 1 343 ? -11.697 -9.773 7.102 1.00 92.88 343 LYS A O 1
ATOM 2709 N N . LEU A 1 344 ? -9.758 -8.686 7.434 1.00 89.19 344 LEU A N 1
ATOM 2710 C CA . LEU A 1 344 ? -9.158 -9.736 8.260 1.00 89.19 344 LEU A CA 1
ATOM 2711 C C . LEU A 1 344 ? -10.012 -10.049 9.496 1.00 89.19 344 LEU A C 1
ATOM 2713 O O . LEU A 1 344 ? -10.191 -11.214 9.817 1.00 89.19 344 LEU A O 1
ATOM 2717 N N . ILE A 1 345 ? -10.581 -9.028 10.145 1.00 83.00 345 ILE A N 1
ATOM 2718 C CA . ILE A 1 345 ? -11.494 -9.214 11.284 1.00 83.00 345 ILE A CA 1
ATOM 2719 C C . ILE A 1 345 ? -12.768 -9.943 10.850 1.00 83.00 345 ILE A C 1
ATOM 2721 O O . ILE A 1 345 ? -13.199 -10.870 11.523 1.00 83.00 345 ILE A O 1
ATOM 2725 N N . ARG A 1 346 ? -13.377 -9.559 9.720 1.00 85.94 346 ARG A N 1
ATOM 2726 C CA . ARG A 1 346 ? -14.563 -10.253 9.188 1.00 85.94 346 ARG A CA 1
ATOM 2727 C C . ARG A 1 346 ? -14.265 -11.707 8.837 1.00 85.94 346 ARG A C 1
ATOM 2729 O O . ARG A 1 346 ? -15.066 -12.572 9.163 1.00 85.94 346 ARG A O 1
ATOM 2736 N N . ASP A 1 347 ? -13.121 -11.959 8.210 1.00 86.75 347 ASP A N 1
ATOM 2737 C CA . ASP A 1 347 ? -12.671 -13.305 7.858 1.00 86.75 347 ASP A CA 1
ATOM 2738 C C . 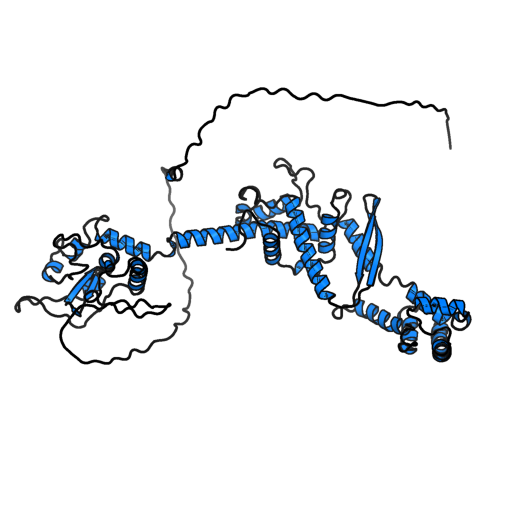ASP A 1 347 ? -12.405 -14.140 9.129 1.00 86.75 347 ASP A C 1
ATOM 2740 O O . ASP A 1 347 ? -12.651 -15.343 9.142 1.00 86.75 347 ASP A O 1
ATOM 2744 N N . GLU A 1 348 ? -11.948 -13.504 10.214 1.00 78.62 348 GLU A N 1
ATOM 2745 C CA . GLU A 1 348 ? -11.746 -14.139 11.520 1.00 78.62 348 GLU A CA 1
ATOM 2746 C C . GLU A 1 348 ? -13.061 -14.447 12.252 1.00 78.62 348 GLU A C 1
ATOM 2748 O O . GLU A 1 348 ? -13.161 -15.480 12.914 1.00 78.62 348 GLU A O 1
ATOM 2753 N N . ILE A 1 349 ? -14.070 -13.579 12.124 1.00 75.56 349 ILE A N 1
ATOM 2754 C CA . ILE A 1 349 ? -15.422 -13.814 12.654 1.00 75.56 349 ILE A CA 1
ATOM 2755 C C . ILE A 1 349 ? -16.091 -14.972 11.906 1.00 75.56 349 ILE A C 1
ATOM 2757 O O . ILE A 1 349 ? -16.684 -15.849 12.536 1.00 75.56 349 ILE A O 1
ATOM 2761 N N . GLY A 1 350 ? -16.006 -14.982 10.573 1.00 80.81 350 GLY A N 1
ATOM 2762 C CA . GLY A 1 350 ? -16.706 -15.951 9.731 1.00 80.81 350 GLY A CA 1
ATOM 2763 C C . GLY A 1 350 ? -18.208 -15.986 10.034 1.00 80.81 350 GLY A C 1
ATOM 2764 O O . GLY A 1 350 ? -18.853 -14.942 10.122 1.00 80.81 350 GLY A O 1
ATOM 2765 N N . ASP A 1 351 ? -18.741 -17.189 10.250 1.00 76.00 351 ASP A N 1
ATOM 2766 C CA . ASP A 1 351 ? -20.151 -17.422 10.603 1.00 76.00 351 ASP A CA 1
ATOM 2767 C C . ASP A 1 351 ? -20.390 -17.505 12.124 1.00 76.00 351 ASP A C 1
ATOM 2769 O O . ASP A 1 351 ? -21.439 -17.970 12.583 1.00 76.00 351 ASP A O 1
ATOM 2773 N N . ALA A 1 352 ? -19.411 -17.101 12.942 1.00 60.34 352 ALA A N 1
ATOM 2774 C CA . ALA A 1 352 ? -19.545 -17.159 14.390 1.00 60.34 352 ALA A CA 1
ATOM 2775 C C . ALA A 1 352 ? -20.642 -16.210 14.891 1.00 60.34 352 ALA A C 1
ATOM 2777 O O . ALA A 1 352 ? -20.798 -15.077 14.427 1.00 60.34 352 ALA A O 1
ATOM 2778 N N . LYS A 1 353 ? -21.372 -16.652 15.921 1.00 55.97 353 LYS A N 1
ATOM 2779 C CA . LYS A 1 353 ? -22.283 -15.772 16.658 1.00 55.97 353 LYS A CA 1
ATOM 2780 C C . LYS A 1 353 ? -21.464 -14.667 17.328 1.00 55.97 353 LYS A C 1
ATOM 2782 O O . LYS A 1 353 ? -20.461 -14.945 17.990 1.00 55.97 353 LYS A O 1
ATOM 2787 N N . PHE A 1 354 ? -21.917 -13.427 17.184 1.00 62.28 354 PHE A N 1
ATOM 2788 C CA . PHE A 1 354 ? -21.310 -12.268 17.824 1.00 62.28 354 PHE A CA 1
ATOM 2789 C C . PHE A 1 354 ? -22.337 -11.509 18.663 1.00 62.28 354 PHE A C 1
ATOM 2791 O O . PHE A 1 354 ? -23.535 -11.550 18.384 1.00 62.28 354 PHE A O 1
ATOM 2798 N N . CYS A 1 355 ? -21.870 -10.794 19.683 1.00 60.88 355 CYS A N 1
ATOM 2799 C CA . CYS A 1 355 ? -22.661 -9.782 20.367 1.00 60.88 355 CYS A CA 1
ATOM 2800 C C . CYS A 1 355 ? -22.159 -8.382 20.009 1.00 60.88 355 CYS A C 1
ATOM 2802 O O . CYS A 1 355 ? -20.976 -8.168 19.725 1.00 60.88 355 CYS A O 1
ATOM 2804 N N . LEU A 1 356 ? -23.092 -7.433 19.989 1.00 62.34 356 LEU A N 1
ATOM 2805 C CA . LEU A 1 356 ? -22.810 -6.021 19.784 1.00 62.34 356 LEU A CA 1
ATOM 2806 C C . LEU A 1 356 ? -22.880 -5.310 21.120 1.00 62.34 356 LEU A C 1
ATOM 2808 O O . LEU A 1 356 ? -23.829 -5.494 21.880 1.00 62.34 356 LEU A O 1
ATOM 2812 N N . ILE A 1 357 ? -21.886 -4.474 21.374 1.00 65.75 357 ILE A N 1
ATOM 2813 C CA . ILE A 1 357 ? -21.902 -3.552 22.497 1.00 65.75 357 ILE A CA 1
ATOM 2814 C C . ILE A 1 357 ? -21.850 -2.153 21.945 1.00 65.75 357 ILE A C 1
ATOM 2816 O O . ILE A 1 357 ? -21.004 -1.824 21.114 1.00 65.75 357 ILE A O 1
ATOM 2820 N N . VAL A 1 358 ? -22.798 -1.366 22.417 1.00 66.06 358 VAL A N 1
ATOM 2821 C CA . VAL A 1 358 ? -22.945 0.033 22.074 1.00 66.06 358 VAL A CA 1
ATOM 2822 C C . VAL A 1 358 ? -22.610 0.807 23.328 1.00 66.06 358 VAL A C 1
ATOM 2824 O O . VAL A 1 358 ? -23.181 0.543 24.383 1.00 66.06 358 VAL A O 1
ATOM 2827 N N . ASP A 1 359 ? -21.651 1.710 23.216 1.00 67.75 359 ASP A N 1
ATOM 2828 C CA . ASP A 1 359 ? -21.274 2.586 24.314 1.00 67.75 359 ASP A CA 1
ATOM 2829 C C . ASP A 1 359 ? -21.086 4.001 23.773 1.00 67.75 359 ASP A C 1
ATOM 2831 O O . ASP A 1 359 ? -20.697 4.194 22.616 1.00 67.75 359 ASP A O 1
ATOM 2835 N N . GLU A 1 360 ? -21.381 4.992 24.600 1.00 72.38 360 GLU A N 1
ATOM 2836 C CA . GLU A 1 360 ? -21.353 6.400 24.229 1.00 72.38 360 GLU A CA 1
ATOM 2837 C C . GLU A 1 360 ? -20.420 7.155 25.166 1.00 72.38 360 GLU A C 1
ATOM 2839 O O . GLU A 1 360 ? -20.525 7.085 26.389 1.00 72.38 360 GLU A O 1
ATOM 2844 N N . SER A 1 361 ? -19.498 7.929 24.596 1.00 70.12 361 SER A N 1
ATOM 2845 C CA . SER A 1 361 ? -18.669 8.835 25.385 1.00 70.12 361 SER A CA 1
ATOM 2846 C C . SER A 1 361 ? -18.505 10.181 24.703 1.00 70.12 361 SER A C 1
ATOM 2848 O O . SER A 1 361 ? -18.609 10.317 23.484 1.00 70.12 361 SER A O 1
ATOM 2850 N N . ARG A 1 362 ? -18.244 11.212 25.507 1.00 75.25 362 ARG A N 1
ATOM 2851 C CA . ARG A 1 362 ? -17.934 12.545 24.991 1.00 75.25 362 ARG A CA 1
ATOM 2852 C C . ARG A 1 362 ? -16.459 12.650 24.648 1.00 75.25 362 ARG A C 1
ATOM 2854 O O . ARG A 1 362 ? -15.596 12.324 25.463 1.00 75.25 362 ARG A O 1
ATOM 2861 N N . ASP A 1 363 ? -16.180 13.156 23.455 1.00 71.56 363 ASP A N 1
ATOM 2862 C CA . ASP A 1 363 ? -14.820 13.463 23.028 1.00 71.56 363 ASP A CA 1
ATOM 2863 C C . ASP A 1 363 ? -14.319 14.824 23.554 1.00 71.56 363 ASP A C 1
ATOM 2865 O O . ASP A 1 363 ? -15.044 15.592 24.194 1.00 71.56 363 ASP A O 1
ATOM 2869 N N . GLU A 1 364 ? -13.060 15.160 23.249 1.00 71.75 364 GLU A N 1
ATOM 2870 C CA . GLU A 1 364 ? -12.450 16.445 23.630 1.00 71.75 364 GLU A CA 1
ATOM 2871 C C . GLU A 1 364 ? -13.143 17.677 23.014 1.00 71.75 364 GLU A C 1
ATOM 2873 O O . GLU A 1 364 ? -12.929 18.803 23.465 1.00 71.75 364 GLU A O 1
ATOM 2878 N N . SER A 1 365 ? -13.980 17.489 21.989 1.00 71.75 365 SER A N 1
ATOM 2879 C CA . SER A 1 365 ? -14.799 18.539 21.370 1.00 71.75 365 SER A CA 1
ATOM 2880 C C . SER A 1 365 ? -16.204 18.628 21.974 1.00 71.75 365 SER A C 1
ATOM 2882 O O . SER A 1 365 ? -17.032 19.378 21.457 1.00 71.75 365 SER A O 1
ATOM 2884 N N . ARG A 1 366 ? -16.475 17.891 23.063 1.00 76.69 366 ARG A N 1
ATOM 2885 C CA . ARG A 1 366 ? -17.791 17.758 23.712 1.00 76.69 366 ARG A CA 1
ATOM 2886 C C . ARG A 1 366 ? -18.870 17.187 22.789 1.00 76.69 366 ARG A C 1
ATOM 2888 O O . ARG A 1 366 ? -20.053 17.400 23.041 1.00 76.69 366 ARG A O 1
ATOM 2895 N N . ARG A 1 367 ? -18.478 16.478 21.728 1.00 74.94 367 ARG A N 1
ATOM 2896 C CA . ARG A 1 367 ? -19.410 15.742 20.872 1.00 74.94 367 ARG A CA 1
ATOM 2897 C C . ARG A 1 367 ? -19.560 14.330 21.408 1.00 74.94 367 ARG A C 1
ATOM 2899 O O . ARG A 1 367 ? -18.577 13.718 21.825 1.00 74.94 367 ARG A O 1
ATOM 2906 N N . GLU A 1 368 ? -20.786 13.832 21.400 1.00 78.94 368 GLU A N 1
ATOM 2907 C CA . GLU A 1 368 ? -21.076 12.441 21.735 1.00 78.94 368 GLU A CA 1
ATOM 2908 C C . GLU A 1 368 ? -20.591 11.546 20.591 1.00 78.94 368 GLU A C 1
ATOM 2910 O O . GLU A 1 368 ? -20.820 11.826 19.414 1.00 78.94 368 GLU A O 1
ATOM 2915 N N . GLN A 1 369 ? -19.819 10.526 20.951 1.00 72.00 369 GLN A N 1
ATOM 2916 C CA . GLN A 1 369 ? -19.257 9.533 20.050 1.00 72.00 369 GLN A CA 1
ATOM 2917 C C . GLN A 1 369 ? -19.764 8.167 20.493 1.00 72.00 369 GLN A C 1
ATOM 2919 O O . GLN A 1 369 ? -19.542 7.761 21.635 1.00 72.00 369 GLN A O 1
ATOM 2924 N N . MET A 1 370 ? -20.414 7.461 19.572 1.00 73.75 370 MET A N 1
ATOM 2925 C CA . MET A 1 370 ? -20.927 6.117 19.800 1.00 73.75 370 MET A CA 1
ATOM 2926 C C . MET A 1 370 ? -19.942 5.090 19.238 1.00 73.75 370 MET A C 1
ATOM 2928 O O . MET A 1 370 ? -19.604 5.122 18.051 1.00 73.75 370 MET A O 1
ATOM 2932 N N . ALA A 1 371 ? -19.481 4.174 20.084 1.00 68.00 371 ALA A N 1
ATOM 2933 C CA . ALA A 1 371 ? -18.663 3.040 19.684 1.00 68.00 371 ALA A CA 1
ATOM 2934 C C . ALA A 1 371 ? -19.538 1.789 19.556 1.00 68.00 371 ALA A C 1
ATOM 2936 O O . ALA A 1 371 ? -20.233 1.409 20.494 1.00 68.00 371 ALA A O 1
ATOM 2937 N N . LEU A 1 372 ? -19.461 1.134 18.395 1.00 68.19 372 LEU A N 1
ATOM 2938 C CA . LEU A 1 372 ? -20.037 -0.189 18.156 1.00 68.19 372 LEU A CA 1
ATOM 2939 C C . LEU A 1 372 ? -18.910 -1.221 18.217 1.00 68.19 372 LEU A C 1
ATOM 2941 O O . LEU A 1 372 ? -18.035 -1.240 17.350 1.00 68.19 372 LEU A O 1
ATOM 2945 N N . VAL A 1 373 ? -18.919 -2.069 19.241 1.00 67.56 373 VAL A N 1
ATOM 2946 C CA . VAL A 1 373 ? -17.919 -3.120 19.452 1.00 67.56 373 VAL A CA 1
ATOM 2947 C C . VAL A 1 373 ? -18.538 -4.479 19.156 1.00 67.56 373 VAL A C 1
ATOM 2949 O O . VAL A 1 373 ? -19.524 -4.870 19.778 1.00 67.56 373 VAL A O 1
ATOM 2952 N N . VAL A 1 374 ? -17.935 -5.209 18.218 1.00 64.62 374 VAL A N 1
ATOM 2953 C CA . VAL A 1 374 ? -18.297 -6.593 17.889 1.00 64.62 374 VAL A CA 1
ATOM 2954 C C . VAL A 1 374 ? -17.472 -7.532 18.764 1.00 64.62 374 VAL A C 1
ATOM 2956 O O . VAL A 1 374 ? -16.245 -7.438 18.779 1.00 64.62 374 VAL A O 1
ATOM 2959 N N . ARG A 1 375 ? -18.121 -8.452 19.482 1.00 64.69 375 ARG A N 1
ATOM 2960 C CA . ARG A 1 375 ? -17.447 -9.532 20.217 1.00 64.69 375 ARG A CA 1
ATOM 2961 C C . ARG A 1 375 ? -17.891 -10.880 19.700 1.00 64.69 375 ARG A C 1
ATOM 2963 O O . ARG A 1 375 ? -19.083 -11.122 19.578 1.00 64.69 375 ARG A O 1
ATOM 2970 N N . PHE A 1 376 ? -16.943 -11.768 19.467 1.00 55.66 376 PHE A N 1
ATOM 2971 C CA . PHE A 1 376 ? -17.190 -13.108 18.953 1.00 55.66 376 PHE A CA 1
ATOM 2972 C C . PHE A 1 376 ? -16.200 -14.090 19.589 1.00 55.66 376 PHE A C 1
ATOM 2974 O O . PHE A 1 376 ? -15.165 -13.688 20.124 1.00 55.66 376 PHE A O 1
ATOM 2981 N N . GLN A 1 377 ? -16.540 -15.377 19.589 1.00 47.69 377 GLN A N 1
ATOM 2982 C CA . GLN A 1 377 ? -15.720 -16.408 20.221 1.00 47.69 377 GLN A CA 1
ATOM 2983 C C . GLN A 1 377 ? -14.514 -16.760 19.336 1.00 47.69 377 GLN A C 1
ATOM 2985 O O . GLN A 1 377 ? -14.681 -17.317 18.254 1.00 47.69 377 GLN A O 1
ATOM 2990 N N . HIS A 1 378 ? -13.296 -16.480 19.813 1.00 49.03 378 HIS A N 1
ATOM 2991 C CA . HIS A 1 378 ? -12.053 -16.833 19.121 1.00 49.03 378 HIS A CA 1
ATOM 2992 C C . HIS A 1 378 ? -11.383 -18.050 19.782 1.00 49.03 378 HIS A C 1
ATOM 2994 O O . HIS A 1 378 ? -10.856 -17.961 20.890 1.00 49.03 378 HIS A O 1
ATOM 3000 N N . LEU A 1 379 ? -11.366 -19.202 19.102 1.00 46.78 379 LEU A N 1
ATOM 3001 C CA . LEU A 1 379 ? -10.881 -20.479 19.660 1.00 46.78 379 LEU A CA 1
ATOM 3002 C C . LEU A 1 379 ? -9.345 -20.594 19.796 1.00 46.78 379 LEU A C 1
ATOM 3004 O O . LEU A 1 379 ? -8.841 -21.656 20.160 1.00 46.78 379 LEU A O 1
ATOM 3008 N N . ARG A 1 380 ? -8.563 -19.540 19.520 1.00 45.12 380 ARG A N 1
ATOM 3009 C CA . ARG A 1 380 ? -7.090 -19.603 19.565 1.00 45.12 380 ARG A CA 1
ATOM 3010 C C . ARG A 1 380 ? -6.423 -18.307 20.053 1.00 45.12 380 ARG A C 1
ATOM 3012 O O . ARG A 1 380 ? -5.902 -17.578 19.223 1.00 45.12 380 ARG A O 1
ATOM 3019 N N . LYS A 1 381 ? -6.350 -18.054 21.377 1.00 39.03 381 LYS A N 1
ATOM 3020 C CA . LYS A 1 381 ? -5.151 -17.502 22.088 1.00 39.03 381 LYS A CA 1
ATOM 3021 C C . LYS A 1 381 ? -5.396 -17.046 23.547 1.00 39.03 381 LYS A C 1
ATOM 3023 O O . LYS A 1 381 ? -6.296 -16.271 23.820 1.00 39.03 381 LYS A O 1
ATOM 3028 N N . ASN A 1 382 ? -4.440 -17.409 24.413 1.00 41.34 382 ASN A N 1
ATOM 3029 C CA . ASN A 1 382 ? -3.997 -16.793 25.683 1.00 41.34 382 ASN A CA 1
ATOM 3030 C C . ASN A 1 382 ? -4.849 -16.893 26.974 1.00 41.34 382 ASN A C 1
ATOM 3032 O O . ASN A 1 382 ? -6.043 -16.643 27.017 1.00 41.34 382 ASN A O 1
ATOM 3036 N N . TYR A 1 383 ? -4.144 -17.183 28.076 1.00 43.44 383 TYR A N 1
ATOM 3037 C CA . TYR A 1 383 ? -4.607 -17.554 29.424 1.00 43.44 383 TYR A CA 1
ATOM 3038 C C . TYR A 1 383 ? -5.556 -16.574 30.147 1.00 43.44 383 TYR A C 1
ATOM 3040 O O . TYR A 1 383 ? -6.334 -17.010 30.989 1.00 43.44 383 TYR A O 1
ATOM 3048 N N . ALA A 1 384 ? -5.569 -15.278 29.813 1.00 45.00 384 ALA A N 1
ATOM 3049 C CA . ALA A 1 384 ? -6.583 -14.346 30.335 1.00 45.00 384 ALA A CA 1
ATOM 3050 C C . ALA A 1 384 ? -7.970 -14.595 29.710 1.00 45.00 384 ALA A C 1
ATOM 3052 O O . ALA A 1 384 ? -8.997 -14.396 30.356 1.00 45.00 384 ALA A O 1
ATOM 3053 N N . MET A 1 385 ? -7.994 -15.100 28.471 1.00 42.22 385 MET A N 1
ATOM 3054 C CA . MET A 1 385 ? -9.211 -15.572 27.825 1.00 42.22 385 MET A CA 1
ATOM 3055 C C . MET A 1 385 ? -9.703 -16.865 28.467 1.00 42.22 385 MET A C 1
ATOM 3057 O O . MET A 1 385 ? -10.908 -17.022 28.538 1.00 42.22 385 MET A O 1
ATOM 3061 N N . TRP A 1 386 ? -8.827 -17.722 29.017 1.00 45.84 386 TRP A N 1
ATOM 3062 C CA . TRP A 1 386 ? -9.251 -18.952 29.701 1.00 45.84 386 TRP A CA 1
ATOM 3063 C C . TRP A 1 386 ? -10.221 -18.661 30.849 1.00 45.84 386 TRP A C 1
ATOM 3065 O O . TRP A 1 386 ? -11.284 -19.266 30.889 1.00 45.84 386 TRP A O 1
ATOM 3075 N N . LEU A 1 387 ? -9.920 -17.668 31.697 1.00 50.03 387 LEU A N 1
ATOM 3076 C CA . LEU A 1 387 ? -10.812 -17.243 32.783 1.00 50.03 387 LEU A CA 1
ATOM 3077 C C . LEU A 1 387 ? -12.134 -16.658 32.267 1.00 50.03 387 LEU A C 1
ATOM 3079 O O . LEU A 1 387 ? -13.176 -16.925 32.852 1.00 50.03 387 LEU A O 1
ATOM 3083 N N . ALA A 1 388 ? -12.118 -15.897 31.168 1.00 55.28 388 ALA A N 1
ATOM 3084 C CA . ALA A 1 388 ? -13.337 -15.350 30.566 1.00 55.28 388 ALA A CA 1
ATOM 3085 C C . ALA A 1 388 ? -14.183 -16.430 29.863 1.00 55.28 388 ALA A C 1
ATOM 3087 O O . ALA A 1 388 ? -15.405 -16.423 29.973 1.00 55.28 388 ALA A O 1
ATOM 3088 N N . THR A 1 389 ? -13.552 -17.384 29.173 1.00 59.19 389 THR A N 1
ATOM 3089 C CA . THR A 1 389 ? -14.231 -18.546 28.584 1.00 59.19 389 THR A CA 1
ATOM 3090 C C . THR A 1 389 ? -14.759 -19.482 29.653 1.00 59.19 389 THR A C 1
ATOM 3092 O O . THR A 1 389 ? -15.875 -19.960 29.522 1.00 59.19 389 THR A O 1
ATOM 3095 N N . GLU A 1 390 ? -13.998 -19.716 30.720 1.00 70.81 390 GLU A N 1
ATOM 3096 C CA . GLU A 1 390 ? -14.443 -20.513 31.855 1.00 70.81 390 GLU A CA 1
ATOM 3097 C C . GLU A 1 390 ? -15.635 -19.830 32.526 1.00 70.81 390 GLU A C 1
ATOM 3099 O O . GLU A 1 390 ? -16.667 -20.463 32.688 1.00 70.81 390 GLU A O 1
ATOM 3104 N N . LEU A 1 391 ? -15.563 -18.521 32.788 1.00 74.00 391 LEU A N 1
ATOM 3105 C CA . LEU A 1 391 ? -16.689 -17.741 33.302 1.00 74.00 391 LEU A CA 1
ATOM 3106 C C . LEU A 1 391 ? -17.936 -17.878 32.416 1.00 74.00 391 LEU A C 1
ATOM 3108 O O . LEU A 1 391 ? -19.013 -18.135 32.938 1.00 74.00 391 LEU A O 1
ATOM 3112 N N . LEU A 1 392 ? -17.808 -17.767 31.089 1.00 70.06 392 LEU A N 1
ATOM 3113 C CA . LEU A 1 392 ? -18.937 -17.922 30.161 1.00 70.06 392 LEU A CA 1
ATOM 3114 C C . LEU A 1 392 ? -19.514 -19.346 30.145 1.00 70.06 392 LEU A C 1
ATOM 3116 O O . LEU A 1 392 ? -20.733 -19.490 30.132 1.00 70.06 392 LEU A O 1
ATOM 3120 N N . ILE A 1 393 ? -18.666 -20.379 30.183 1.00 71.94 393 ILE A N 1
ATOM 3121 C CA . ILE A 1 393 ? -19.084 -21.792 30.268 1.00 71.94 393 ILE A CA 1
ATOM 3122 C C . ILE A 1 393 ? -19.817 -22.061 31.591 1.00 71.94 393 ILE A C 1
ATOM 3124 O O . ILE A 1 393 ? -20.819 -22.774 31.640 1.00 71.94 393 ILE A O 1
ATOM 3128 N N . LEU A 1 394 ? -19.342 -21.471 32.686 1.00 82.38 394 LEU A N 1
ATOM 3129 C CA . LEU A 1 394 ? -20.007 -21.591 33.976 1.00 82.38 394 LEU A CA 1
ATOM 3130 C C . LEU A 1 394 ? -21.330 -20.803 33.990 1.00 82.38 394 LEU A C 1
ATOM 3132 O O . LEU A 1 394 ? -22.333 -21.317 34.478 1.00 82.38 394 LEU A O 1
ATOM 3136 N N . CYS A 1 395 ? -21.381 -19.609 33.389 1.00 81.88 395 CYS A N 1
ATOM 3137 C CA . CYS A 1 395 ? -22.606 -18.817 33.248 1.00 81.88 395 CYS A CA 1
ATOM 3138 C C . CYS A 1 395 ? -23.657 -19.493 32.356 1.00 81.88 395 CYS A C 1
ATOM 3140 O O . CYS A 1 395 ? -24.845 -19.378 32.648 1.00 81.88 395 CYS A O 1
ATOM 3142 N N . SER A 1 396 ? -23.262 -20.230 31.309 1.00 81.69 396 SER A N 1
ATOM 3143 C CA . SER A 1 396 ? -24.220 -20.971 30.473 1.00 81.69 396 SER A CA 1
ATOM 3144 C C . SER A 1 396 ? -24.930 -22.087 31.238 1.00 81.69 396 SER A C 1
ATOM 3146 O O . SER A 1 396 ? -25.986 -22.529 30.808 1.00 81.69 396 SER A O 1
ATOM 3148 N N . SER A 1 397 ? -24.400 -22.497 32.397 1.00 88.31 397 SER A N 1
ATOM 3149 C CA . SER A 1 397 ? -25.076 -23.443 33.294 1.00 88.31 397 SER A CA 1
ATOM 3150 C C . SER A 1 397 ? -26.299 -22.834 34.000 1.00 88.31 397 SER A C 1
ATOM 3152 O O . SER A 1 397 ? -26.987 -23.533 34.730 1.00 88.31 397 SER A O 1
ATOM 3154 N N . LEU A 1 398 ? -26.563 -21.534 33.826 1.00 85.62 398 LEU A N 1
ATOM 3155 C CA . LEU A 1 398 ? -27.775 -20.853 34.298 1.00 85.62 398 LEU A CA 1
ATOM 3156 C C . LEU A 1 398 ? -28.769 -20.564 33.161 1.00 85.62 398 LEU A C 1
ATOM 3158 O O . LEU A 1 398 ? -29.793 -19.927 33.406 1.00 85.62 398 LEU A O 1
ATOM 3162 N N . ASP A 1 3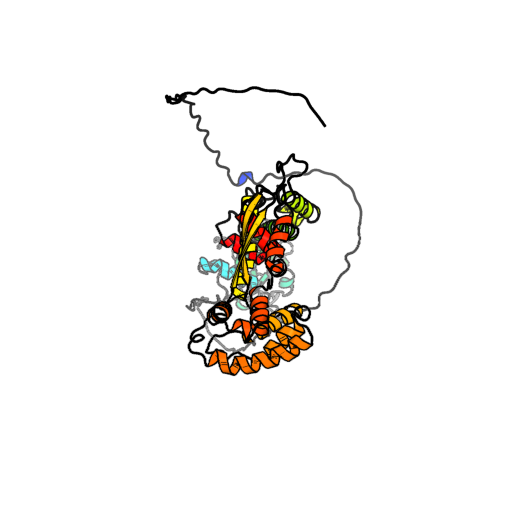99 ? -28.460 -20.972 31.927 1.00 84.75 399 ASP A N 1
ATOM 3163 C CA . ASP A 1 399 ? -29.328 -20.737 30.776 1.00 84.75 399 ASP A CA 1
ATOM 3164 C C . ASP A 1 399 ? -30.605 -21.589 30.885 1.00 84.75 399 ASP A C 1
ATOM 3166 O O . ASP A 1 399 ? -30.513 -22.815 30.952 1.00 84.75 399 ASP A O 1
ATOM 3170 N N . PRO A 1 400 ? -31.802 -20.977 30.918 1.00 86.38 400 PRO A N 1
ATOM 3171 C CA . PRO A 1 400 ? -33.046 -21.732 31.001 1.00 86.38 400 PRO A CA 1
ATOM 3172 C C . PRO A 1 400 ? -33.494 -22.317 29.650 1.00 86.38 400 PRO A C 1
ATOM 3174 O O . PRO A 1 400 ? -34.513 -23.012 29.608 1.00 86.38 400 PRO A O 1
ATOM 3177 N N . SER A 1 401 ? -32.782 -22.019 28.554 1.00 80.19 401 SER A N 1
ATOM 3178 C CA . SER A 1 401 ? -33.106 -22.540 27.225 1.00 80.19 401 SER A CA 1
ATOM 3179 C C . SER A 1 401 ? -33.115 -24.075 27.199 1.00 80.19 401 SER A C 1
ATOM 3181 O O . SER A 1 401 ? -32.506 -24.743 28.039 1.00 80.19 401 SER A O 1
ATOM 3183 N N . ASP A 1 402 ? -33.888 -24.646 26.271 1.00 82.06 402 ASP A N 1
ATOM 3184 C CA . ASP A 1 402 ? -34.048 -26.098 26.126 1.00 82.06 402 ASP A CA 1
ATOM 3185 C C . ASP A 1 402 ? -34.385 -26.804 27.453 1.00 82.06 402 ASP A C 1
ATOM 3187 O O . ASP A 1 402 ? -33.789 -27.818 27.818 1.00 82.06 402 ASP A O 1
ATOM 3191 N N . SER A 1 403 ? -35.337 -26.227 28.197 1.00 80.19 403 SER A N 1
ATOM 3192 C CA . SER A 1 403 ? -35.833 -26.754 29.473 1.00 80.19 403 SER A CA 1
ATOM 3193 C C . SER A 1 403 ? -34.726 -26.983 30.511 1.00 80.19 403 SER A C 1
ATOM 3195 O O . SER A 1 403 ? -34.726 -28.003 31.196 1.00 80.19 403 SER A O 1
ATOM 3197 N N . PHE A 1 404 ? -33.809 -26.018 30.654 1.00 86.19 404 PHE A N 1
ATOM 3198 C CA . PHE A 1 404 ? -32.693 -26.065 31.612 1.00 86.19 404 PHE A CA 1
ATOM 3199 C C . PHE A 1 404 ? -31.722 -27.237 31.383 1.00 86.19 404 PHE A C 1
ATOM 3201 O O . PHE A 1 404 ? -31.046 -27.674 32.314 1.00 86.19 404 PHE A O 1
ATOM 3208 N N . SER A 1 405 ? -31.613 -27.748 30.152 1.00 83.06 405 SER A N 1
ATOM 3209 C CA . SER A 1 405 ? -30.725 -28.878 29.823 1.00 83.06 405 SER A CA 1
ATOM 3210 C C . SER A 1 405 ? -29.239 -28.620 30.116 1.00 83.06 405 SER A C 1
ATOM 3212 O O . SER A 1 405 ? -28.467 -29.562 30.293 1.00 83.06 405 SER A O 1
ATOM 3214 N N . SER A 1 406 ? -28.834 -27.351 30.187 1.00 85.00 406 SER A N 1
ATOM 3215 C CA . SER A 1 406 ? -27.473 -26.915 30.505 1.00 85.00 406 SER A CA 1
ATOM 3216 C C . SER A 1 406 ? -27.197 -26.783 32.007 1.00 85.00 406 SER A C 1
ATOM 3218 O O . SER A 1 406 ? -26.043 -26.559 32.385 1.00 85.00 406 SER A O 1
ATOM 3220 N N . LEU A 1 407 ? -28.217 -26.910 32.868 1.00 89.44 407 LEU A N 1
ATOM 3221 C CA . LEU A 1 407 ? -28.074 -26.718 34.307 1.00 89.44 407 LEU A CA 1
ATOM 3222 C C . LEU A 1 407 ? -27.101 -27.743 34.893 1.00 89.44 407 LEU A C 1
ATOM 3224 O O . LEU A 1 407 ? -27.312 -28.950 34.831 1.00 89.44 407 LEU A O 1
ATOM 3228 N N . ASN A 1 408 ? -26.022 -27.245 35.492 1.00 92.31 408 ASN A N 1
ATOM 3229 C CA . ASN A 1 408 ? -25.018 -28.073 36.143 1.00 92.31 408 ASN A CA 1
ATOM 3230 C C . ASN A 1 408 ? -24.649 -27.475 37.502 1.00 92.31 408 ASN A C 1
ATOM 3232 O O . ASN A 1 408 ? -24.015 -26.422 37.589 1.00 92.31 408 ASN A O 1
ATOM 3236 N N . ILE A 1 409 ? -25.034 -28.171 38.573 1.00 91.62 409 ILE A N 1
ATOM 3237 C CA . ILE A 1 409 ? -24.849 -27.703 39.952 1.00 91.62 409 ILE A CA 1
ATOM 3238 C C . ILE A 1 409 ? -23.369 -27.457 40.273 1.00 91.62 409 ILE A C 1
ATOM 3240 O O . ILE A 1 409 ? -23.041 -26.456 40.908 1.00 91.62 409 ILE A O 1
ATOM 3244 N N . ASP A 1 410 ? -22.463 -28.335 39.835 1.00 92.25 410 ASP A N 1
ATOM 3245 C CA . ASP A 1 410 ? -21.028 -28.203 40.110 1.00 92.25 410 ASP A CA 1
ATOM 3246 C C . ASP A 1 410 ? -20.431 -26.968 39.437 1.00 92.25 410 ASP A C 1
ATOM 3248 O O . ASP A 1 410 ? -19.655 -26.235 40.058 1.00 92.25 410 ASP A O 1
ATOM 3252 N N . ASN A 1 411 ? -20.850 -26.682 38.206 1.00 90.19 411 ASN A N 1
ATOM 3253 C CA . ASN A 1 411 ? -20.434 -25.489 37.483 1.00 90.19 411 ASN A CA 1
ATOM 3254 C C . ASN A 1 411 ? -20.968 -24.215 38.150 1.00 90.19 411 ASN A C 1
ATOM 3256 O O . ASN A 1 411 ? -20.212 -23.267 38.357 1.00 90.19 411 ASN A O 1
ATOM 3260 N N . VAL A 1 412 ? -22.239 -24.195 38.558 1.00 91.38 412 VAL A N 1
ATOM 3261 C CA . VAL A 1 412 ? -22.833 -23.029 39.234 1.00 91.38 412 VAL A CA 1
ATOM 3262 C C . VAL A 1 412 ? -22.193 -22.796 40.612 1.00 91.38 412 VAL A C 1
ATOM 3264 O O . VAL A 1 412 ? -21.897 -21.659 40.984 1.00 91.38 412 VAL A O 1
ATOM 3267 N N . CYS A 1 413 ? -21.885 -23.856 41.363 1.00 92.50 413 CYS A N 1
ATOM 3268 C CA . CYS A 1 413 ? -21.122 -23.742 42.610 1.00 92.50 413 CYS A CA 1
ATOM 3269 C C . CYS A 1 413 ? -19.687 -23.244 42.369 1.00 92.50 413 CYS A C 1
ATOM 3271 O O . CYS A 1 413 ? -19.170 -22.438 43.152 1.00 92.50 413 CYS A O 1
ATOM 3273 N N . SER A 1 414 ? -19.048 -23.702 41.288 1.00 90.19 414 SER A N 1
ATOM 3274 C CA . SER A 1 414 ? -17.714 -23.249 40.882 1.00 90.19 414 SER A CA 1
ATOM 3275 C C . SER A 1 414 ? -17.726 -21.774 40.489 1.00 90.19 414 SER A C 1
ATOM 3277 O O . SER A 1 414 ? -16.817 -21.043 40.873 1.00 90.19 414 SER A O 1
ATOM 3279 N N . LEU A 1 415 ? -18.782 -21.307 39.817 1.00 87.31 415 LEU A N 1
ATOM 3280 C CA . LEU A 1 415 ? -18.984 -19.903 39.464 1.00 87.31 415 LEU A CA 1
ATOM 3281 C C . LEU A 1 415 ? -18.959 -19.008 40.708 1.00 87.31 415 LEU A C 1
ATOM 3283 O O . LEU A 1 415 ? -18.147 -18.088 40.789 1.00 87.31 415 LEU A O 1
ATOM 3287 N N . ALA A 1 416 ? -19.791 -19.320 41.706 1.00 88.06 416 ALA A N 1
ATOM 3288 C CA . ALA A 1 416 ? -19.844 -18.564 42.956 1.00 88.06 416 ALA A CA 1
ATOM 3289 C C . ALA A 1 416 ? -18.509 -18.614 43.717 1.00 88.06 416 ALA A C 1
ATOM 3291 O O . ALA A 1 416 ? -18.002 -17.593 44.172 1.00 88.06 416 ALA A O 1
ATOM 3292 N N . SER A 1 417 ? -17.900 -19.799 43.815 1.00 86.12 417 SER A N 1
ATOM 3293 C CA . SER A 1 417 ? -16.700 -19.999 44.635 1.00 86.12 417 SER A CA 1
ATOM 3294 C C . SER A 1 417 ? -15.433 -19.406 44.021 1.00 86.12 417 SER A C 1
ATOM 3296 O O . SER A 1 417 ? -14.568 -18.935 44.757 1.00 86.12 417 SER A O 1
ATOM 3298 N N . LYS A 1 418 ? -15.309 -19.454 42.691 1.00 83.25 418 LYS A N 1
ATOM 3299 C CA . LYS A 1 418 ? -14.102 -19.053 41.961 1.00 83.25 418 LYS A CA 1
ATOM 3300 C C . LYS A 1 418 ? -14.146 -17.600 41.496 1.00 83.25 418 LYS A C 1
ATOM 3302 O O . LYS A 1 418 ? -13.110 -16.944 41.523 1.00 83.25 418 LYS A O 1
ATOM 3307 N N . PHE A 1 419 ? -15.315 -17.097 41.092 1.00 77.75 419 PHE A N 1
ATOM 3308 C CA . PHE A 1 419 ? -15.446 -15.759 40.503 1.00 77.75 419 PHE A CA 1
ATOM 3309 C C . PHE A 1 419 ? -16.101 -14.731 41.430 1.00 77.75 419 PHE A C 1
ATOM 3311 O O . PHE A 1 419 ? -15.828 -13.545 41.273 1.00 77.75 419 PHE A O 1
ATOM 3318 N N . TYR A 1 420 ? -16.874 -15.166 42.432 1.00 80.31 420 TYR A N 1
ATOM 3319 C CA . TYR A 1 420 ? -17.538 -14.276 43.397 1.00 80.31 420 TYR A CA 1
ATOM 3320 C C . TYR A 1 420 ? -17.227 -14.617 44.866 1.00 80.31 420 TYR A C 1
ATOM 3322 O O . TYR A 1 420 ? -18.131 -14.660 45.702 1.00 80.31 420 TYR A O 1
ATOM 3330 N N . PRO A 1 421 ? -15.959 -14.865 45.248 1.00 81.25 421 PRO A N 1
ATOM 3331 C CA . PRO A 1 421 ? -15.645 -15.289 46.611 1.00 81.25 421 PRO A CA 1
ATOM 3332 C C . PRO A 1 421 ? -15.958 -14.221 47.673 1.00 81.25 421 PRO A C 1
ATOM 3334 O O . PRO A 1 421 ? -16.122 -14.568 48.840 1.00 81.25 421 PRO A O 1
ATOM 3337 N N . ALA A 1 422 ? -16.029 -12.942 47.291 1.00 73.62 422 ALA A N 1
ATOM 3338 C CA . ALA A 1 422 ? -16.370 -11.843 48.194 1.00 73.62 422 ALA A CA 1
ATOM 3339 C C . ALA A 1 422 ? -17.888 -11.680 48.401 1.00 73.62 422 ALA A C 1
ATOM 3341 O O . ALA A 1 422 ? -18.303 -11.190 49.446 1.00 73.62 422 ALA A O 1
ATOM 3342 N N . ASP A 1 423 ? -18.708 -12.116 47.438 1.00 83.81 423 ASP A N 1
ATOM 3343 C CA . ASP A 1 423 ? -20.172 -11.969 47.470 1.00 83.81 423 ASP A CA 1
ATOM 3344 C C . ASP A 1 423 ? -20.886 -13.145 48.164 1.00 83.81 423 ASP A C 1
ATOM 3346 O O . ASP A 1 423 ? -22.097 -13.090 48.414 1.00 83.81 423 ASP A O 1
ATOM 3350 N N . PHE A 1 424 ? -20.135 -14.211 48.468 1.00 89.12 424 PHE A N 1
ATOM 3351 C CA . PHE A 1 424 ? -20.613 -15.418 49.140 1.00 89.12 424 PHE A CA 1
ATOM 3352 C C . PHE A 1 424 ? -19.673 -15.833 50.278 1.00 89.12 424 PHE A C 1
ATOM 3354 O O . PHE A 1 424 ? -18.518 -16.223 50.053 1.00 89.12 424 PHE A O 1
ATOM 3361 N N . THR A 1 425 ? -20.202 -15.849 51.501 1.00 91.69 425 THR A N 1
ATOM 3362 C CA . THR A 1 425 ? -19.544 -16.461 52.667 1.00 91.69 425 THR A CA 1
ATOM 3363 C C . THR A 1 425 ? -19.354 -17.971 52.474 1.00 91.69 425 THR A C 1
ATOM 3365 O O . THR A 1 425 ? -20.045 -18.597 51.669 1.00 91.69 425 THR A O 1
ATOM 3368 N N . GLU A 1 426 ? -18.440 -18.599 53.222 1.00 88.00 426 GLU A N 1
ATOM 3369 C CA . GLU A 1 426 ? -18.239 -20.060 53.147 1.00 88.00 426 GLU A CA 1
ATOM 3370 C C . GLU A 1 426 ? -19.534 -20.840 53.421 1.00 88.00 426 GLU A C 1
ATOM 3372 O O . GLU A 1 426 ? -19.854 -21.793 52.705 1.00 88.00 426 GLU A O 1
ATOM 3377 N N . GLN A 1 427 ? -20.331 -20.379 54.391 1.00 92.12 427 GLN A N 1
ATOM 3378 C CA . GLN A 1 427 ? -21.629 -20.971 54.705 1.00 92.12 427 GLN A CA 1
ATOM 3379 C C . GLN A 1 427 ? -22.636 -20.793 53.559 1.00 92.12 427 GLN A C 1
ATOM 3381 O O . GLN A 1 427 ? -23.352 -21.735 53.218 1.00 92.12 427 GLN A O 1
ATOM 3386 N N . GLU A 1 428 ? -22.692 -19.615 52.928 1.00 93.50 428 GLU A N 1
ATOM 3387 C CA . GLU A 1 428 ? -23.561 -19.382 51.768 1.00 93.50 428 GLU A CA 1
ATOM 3388 C C . GLU A 1 428 ? -23.151 -20.237 50.563 1.00 93.50 428 GLU A C 1
ATOM 3390 O O . GLU A 1 428 ? -24.027 -20.721 49.854 1.00 93.50 428 GLU A O 1
ATOM 3395 N N . ARG A 1 429 ? -21.858 -20.512 50.342 1.00 89.88 429 ARG A N 1
ATOM 3396 C CA . ARG A 1 429 ? -21.418 -21.417 49.260 1.00 89.88 429 ARG A CA 1
ATOM 3397 C C . ARG A 1 429 ? -21.878 -22.855 49.490 1.00 89.88 429 ARG A C 1
ATOM 3399 O O . ARG A 1 429 ? -22.307 -23.518 48.545 1.00 89.88 429 ARG A O 1
ATOM 3406 N N . ALA A 1 430 ? -21.842 -23.326 50.738 1.00 87.31 430 ALA A N 1
ATOM 3407 C CA . ALA A 1 430 ? -22.397 -24.629 51.100 1.00 87.31 430 ALA A CA 1
ATOM 3408 C C . ALA A 1 430 ? -23.928 -24.659 50.913 1.00 87.31 430 ALA A C 1
ATOM 3410 O O . ALA A 1 430 ? -24.469 -25.593 50.316 1.00 87.31 430 ALA A O 1
ATOM 3411 N N . ASN A 1 431 ? -24.620 -23.600 51.343 1.00 92.62 431 ASN A N 1
ATOM 3412 C CA . ASN A 1 431 ? -26.074 -23.474 51.222 1.00 92.62 431 ASN A CA 1
ATOM 3413 C C . ASN A 1 431 ? -26.546 -23.302 49.768 1.00 92.62 431 ASN A C 1
ATOM 3415 O O . ASN A 1 431 ? -27.626 -23.781 49.421 1.00 92.62 431 ASN A O 1
ATOM 3419 N N . LEU A 1 432 ? -25.744 -22.678 48.900 1.00 94.00 432 LEU A N 1
ATOM 3420 C CA . LEU A 1 432 ? -26.041 -22.513 47.475 1.00 94.00 432 LEU A CA 1
ATOM 3421 C C . LEU A 1 432 ? -26.228 -23.874 46.799 1.00 94.00 432 LEU A C 1
ATOM 3423 O O . LEU A 1 432 ? -27.184 -24.066 46.053 1.00 94.00 432 LEU A O 1
ATOM 3427 N N . ARG A 1 433 ? -25.367 -24.850 47.110 1.00 93.94 433 ARG A N 1
ATOM 3428 C CA . ARG A 1 433 ? -25.495 -26.218 46.586 1.00 93.94 433 ARG A CA 1
ATOM 3429 C C . ARG A 1 433 ? -26.799 -26.879 47.035 1.00 93.94 433 ARG A C 1
ATOM 3431 O O . ARG A 1 433 ? -27.428 -27.588 46.252 1.00 93.94 433 ARG A O 1
ATOM 3438 N N . CYS A 1 434 ? -27.221 -26.633 48.275 1.00 91.75 434 CYS A N 1
ATOM 3439 C CA . CYS A 1 434 ? -28.503 -27.112 48.787 1.00 91.75 434 CYS A CA 1
ATOM 3440 C C . CYS A 1 434 ? -29.683 -26.455 48.061 1.00 91.75 434 CYS A C 1
ATOM 3442 O O . CYS A 1 434 ? -30.606 -27.163 47.669 1.00 91.75 434 CYS A O 1
ATOM 3444 N N . GLN A 1 435 ? -29.654 -25.137 47.832 1.00 94.75 435 GLN A N 1
ATOM 3445 C CA . GLN A 1 435 ? -30.697 -24.452 47.058 1.00 94.75 435 GLN A CA 1
ATOM 3446 C C . GLN A 1 435 ? -30.764 -24.964 45.618 1.00 94.75 435 GLN A C 1
ATOM 3448 O O . GLN A 1 435 ? -31.855 -25.233 45.133 1.00 94.75 435 GLN A O 1
ATOM 3453 N N . LEU A 1 436 ? -29.618 -25.172 44.962 1.00 93.75 436 LEU A N 1
ATOM 3454 C CA . LEU A 1 436 ? -29.557 -25.640 43.573 1.00 93.75 436 LEU A CA 1
ATOM 3455 C C . LEU A 1 436 ? -30.181 -27.027 43.378 1.00 93.75 436 LEU A C 1
ATOM 3457 O O . LEU A 1 436 ? -30.866 -27.243 42.386 1.00 93.75 436 LEU A O 1
ATOM 3461 N N . ARG A 1 437 ? -30.015 -27.943 44.341 1.00 93.12 437 ARG A N 1
ATOM 3462 C CA . ARG A 1 437 ? -30.666 -29.266 44.297 1.00 93.12 437 ARG A CA 1
ATOM 3463 C C . ARG A 1 437 ? -32.189 -29.182 44.364 1.00 93.12 437 ARG A C 1
ATOM 3465 O O . ARG A 1 437 ? -32.875 -29.963 43.718 1.00 93.12 437 ARG A O 1
ATOM 3472 N N . HIS A 1 438 ? -32.719 -28.252 45.154 1.00 92.12 438 HIS A N 1
ATOM 3473 C CA . HIS A 1 438 ? -34.164 -28.027 45.209 1.00 92.12 438 HIS A CA 1
ATOM 3474 C C . HIS A 1 438 ? -34.651 -27.308 43.946 1.00 92.12 438 HIS A C 1
ATOM 3476 O O . HIS A 1 438 ? -35.665 -27.692 43.370 1.00 92.12 438 HIS A O 1
ATOM 3482 N N . TYR A 1 439 ? -33.879 -26.328 43.478 1.00 92.25 439 TYR A N 1
ATOM 3483 C CA . TYR A 1 439 ? -34.150 -25.566 42.267 1.00 92.25 439 TYR A CA 1
ATOM 3484 C C . TYR A 1 439 ? -34.260 -26.459 41.027 1.00 92.25 439 TYR A C 1
ATOM 3486 O O . TYR A 1 439 ? -35.208 -26.306 40.266 1.00 92.25 439 TYR A O 1
ATOM 3494 N N . GLU A 1 440 ? -33.337 -27.411 40.850 1.00 92.25 440 GLU A N 1
ATOM 3495 C CA . GLU A 1 440 ? -33.310 -28.364 39.729 1.00 92.25 440 GLU A CA 1
ATOM 3496 C C . GLU A 1 440 ? -34.590 -29.213 39.636 1.00 92.25 440 GLU A C 1
ATOM 3498 O O . GLU A 1 440 ? -35.031 -29.554 38.541 1.00 92.25 440 GLU A O 1
ATOM 3503 N N . LEU A 1 441 ? -35.225 -29.515 40.771 1.00 89.06 441 LEU A N 1
ATOM 3504 C CA . LEU A 1 441 ? -36.460 -30.300 40.814 1.00 89.06 441 LEU A CA 1
ATOM 3505 C C . LEU A 1 441 ? -37.716 -29.431 40.663 1.00 89.06 441 LEU A C 1
ATOM 3507 O O . LEU A 1 441 ? -38.683 -29.843 40.021 1.00 89.06 441 LEU A O 1
ATOM 3511 N N . ASP A 1 442 ? -37.714 -28.240 41.260 1.00 90.50 442 ASP A N 1
ATOM 3512 C CA . ASP A 1 442 ? -38.877 -27.351 41.348 1.00 90.50 442 ASP A CA 1
ATOM 3513 C C . ASP A 1 442 ? -39.045 -26.478 40.098 1.00 90.50 442 ASP A C 1
ATOM 3515 O O . ASP A 1 442 ? -40.108 -26.475 39.478 1.00 90.50 442 ASP A O 1
ATOM 3519 N N . VAL A 1 443 ? -38.003 -25.744 39.697 1.00 90.69 443 VAL A N 1
ATOM 3520 C CA . VAL A 1 443 ? -38.120 -24.690 38.679 1.00 90.69 443 VAL A CA 1
ATOM 3521 C C . VAL A 1 443 ? -38.314 -25.254 37.265 1.00 90.69 443 VAL A C 1
ATOM 3523 O O . VAL A 1 443 ? -39.284 -24.845 36.624 1.00 90.69 443 VAL A O 1
ATOM 3526 N N . PRO A 1 444 ? -37.513 -26.226 36.779 1.00 87.62 444 PRO A N 1
ATOM 3527 C CA . PRO A 1 444 ? -37.727 -26.830 35.460 1.00 87.62 444 PRO A CA 1
ATOM 3528 C C . PRO A 1 444 ? -39.080 -27.543 35.318 1.00 87.62 444 PRO A C 1
ATOM 3530 O O . PRO A 1 444 ? -39.682 -27.531 34.244 1.00 87.62 444 PRO A O 1
ATOM 3533 N N . SER A 1 445 ? -39.593 -28.126 36.406 1.00 86.81 445 SER A N 1
ATOM 3534 C CA . SER A 1 445 ? -40.886 -28.826 36.433 1.00 86.81 445 SER A CA 1
ATOM 3535 C C . SER A 1 445 ? -42.087 -27.874 36.485 1.00 86.81 445 SER A C 1
ATOM 3537 O O . SER A 1 445 ? -43.229 -28.292 36.285 1.00 86.81 445 SE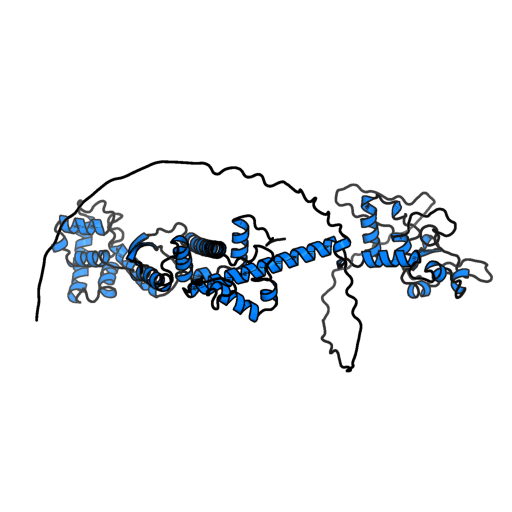R A O 1
ATOM 3539 N N . ASN A 1 446 ? -41.865 -26.589 36.770 1.00 88.62 446 ASN A N 1
ATOM 3540 C CA . ASN A 1 446 ? -42.936 -25.628 36.983 1.00 88.62 446 ASN A CA 1
ATOM 3541 C C . ASN A 1 446 ? -43.434 -25.038 35.647 1.00 88.62 446 ASN A C 1
ATOM 3543 O O . ASN A 1 446 ? -42.653 -24.431 34.907 1.00 88.62 446 ASN A O 1
ATOM 3547 N N . PRO A 1 447 ? -44.746 -25.112 35.340 1.00 88.06 447 PRO A N 1
ATOM 3548 C CA . PRO A 1 447 ? -45.309 -24.578 34.097 1.00 88.06 447 PRO A CA 1
ATOM 3549 C C . PRO A 1 447 ? -45.021 -23.090 33.852 1.00 88.06 447 PRO A C 1
ATOM 3551 O O . PRO A 1 447 ? -44.987 -22.648 32.707 1.00 88.06 447 PRO A O 1
ATOM 3554 N N . ARG A 1 448 ? -44.802 -22.300 34.913 1.00 88.19 448 ARG A N 1
ATOM 3555 C CA . ARG A 1 448 ? -44.518 -20.857 34.808 1.00 88.19 448 ARG A CA 1
ATOM 3556 C C . ARG A 1 448 ? -43.116 -20.533 34.290 1.00 88.19 448 ARG A C 1
ATOM 3558 O O . ARG A 1 448 ? -42.872 -19.386 33.924 1.00 88.19 448 ARG A O 1
ATOM 3565 N N . PHE A 1 449 ? -42.224 -21.519 34.254 1.00 88.19 449 PHE A N 1
ATOM 3566 C CA . PHE A 1 449 ? -40.843 -21.383 33.789 1.00 88.19 449 PHE A CA 1
ATOM 3567 C C . PHE A 1 449 ? -40.603 -22.074 32.437 1.00 88.19 449 PHE A C 1
ATOM 3569 O O . PHE A 1 449 ? -39.461 -22.218 32.011 1.00 88.19 449 PHE A O 1
ATOM 3576 N N . GLN A 1 450 ? -41.670 -22.472 31.737 1.00 84.62 450 GLN A N 1
ATOM 3577 C CA . GLN A 1 450 ? -41.572 -23.046 30.395 1.00 84.62 450 GLN A CA 1
ATOM 3578 C C . GLN A 1 450 ? -41.333 -21.960 29.337 1.00 84.62 450 GLN A C 1
ATOM 3580 O O . GLN A 1 450 ? -41.850 -20.846 29.449 1.00 84.62 450 GLN A O 1
ATOM 3585 N N . ASN A 1 451 ? -40.594 -22.311 28.279 1.00 84.25 451 ASN A N 1
ATOM 3586 C CA . ASN A 1 451 ? -40.285 -21.445 27.130 1.00 84.25 451 ASN A CA 1
ATOM 3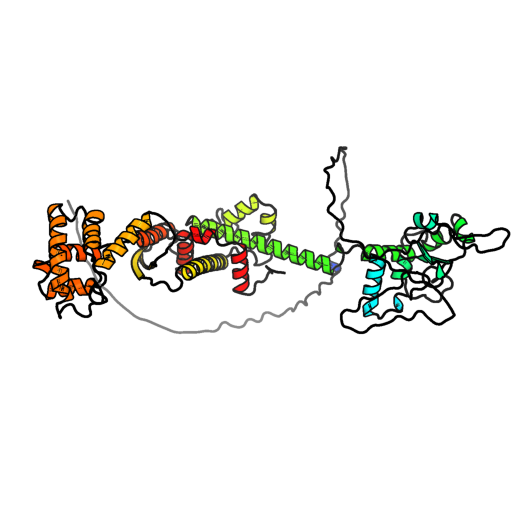587 C C . ASN A 1 451 ? -39.490 -20.168 27.472 1.00 84.25 451 ASN A C 1
ATOM 3589 O O . ASN A 1 451 ? -39.697 -19.121 26.856 1.00 84.25 451 ASN A O 1
ATOM 3593 N N . LEU A 1 452 ? -38.588 -20.229 28.454 1.00 86.50 452 LEU A N 1
ATOM 3594 C CA . LEU A 1 452 ? -37.676 -19.122 28.745 1.00 86.50 452 LEU A CA 1
ATOM 3595 C C . LEU A 1 452 ? -36.499 -19.129 27.769 1.00 86.50 452 LEU A C 1
ATOM 3597 O O . LEU A 1 452 ? -35.855 -20.152 27.563 1.00 86.50 452 LEU A O 1
ATOM 3601 N N . THR A 1 453 ? -36.215 -17.967 27.182 1.00 79.88 453 THR A N 1
ATOM 3602 C CA . THR A 1 453 ? -35.176 -17.808 26.152 1.00 79.88 453 THR A CA 1
ATOM 3603 C C . THR A 1 453 ? -33.894 -17.167 26.667 1.00 79.88 453 THR A C 1
ATOM 3605 O O . THR A 1 453 ? -32.904 -17.113 25.943 1.00 79.88 453 THR A O 1
ATOM 3608 N N . SER A 1 454 ? -33.905 -16.627 27.889 1.00 81.25 454 SER A N 1
ATOM 3609 C CA . SER A 1 454 ? -32.745 -15.948 28.458 1.00 81.25 454 SER A CA 1
ATOM 3610 C C . SER A 1 454 ? -32.718 -15.985 29.984 1.00 81.25 454 SER A C 1
ATOM 3612 O O . SER A 1 454 ? -33.748 -16.049 30.659 1.00 81.25 454 SER A O 1
ATOM 3614 N N . VAL A 1 455 ? -31.518 -15.830 30.542 1.00 84.75 455 VAL A N 1
ATOM 3615 C CA . VAL A 1 455 ? -31.284 -15.672 31.987 1.00 84.75 455 VAL A CA 1
ATOM 3616 C C . VAL A 1 455 ? -32.009 -14.437 32.557 1.00 84.75 455 VAL A C 1
ATOM 3618 O O . VAL A 1 455 ? -32.445 -14.439 33.709 1.00 84.75 455 VAL A O 1
ATOM 3621 N N . ALA A 1 456 ? -32.205 -13.388 31.751 1.00 80.81 456 ALA A N 1
ATOM 3622 C CA . ALA A 1 456 ? -32.977 -12.212 32.151 1.00 80.81 456 ALA A CA 1
ATOM 3623 C C . ALA A 1 456 ? -34.479 -12.525 32.295 1.00 80.81 456 ALA A C 1
ATOM 3625 O O . ALA A 1 456 ? -35.131 -12.016 33.209 1.00 80.81 456 ALA A O 1
ATOM 3626 N N . ASP A 1 457 ? -35.030 -13.382 31.428 1.00 86.62 457 ASP A N 1
ATOM 3627 C CA . ASP A 1 457 ? -36.409 -13.875 31.550 1.00 86.62 457 ASP A CA 1
ATOM 3628 C C . ASP A 1 457 ? -36.568 -14.717 32.812 1.00 86.62 457 ASP A C 1
ATOM 3630 O O . ASP A 1 457 ? -37.524 -14.528 33.563 1.00 86.62 457 ASP A O 1
ATOM 3634 N N . LEU A 1 458 ? -35.589 -15.583 33.086 1.00 89.56 458 LEU A N 1
ATOM 3635 C CA . LEU A 1 458 ? -35.549 -16.373 34.309 1.00 89.56 458 LEU A CA 1
ATOM 3636 C C . LEU A 1 458 ? -35.547 -15.490 35.563 1.00 89.56 458 LEU A C 1
ATOM 3638 O O . LEU A 1 458 ? -36.366 -15.701 36.456 1.00 89.56 458 LEU A O 1
ATOM 3642 N N . CYS A 1 459 ? -34.678 -14.477 35.620 1.00 86.81 459 CYS A N 1
ATOM 3643 C CA . CYS A 1 459 ? -34.613 -13.550 36.752 1.00 86.81 459 CYS A CA 1
ATOM 3644 C C . CYS A 1 459 ? -35.954 -12.836 36.979 1.00 86.81 459 CYS A C 1
ATOM 3646 O O . CYS A 1 459 ? -36.445 -12.775 38.107 1.00 86.81 459 CYS A O 1
ATOM 3648 N N . ARG A 1 460 ? -36.598 -12.358 35.905 1.00 88.00 460 ARG A N 1
ATOM 3649 C CA . ARG A 1 460 ? -37.931 -11.740 35.990 1.00 88.00 460 ARG A CA 1
ATOM 3650 C C . ARG A 1 460 ? -38.981 -12.719 36.511 1.00 88.00 460 ARG A C 1
ATOM 3652 O O . ARG A 1 460 ? -39.721 -12.378 37.431 1.00 88.00 460 ARG A O 1
ATOM 3659 N N . ARG A 1 461 ? -39.014 -13.946 35.983 1.00 91.38 461 ARG A N 1
ATOM 3660 C CA . ARG A 1 461 ? -39.976 -14.968 36.417 1.00 91.38 461 ARG A CA 1
ATOM 3661 C C . ARG A 1 461 ? -39.795 -15.375 37.870 1.00 91.38 461 ARG A C 1
ATOM 3663 O O . ARG A 1 461 ? -40.798 -15.498 38.562 1.00 91.38 461 ARG A O 1
ATOM 3670 N N . LEU A 1 462 ? -38.561 -15.514 38.354 1.00 91.44 462 LEU A N 1
ATOM 3671 C CA . LEU A 1 462 ? -38.303 -15.829 39.764 1.00 91.44 462 LEU A CA 1
ATOM 3672 C C . LEU A 1 462 ? -38.930 -14.786 40.698 1.00 91.44 462 LEU A C 1
ATOM 3674 O O . LEU A 1 462 ? -39.527 -15.155 41.714 1.00 91.44 462 LEU A O 1
ATOM 3678 N N . VAL A 1 463 ? -38.840 -13.499 40.340 1.00 89.69 463 VAL A N 1
ATOM 3679 C CA . VAL A 1 463 ? -39.460 -12.400 41.098 1.00 89.69 463 VAL A CA 1
ATOM 3680 C C . VAL A 1 463 ? -40.984 -12.494 41.034 1.00 89.69 463 VAL A C 1
ATOM 3682 O O . VAL A 1 463 ? -41.649 -12.464 42.068 1.00 89.69 463 VAL A O 1
ATOM 3685 N N . GLU A 1 464 ? -41.550 -12.652 39.837 1.00 91.12 464 GLU A N 1
ATOM 3686 C CA . GLU A 1 464 ? -43.003 -12.727 39.638 1.00 91.12 464 GLU A CA 1
ATOM 3687 C C . GLU A 1 464 ? -43.647 -13.902 40.385 1.00 91.12 464 GLU A C 1
ATOM 3689 O O . GLU A 1 464 ? -44.750 -13.781 40.921 1.00 91.12 464 GLU A O 1
ATOM 3694 N N . THR A 1 465 ? -42.963 -15.046 40.453 1.00 90.62 465 THR A N 1
ATOM 3695 C CA . THR A 1 465 ? -43.444 -16.226 41.178 1.00 90.62 465 THR A CA 1
ATOM 3696 C C . THR A 1 465 ? -43.109 -16.203 42.667 1.00 90.62 465 THR A C 1
ATOM 3698 O O . THR A 1 465 ? -43.419 -17.179 43.346 1.00 90.62 465 THR A O 1
ATOM 3701 N N . LYS A 1 466 ? -42.474 -15.134 43.175 1.00 91.00 466 LYS A N 1
ATOM 3702 C CA . LYS A 1 466 ? -41.954 -15.018 44.552 1.00 91.00 466 LYS A CA 1
ATOM 3703 C C . LYS A 1 466 ? -40.989 -16.142 44.953 1.00 91.00 466 LYS A C 1
ATOM 3705 O O . LYS A 1 466 ? -40.807 -16.429 46.127 1.00 91.00 466 LYS A O 1
ATOM 3710 N N . LYS A 1 467 ? -40.338 -16.767 43.970 1.00 91.12 467 LYS A N 1
ATOM 3711 C CA . LYS A 1 467 ? -39.348 -17.834 44.189 1.00 91.12 467 LYS A CA 1
ATOM 3712 C C . LYS A 1 467 ? -37.967 -17.286 44.559 1.00 91.12 467 LYS A C 1
ATOM 3714 O O . LYS A 1 467 ? -37.080 -18.055 44.910 1.00 91.12 467 LYS A O 1
ATOM 3719 N N . VAL A 1 468 ? -37.788 -15.964 44.507 1.00 90.31 468 VAL A N 1
ATOM 3720 C CA . VAL A 1 468 ? -36.576 -15.280 44.988 1.00 90.31 468 VAL A CA 1
ATOM 3721 C C . VAL A 1 468 ? -36.358 -15.493 46.486 1.00 90.31 468 VAL A C 1
ATOM 3723 O O . VAL A 1 468 ? -35.210 -15.604 46.898 1.00 90.31 468 VAL A O 1
ATOM 3726 N N . ASP A 1 469 ? -37.420 -15.606 47.287 1.00 89.69 469 ASP A N 1
ATOM 3727 C CA . ASP A 1 469 ? -37.289 -15.830 48.734 1.00 89.69 469 ASP A CA 1
ATOM 3728 C C . ASP A 1 469 ? -36.735 -17.240 49.028 1.00 89.69 469 ASP A C 1
ATOM 3730 O O . ASP A 1 469 ? -35.809 -17.407 49.828 1.00 89.69 469 ASP A O 1
ATOM 3734 N N . ASP A 1 470 ? -37.235 -18.242 48.295 1.00 90.56 470 ASP A N 1
ATOM 3735 C CA . ASP A 1 470 ? -36.799 -19.642 48.390 1.00 90.56 470 ASP A CA 1
ATOM 3736 C C . ASP A 1 470 ? -35.361 -19.835 47.863 1.00 90.56 470 ASP A C 1
ATOM 3738 O O . ASP A 1 470 ? -34.562 -20.582 48.436 1.00 90.56 470 ASP A O 1
ATOM 3742 N N . TYR A 1 471 ? -35.015 -19.132 46.779 1.00 93.94 471 TYR A N 1
ATOM 3743 C CA . TYR A 1 471 ? -33.766 -19.293 46.029 1.00 93.94 471 TYR A CA 1
ATOM 3744 C C . TYR A 1 471 ? -32.903 -18.026 46.017 1.00 93.94 471 TYR A C 1
ATOM 3746 O O . TYR A 1 471 ? -32.311 -17.669 44.996 1.00 93.94 471 TYR A O 1
ATOM 3754 N N . HIS A 1 472 ? -32.814 -17.337 47.155 1.00 93.25 472 HIS A N 1
ATOM 3755 C CA . HIS A 1 472 ? -32.148 -16.033 47.254 1.00 93.25 472 HIS A CA 1
ATOM 3756 C C . HIS A 1 472 ? -30.663 -16.050 46.853 1.00 93.25 472 HIS A C 1
ATOM 3758 O O . HIS A 1 472 ? -30.157 -15.051 46.342 1.00 93.25 472 HIS A O 1
ATOM 3764 N N . LEU A 1 473 ? -29.948 -17.168 47.043 1.00 94.69 473 LEU A N 1
ATOM 3765 C CA . LEU A 1 473 ? -28.538 -17.279 46.640 1.00 94.69 473 LEU A CA 1
ATOM 3766 C C . LEU A 1 473 ? -28.401 -17.466 45.127 1.00 94.69 473 LEU A C 1
ATOM 3768 O O . LEU A 1 473 ? -27.470 -16.934 44.524 1.00 94.69 473 LEU A O 1
ATOM 3772 N N . ILE A 1 474 ? -29.344 -18.184 44.513 1.00 93.06 474 ILE A N 1
ATOM 3773 C CA . ILE A 1 474 ? -29.406 -18.371 43.060 1.00 93.06 474 ILE A CA 1
ATOM 3774 C C . ILE A 1 474 ? -29.815 -17.055 42.390 1.00 93.06 474 ILE A C 1
ATOM 3776 O O . ILE A 1 474 ? -29.173 -16.647 41.429 1.00 93.06 474 ILE A O 1
ATOM 3780 N N . ASP A 1 475 ? -30.814 -16.344 42.926 1.00 90.31 475 ASP A N 1
ATOM 3781 C CA . ASP A 1 475 ? -31.206 -15.013 42.445 1.00 90.31 475 ASP A CA 1
ATOM 3782 C C . ASP A 1 475 ? -30.050 -14.009 42.559 1.00 90.31 475 ASP A C 1
ATOM 3784 O O . ASP A 1 475 ? -29.744 -13.325 41.581 1.00 90.31 475 ASP A O 1
ATOM 3788 N N . ARG A 1 476 ? -29.332 -13.976 43.695 1.00 89.56 476 ARG A N 1
ATOM 3789 C CA . ARG A 1 476 ? -28.122 -13.150 43.847 1.00 89.56 476 ARG A CA 1
ATOM 3790 C C . ARG A 1 476 ? -27.085 -13.487 42.777 1.00 89.56 476 ARG A C 1
ATOM 3792 O O . ARG A 1 476 ? -26.573 -12.575 42.136 1.00 89.56 476 ARG A O 1
ATOM 3799 N N . LEU A 1 477 ? -26.797 -14.770 42.552 1.00 88.94 477 LEU A N 1
ATOM 3800 C CA . LEU A 1 477 ? -25.822 -15.196 41.546 1.00 88.94 477 LEU A CA 1
ATOM 3801 C C . LEU A 1 477 ? -26.256 -14.821 40.123 1.00 88.94 477 LEU A C 1
ATOM 3803 O O . LEU A 1 477 ? -25.448 -14.301 39.359 1.00 88.94 477 LEU A O 1
ATOM 3807 N N . ILE A 1 478 ? -27.529 -15.021 39.777 1.00 86.88 478 ILE A N 1
ATOM 3808 C CA . ILE A 1 478 ? -28.097 -14.619 38.485 1.00 86.88 478 ILE A CA 1
ATOM 3809 C C . ILE A 1 478 ? -27.976 -13.103 38.302 1.00 86.88 478 ILE A C 1
ATOM 3811 O O . ILE A 1 478 ? -27.565 -12.649 37.237 1.00 86.88 478 ILE A O 1
ATOM 3815 N N . ARG A 1 479 ? -28.267 -12.304 39.335 1.00 82.81 479 ARG A N 1
ATOM 3816 C CA . ARG A 1 479 ? -28.089 -10.846 39.285 1.00 82.81 479 ARG A CA 1
ATOM 3817 C C . ARG A 1 479 ? -26.630 -10.459 39.123 1.00 82.81 479 ARG A C 1
ATOM 3819 O O . ARG A 1 479 ? -26.353 -9.581 38.316 1.00 82.81 479 ARG A O 1
ATOM 3826 N N . LEU A 1 480 ? -25.704 -11.108 39.825 1.00 75.56 480 LEU A N 1
ATOM 3827 C CA . LEU A 1 480 ? -24.269 -10.887 39.638 1.00 75.56 480 LEU A CA 1
ATOM 3828 C C . LEU A 1 480 ? -23.874 -11.168 38.183 1.00 75.56 480 LEU A C 1
ATOM 3830 O O . LEU A 1 480 ? -23.282 -10.308 37.546 1.00 75.56 480 LEU A O 1
ATOM 3834 N N . VAL A 1 481 ? -24.323 -12.289 37.610 1.00 77.88 481 VAL A N 1
ATOM 3835 C CA . VAL A 1 481 ? -24.084 -12.647 36.201 1.00 77.88 481 VAL A CA 1
ATOM 3836 C C . VAL A 1 481 ? -24.708 -11.653 35.215 1.00 77.88 481 VAL A C 1
ATOM 3838 O O . VAL A 1 481 ? -24.080 -11.320 34.215 1.00 77.88 481 VAL A O 1
ATOM 3841 N N . LEU A 1 482 ? -25.914 -11.150 35.485 1.00 68.69 482 LEU A N 1
ATOM 3842 C CA . LEU A 1 482 ? -26.594 -10.159 34.639 1.00 68.69 482 LEU A CA 1
ATOM 3843 C C . LEU A 1 482 ? -26.004 -8.748 34.772 1.00 68.69 482 LEU A C 1
ATOM 3845 O O . LEU A 1 482 ? -26.118 -7.947 33.848 1.00 68.69 482 LEU A O 1
ATOM 3849 N N . THR A 1 483 ? -25.396 -8.437 35.917 1.00 58.97 483 THR A N 1
ATOM 3850 C CA . THR A 1 483 ? -24.758 -7.140 36.202 1.00 58.97 483 THR A CA 1
ATOM 3851 C C . THR A 1 483 ? -23.275 -7.125 35.862 1.00 58.97 483 THR A C 1
ATOM 3853 O O . THR A 1 483 ? -22.663 -6.060 35.907 1.00 58.97 483 THR A O 1
ATOM 3856 N N . LEU A 1 484 ? -22.704 -8.272 35.482 1.00 58.34 484 LEU A N 1
ATOM 3857 C CA . LEU A 1 484 ? -21.321 -8.386 35.056 1.00 58.34 484 LEU A CA 1
ATOM 3858 C C . LEU A 1 484 ? -21.004 -7.384 33.935 1.00 58.34 484 LEU A C 1
ATOM 3860 O O . LEU A 1 484 ? -21.460 -7.554 32.800 1.00 58.34 484 LEU A O 1
ATOM 3864 N N . PRO A 1 485 ? -20.093 -6.426 34.169 1.00 47.22 485 PRO A N 1
ATOM 3865 C CA . PRO A 1 485 ? -19.450 -5.691 33.101 1.00 47.22 485 PRO A CA 1
ATOM 3866 C C . PRO A 1 485 ? -18.329 -6.567 32.525 1.00 47.22 485 PRO A C 1
ATOM 3868 O O . PRO A 1 485 ? -17.164 -6.182 32.508 1.00 47.22 485 PRO A O 1
ATOM 3871 N N . VAL A 1 486 ? -18.637 -7.764 32.013 1.00 44.31 486 VAL A N 1
ATOM 3872 C CA . VAL A 1 486 ? -17.635 -8.648 31.373 1.00 44.31 486 VAL A CA 1
ATOM 3873 C C . VAL A 1 486 ? -17.370 -8.170 29.938 1.00 44.31 486 VAL A C 1
ATOM 3875 O O . VAL A 1 486 ? -17.457 -8.889 28.952 1.00 44.31 486 VAL A O 1
ATOM 3878 N N . SER A 1 487 ? -17.135 -6.869 29.758 1.00 47.31 487 SER A N 1
ATOM 3879 C CA . SER A 1 487 ? -15.780 -6.337 29.545 1.00 47.31 487 SER A CA 1
ATOM 3880 C C . SER A 1 487 ? -15.832 -4.869 29.107 1.00 47.31 487 SER A C 1
ATOM 3882 O O . SER A 1 487 ? -15.560 -4.535 27.953 1.00 47.31 487 SER A O 1
ATOM 3884 N N . THR A 1 488 ? -16.156 -3.957 30.024 1.00 46.34 488 THR A N 1
ATOM 3885 C CA . THR A 1 488 ? -15.975 -2.519 29.743 1.00 46.34 488 THR A CA 1
ATOM 3886 C C . THR A 1 488 ? -14.528 -2.212 29.351 1.00 46.34 488 THR A C 1
ATOM 3888 O O . THR A 1 488 ? -14.302 -1.344 28.529 1.00 46.34 488 THR A O 1
ATOM 3891 N N . ALA A 1 489 ? -13.546 -3.019 29.767 1.00 49.16 489 ALA A N 1
ATOM 3892 C CA . ALA A 1 489 ? -12.146 -2.884 29.354 1.00 49.16 489 ALA A CA 1
ATOM 3893 C C . ALA A 1 489 ? -11.919 -2.782 27.825 1.00 49.16 489 ALA A C 1
ATOM 3895 O O . ALA A 1 489 ? -10.994 -2.096 27.392 1.00 49.16 489 ALA A O 1
ATOM 3896 N N . THR A 1 490 ? -12.730 -3.440 26.983 1.00 53.06 490 THR A N 1
ATOM 3897 C CA . THR A 1 490 ? -12.560 -3.371 25.516 1.00 53.06 490 THR A CA 1
ATOM 3898 C C . THR A 1 490 ? -13.165 -2.091 24.929 1.00 53.06 490 THR A C 1
ATOM 3900 O O . THR A 1 490 ? -12.539 -1.472 24.067 1.00 53.06 490 THR A O 1
ATOM 3903 N N . THR A 1 491 ? -14.333 -1.647 25.414 1.00 54.25 491 THR A N 1
ATOM 3904 C CA . THR A 1 491 ? -14.918 -0.347 25.026 1.00 54.25 491 THR A CA 1
ATOM 3905 C C . THR A 1 491 ? -14.084 0.807 25.590 1.00 54.25 491 THR A C 1
ATOM 3907 O O . THR A 1 491 ? -13.712 1.722 24.859 1.00 54.25 491 THR A O 1
ATOM 3910 N N . GLU A 1 492 ? -13.644 0.707 26.844 1.00 60.22 492 GLU A N 1
ATOM 3911 C CA . GLU A 1 492 ? -12.714 1.627 27.505 1.00 60.22 492 GLU A CA 1
ATOM 3912 C C . GLU A 1 492 ? -11.370 1.718 26.778 1.00 60.22 492 GLU A C 1
ATOM 3914 O O . GLU A 1 492 ? -10.806 2.809 26.688 1.00 60.22 492 GLU A O 1
ATOM 3919 N N . ARG A 1 493 ? -10.855 0.619 26.201 1.00 67.25 493 ARG A N 1
ATOM 3920 C CA . ARG A 1 493 ? -9.650 0.653 25.354 1.00 67.25 493 ARG A CA 1
ATOM 3921 C C . ARG A 1 493 ? -9.887 1.462 24.083 1.00 67.25 493 ARG A C 1
ATOM 3923 O O . ARG A 1 493 ? -9.029 2.269 23.731 1.00 67.25 493 ARG A O 1
ATOM 3930 N N . ALA A 1 494 ? -11.032 1.292 23.421 1.00 67.56 494 ALA A N 1
ATOM 3931 C CA . ALA A 1 494 ? -11.381 2.073 22.235 1.00 67.56 494 ALA A CA 1
ATOM 3932 C C . ALA A 1 494 ? -11.532 3.569 22.565 1.00 67.56 494 ALA A C 1
ATOM 3934 O O . ALA A 1 494 ? -10.987 4.414 21.855 1.00 67.56 494 ALA A O 1
ATOM 3935 N N . PHE A 1 495 ? -12.174 3.912 23.685 1.00 68.56 495 PHE A N 1
ATOM 3936 C CA . PHE A 1 495 ? -12.295 5.304 24.129 1.00 68.56 495 PHE A CA 1
ATOM 3937 C C . PHE A 1 495 ? -10.981 5.897 24.645 1.00 68.56 495 PHE A C 1
ATOM 3939 O O . PHE A 1 495 ? -10.710 7.079 24.433 1.00 68.56 495 PHE A O 1
ATOM 3946 N N . SER A 1 496 ? -10.117 5.093 25.262 1.00 74.88 496 SER A N 1
ATOM 3947 C CA . SER A 1 496 ? -8.765 5.514 25.648 1.00 74.88 496 SER A CA 1
ATOM 3948 C C . SER A 1 496 ? -7.892 5.760 24.418 1.00 74.88 496 SER A C 1
ATOM 3950 O O . SER A 1 496 ? -7.227 6.790 24.330 1.00 74.88 496 SER A O 1
ATOM 3952 N N . ALA A 1 497 ? -7.957 4.875 23.420 1.00 77.81 497 ALA A N 1
ATOM 3953 C CA . ALA A 1 497 ? -7.330 5.084 22.119 1.00 77.81 497 ALA A CA 1
ATOM 3954 C C . ALA A 1 497 ? -7.867 6.351 21.438 1.00 77.81 497 ALA A C 1
ATOM 3956 O O . ALA A 1 497 ? -7.092 7.134 20.892 1.00 77.81 497 ALA A O 1
ATOM 3957 N N . MET A 1 498 ? -9.173 6.609 21.532 1.00 78.19 498 MET A N 1
ATOM 3958 C CA . MET A 1 498 ? -9.781 7.832 21.016 1.00 78.19 498 MET A CA 1
ATOM 3959 C C . MET A 1 498 ? -9.227 9.091 21.676 1.00 78.19 498 MET A C 1
ATOM 3961 O O . MET A 1 498 ? -8.954 10.041 20.954 1.00 78.19 498 MET A O 1
ATOM 3965 N N . LYS A 1 499 ? -8.976 9.101 22.990 1.00 77.00 499 LYS A N 1
ATOM 3966 C CA . LYS A 1 499 ? -8.322 10.242 23.662 1.00 77.00 499 LYS A CA 1
ATOM 3967 C C . LYS A 1 499 ? -6.895 10.491 23.153 1.00 77.00 499 LYS A C 1
ATOM 3969 O O . LYS A 1 499 ? -6.460 11.633 23.076 1.00 77.00 499 LYS A O 1
ATOM 3974 N N . LEU A 1 500 ? -6.172 9.441 22.758 1.00 82.06 500 LEU A N 1
ATOM 3975 C CA . LEU A 1 500 ? -4.820 9.569 22.195 1.00 82.06 500 LEU A CA 1
ATOM 3976 C C . LEU A 1 500 ? -4.838 10.026 20.729 1.00 82.06 500 LEU A C 1
ATOM 3978 O O . LEU A 1 500 ? -4.043 10.871 20.323 1.00 82.06 500 LEU A O 1
ATOM 3982 N N . VAL A 1 501 ? -5.756 9.487 19.923 1.00 81.88 501 VAL A N 1
ATOM 3983 C CA . VAL A 1 501 ? -5.865 9.799 18.490 1.00 81.88 501 VAL A CA 1
ATOM 3984 C C . VAL A 1 501 ? -6.566 11.141 18.257 1.00 81.88 501 VAL A C 1
ATOM 3986 O O . VAL A 1 501 ? -6.156 11.914 17.389 1.00 81.88 501 VAL A O 1
ATOM 3989 N N . LYS A 1 502 ? -7.617 11.454 19.016 1.00 78.75 502 LYS A N 1
ATOM 3990 C CA . LYS A 1 502 ? -8.422 12.674 18.891 1.00 78.75 502 LYS A CA 1
ATOM 3991 C C . LYS A 1 502 ? -8.061 13.662 19.998 1.00 78.75 502 LYS A C 1
ATOM 3993 O O . LYS A 1 502 ? -8.748 13.774 21.004 1.00 78.75 502 LYS A O 1
ATOM 3998 N N . THR A 1 503 ? -6.979 14.393 19.759 1.00 76.38 503 THR A N 1
ATOM 3999 C CA . THR A 1 503 ? -6.505 15.464 20.643 1.00 76.38 503 THR A CA 1
ATOM 4000 C C . THR A 1 503 ? -7.070 16.828 20.249 1.00 76.38 503 THR A C 1
ATOM 4002 O O . THR A 1 503 ? -7.504 17.030 19.114 1.00 76.38 503 THR A O 1
ATOM 4005 N N . ARG A 1 504 ? -6.936 17.824 21.131 1.00 69.38 504 ARG A N 1
ATOM 4006 C CA . ARG A 1 504 ? -7.403 19.204 20.924 1.00 69.38 504 ARG A CA 1
ATOM 4007 C C . ARG A 1 504 ? -6.895 19.821 19.623 1.00 69.38 504 ARG A C 1
ATOM 4009 O O . ARG A 1 504 ? -7.623 20.541 18.941 1.00 69.38 504 ARG A O 1
ATOM 4016 N N . LYS A 1 505 ? -5.651 19.506 19.243 1.00 66.06 505 LYS A N 1
ATOM 4017 C CA . LYS A 1 505 ? -5.030 19.952 17.980 1.00 66.06 505 LYS A CA 1
ATOM 4018 C C . LYS A 1 505 ? -5.603 19.245 16.742 1.00 66.06 505 LYS A C 1
ATOM 4020 O O . LYS A 1 505 ? -5.444 19.732 15.629 1.00 66.06 505 LYS A O 1
ATOM 4025 N N . ARG A 1 506 ? -6.292 18.119 16.930 1.00 72.44 506 ARG A N 1
ATOM 4026 C CA . ARG A 1 506 ? -6.911 17.265 15.909 1.00 72.44 506 ARG A CA 1
ATOM 4027 C C . ARG A 1 506 ? -8.449 17.319 15.926 1.00 72.44 506 ARG A C 1
ATOM 4029 O O . ARG A 1 506 ? -9.090 16.522 15.246 1.00 72.44 506 ARG A O 1
ATOM 4036 N N . ASN A 1 507 ? -9.054 18.286 16.619 1.00 70.31 507 ASN A N 1
ATOM 4037 C CA . ASN A 1 507 ? -10.515 18.405 16.750 1.00 70.31 507 ASN A CA 1
ATOM 4038 C C . ASN A 1 507 ? -11.269 18.655 15.427 1.00 70.31 507 ASN A C 1
ATOM 4040 O O . ASN A 1 507 ? -12.474 18.439 15.364 1.00 70.31 507 ASN A O 1
ATOM 4044 N N . LYS A 1 508 ? -10.579 19.085 14.361 1.00 72.94 508 LYS A N 1
ATOM 4045 C CA . LYS A 1 508 ? -11.155 19.265 13.011 1.00 72.94 508 LYS A CA 1
ATOM 4046 C C . LYS A 1 508 ? -11.041 18.022 12.114 1.00 72.94 508 LYS A C 1
ATOM 4048 O O . LYS A 1 508 ? -11.233 18.121 10.905 1.00 72.94 508 LYS A O 1
ATOM 4053 N N . MET A 1 509 ? -10.657 16.876 12.671 1.00 80.12 509 MET A N 1
ATOM 4054 C CA . MET A 1 509 ? -10.557 15.626 11.922 1.00 80.12 509 MET A CA 1
ATOM 4055 C C . MET A 1 509 ? -11.945 15.137 11.507 1.00 80.12 509 MET A C 1
ATOM 4057 O O . MET A 1 509 ? -12.865 15.121 12.317 1.00 80.12 509 MET A O 1
ATOM 4061 N N . GLU A 1 510 ? -12.072 14.730 10.248 1.00 81.94 510 GLU A N 1
ATOM 4062 C CA . GLU A 1 510 ? -13.289 14.111 9.725 1.00 81.94 510 GLU A CA 1
ATOM 4063 C C . GLU A 1 510 ? -13.497 12.717 10.337 1.00 81.94 510 GLU A C 1
ATOM 4065 O O . GLU A 1 510 ? -12.530 11.973 10.523 1.00 81.94 510 GLU A O 1
ATOM 4070 N N . ASP A 1 511 ? -14.750 12.335 10.582 1.00 80.19 511 ASP A N 1
ATOM 4071 C CA . ASP A 1 511 ? -15.099 11.073 11.246 1.00 80.19 511 ASP A CA 1
ATOM 4072 C C . ASP A 1 511 ? -14.563 9.842 10.503 1.00 80.19 511 ASP A C 1
ATOM 4074 O O . ASP A 1 511 ? -14.056 8.913 11.129 1.00 80.19 511 ASP A O 1
ATOM 4078 N N . GLY A 1 512 ? -14.578 9.853 9.163 1.00 82.06 512 GLY A N 1
ATOM 4079 C CA . GLY A 1 512 ? -13.993 8.774 8.361 1.00 82.06 512 GLY A CA 1
ATOM 4080 C C . GLY A 1 512 ? -12.489 8.609 8.602 1.00 82.06 512 GLY A C 1
ATOM 4081 O O . GLY A 1 512 ? -12.014 7.495 8.810 1.00 82.06 512 GLY A O 1
ATOM 4082 N N . PHE A 1 513 ? -11.753 9.722 8.663 1.00 87.62 513 PHE A N 1
ATOM 4083 C CA . PHE A 1 513 ? -10.314 9.713 8.936 1.00 87.62 513 PHE A CA 1
ATOM 4084 C C . PHE A 1 513 ? -10.026 9.244 10.369 1.00 87.62 513 PHE A C 1
ATOM 4086 O O . PHE A 1 513 ? -9.124 8.437 10.589 1.00 87.62 513 PHE A O 1
ATOM 4093 N N . LEU A 1 514 ? -10.820 9.709 11.340 1.00 85.06 514 LEU A N 1
ATOM 4094 C CA . LEU A 1 514 ? -10.723 9.280 12.735 1.00 85.06 514 LEU A CA 1
ATOM 4095 C C . LEU A 1 514 ? -10.951 7.775 12.871 1.00 85.06 514 LEU A C 1
ATOM 4097 O O . LEU A 1 514 ? -10.133 7.092 13.485 1.00 85.06 514 LEU A O 1
ATOM 4101 N N . ARG A 1 515 ? -12.019 7.255 12.260 1.00 86.12 515 ARG A N 1
ATOM 4102 C CA . ARG A 1 515 ? -12.346 5.828 12.257 1.00 86.12 515 ARG A CA 1
ATOM 4103 C C . ARG A 1 515 ? -11.186 4.999 11.715 1.00 86.12 515 ARG A C 1
ATOM 4105 O O . ARG A 1 515 ? -10.776 4.041 12.363 1.00 86.12 515 ARG A O 1
ATOM 4112 N N . SER A 1 516 ? -10.634 5.375 10.565 1.00 90.56 516 SER A N 1
ATOM 4113 C CA . SER A 1 516 ? -9.534 4.632 9.945 1.00 90.56 516 SER A CA 1
ATOM 4114 C C . SER A 1 516 ? -8.250 4.697 10.786 1.00 90.56 516 SER A C 1
ATOM 4116 O O . SER A 1 516 ? -7.580 3.679 10.949 1.00 90.56 516 SER A O 1
ATOM 4118 N N . CYS A 1 517 ? -7.943 5.837 11.424 1.00 88.94 517 CYS A N 1
ATOM 4119 C CA . CYS A 1 517 ? -6.858 5.914 12.411 1.00 88.94 517 CYS A CA 1
ATOM 4120 C C . CYS A 1 517 ? -7.094 4.992 13.616 1.00 88.94 517 CYS A C 1
ATOM 4122 O O . CYS A 1 517 ? -6.164 4.315 14.044 1.00 88.94 517 CYS A O 1
ATOM 4124 N N . LEU A 1 518 ? -8.312 4.967 14.167 1.00 86.50 518 LEU A N 1
ATOM 4125 C CA . LEU A 1 518 ? -8.644 4.150 15.336 1.00 86.50 518 LEU A CA 1
ATOM 4126 C C . LEU A 1 518 ? -8.524 2.660 15.043 1.00 86.50 518 LEU A C 1
ATOM 4128 O O . LEU A 1 518 ? -7.923 1.948 15.839 1.00 86.50 518 LEU A O 1
ATOM 4132 N N . VAL A 1 519 ? -9.022 2.206 13.889 1.00 88.00 519 VAL A N 1
ATOM 4133 C CA . VAL A 1 519 ? -8.880 0.808 13.455 1.00 88.00 519 VAL A CA 1
ATOM 4134 C C . VAL A 1 519 ? -7.406 0.408 13.427 1.00 88.00 519 VAL A C 1
ATOM 4136 O O . VAL A 1 519 ? -7.039 -0.602 14.012 1.00 88.00 519 VAL A O 1
ATOM 4139 N N . LEU A 1 520 ? -6.540 1.217 12.810 1.00 90.00 520 LEU A N 1
ATOM 4140 C CA . LEU A 1 520 ? -5.110 0.901 12.728 1.00 90.00 520 LEU A CA 1
ATOM 4141 C C . LEU A 1 520 ? -4.384 0.983 14.073 1.00 90.00 520 LEU A C 1
ATOM 4143 O O . LEU A 1 520 ? -3.428 0.242 14.289 1.00 90.00 520 LEU A O 1
ATOM 4147 N N . TYR A 1 521 ? -4.801 1.896 14.950 1.00 87.38 521 TYR A N 1
ATOM 4148 C CA . TYR A 1 521 ? -4.193 2.069 16.264 1.00 87.38 521 TYR A CA 1
ATOM 4149 C C . TYR A 1 521 ? -4.571 0.933 17.223 1.00 87.38 521 TYR A C 1
ATOM 4151 O O . TYR A 1 521 ? -3.702 0.391 17.901 1.00 87.38 521 TYR A O 1
ATOM 4159 N N . ILE A 1 522 ? -5.855 0.563 17.265 1.00 83.56 522 ILE A N 1
ATOM 4160 C CA . ILE A 1 522 ? -6.373 -0.507 18.129 1.00 83.56 522 ILE A CA 1
ATOM 4161 C C . ILE A 1 522 ? -5.895 -1.869 17.617 1.00 83.56 522 ILE A C 1
ATOM 4163 O O . ILE A 1 522 ? -5.326 -2.645 18.379 1.00 83.56 522 ILE A O 1
ATOM 4167 N N . GLU A 1 523 ? -6.039 -2.128 16.316 1.00 85.56 523 GLU A N 1
ATOM 4168 C CA . GLU A 1 523 ? -5.748 -3.427 15.691 1.00 85.56 523 GLU A CA 1
ATOM 4169 C C . GLU A 1 523 ? -4.353 -3.465 15.063 1.00 85.56 523 GLU A C 1
ATOM 4171 O O . GLU A 1 523 ? -4.115 -4.031 13.989 1.00 85.56 523 GLU A O 1
ATOM 4176 N N . ARG A 1 524 ? -3.392 -2.839 15.749 1.00 87.50 524 ARG A N 1
ATOM 4177 C CA . ARG A 1 524 ? -2.014 -2.686 15.276 1.00 87.50 524 ARG A CA 1
ATOM 4178 C C . ARG A 1 524 ? -1.356 -4.029 14.949 1.00 87.50 524 ARG A C 1
ATOM 4180 O O . ARG A 1 524 ? -0.628 -4.126 13.962 1.00 87.50 524 ARG A O 1
ATOM 4187 N N . GLU A 1 525 ? -1.627 -5.071 15.734 1.00 86.31 525 GLU A N 1
ATOM 4188 C CA . GLU A 1 525 ? -1.071 -6.414 15.515 1.00 86.31 525 GLU A CA 1
ATOM 4189 C C . GLU A 1 525 ? -1.538 -7.052 14.199 1.00 86.31 525 GLU A C 1
ATOM 4191 O O . GLU A 1 525 ? -0.781 -7.782 13.555 1.00 86.31 525 GLU A O 1
ATOM 4196 N N . MET A 1 526 ? -2.771 -6.772 13.775 1.00 87.94 526 MET A N 1
ATOM 4197 C CA . MET A 1 526 ? -3.285 -7.210 12.477 1.00 87.94 526 MET A CA 1
ATOM 4198 C C . MET A 1 526 ? -2.749 -6.316 11.362 1.00 87.94 526 MET A C 1
ATOM 4200 O O . MET A 1 526 ? -2.289 -6.813 10.335 1.00 87.94 526 MET A O 1
ATOM 4204 N N . ALA A 1 527 ? -2.741 -5.000 11.587 1.00 91.62 527 ALA A N 1
ATOM 4205 C CA . ALA A 1 527 ? -2.285 -4.016 10.614 1.00 91.62 527 ALA A CA 1
ATOM 4206 C C . ALA A 1 527 ? -0.810 -4.201 10.211 1.00 91.62 527 ALA A C 1
ATOM 4208 O O . ALA A 1 527 ? -0.467 -3.990 9.049 1.00 91.62 527 ALA A O 1
ATOM 4209 N N . ILE A 1 528 ? 0.060 -4.633 11.135 1.00 91.88 528 ILE A N 1
ATOM 4210 C CA . ILE A 1 528 ? 1.481 -4.923 10.857 1.00 91.88 528 ILE A CA 1
ATOM 4211 C C . ILE A 1 528 ? 1.654 -6.072 9.852 1.00 91.88 528 ILE A C 1
ATOM 4213 O O . ILE A 1 528 ? 2.618 -6.074 9.090 1.00 91.88 528 ILE A O 1
ATOM 4217 N N . LYS A 1 529 ? 0.722 -7.031 9.807 1.00 92.75 529 LYS A N 1
ATOM 4218 C CA . LYS A 1 529 ? 0.794 -8.180 8.887 1.00 92.75 529 LYS A CA 1
ATOM 4219 C C . LYS A 1 529 ? 0.464 -7.799 7.440 1.00 92.75 529 LYS A C 1
ATOM 4221 O O . LYS A 1 529 ? 0.727 -8.577 6.528 1.00 92.75 529 LYS A O 1
ATOM 4226 N N . ILE A 1 530 ? -0.121 -6.621 7.217 1.00 94.62 530 ILE A N 1
ATOM 4227 C CA . ILE A 1 530 ? -0.517 -6.153 5.889 1.00 94.62 530 ILE A CA 1
ATOM 4228 C C . ILE A 1 530 ? 0.703 -5.578 5.164 1.00 94.62 530 ILE A C 1
ATOM 4230 O O . ILE A 1 530 ? 1.257 -4.545 5.553 1.00 94.62 530 ILE A O 1
ATOM 4234 N N . THR A 1 531 ? 1.085 -6.221 4.060 1.00 96.25 531 THR A N 1
ATOM 4235 C CA . THR A 1 531 ? 2.234 -5.804 3.249 1.00 96.25 531 THR A CA 1
ATOM 4236 C C . THR A 1 531 ? 1.962 -4.496 2.505 1.00 96.25 531 THR A C 1
ATOM 4238 O O . THR A 1 531 ? 0.847 -4.231 2.046 1.00 96.25 531 THR A O 1
ATOM 4241 N N . THR A 1 532 ? 3.002 -3.671 2.346 1.00 95.62 532 THR A N 1
ATOM 4242 C CA . THR A 1 532 ? 2.896 -2.418 1.584 1.00 95.62 532 THR A CA 1
ATOM 4243 C C . THR A 1 532 ? 2.566 -2.675 0.111 1.00 95.62 532 THR A C 1
ATOM 4245 O O . THR A 1 532 ? 1.751 -1.950 -0.451 1.00 95.62 532 THR A O 1
ATOM 4248 N N . ASP A 1 533 ? 3.083 -3.750 -0.492 1.00 94.44 533 ASP A N 1
ATOM 4249 C CA . ASP A 1 533 ? 2.746 -4.120 -1.874 1.00 94.44 533 ASP A CA 1
ATOM 4250 C C . ASP A 1 533 ? 1.257 -4.427 -2.063 1.00 94.44 533 ASP A C 1
ATOM 4252 O O . ASP A 1 533 ? 0.666 -3.991 -3.049 1.00 94.44 533 ASP A O 1
ATOM 4256 N N . SER A 1 534 ? 0.620 -5.092 -1.092 1.00 95.88 534 SER A N 1
ATOM 4257 C CA . SER A 1 534 ? -0.826 -5.341 -1.134 1.00 95.88 534 SER A CA 1
ATOM 4258 C C . SER A 1 534 ? -1.640 -4.045 -1.048 1.00 95.88 534 SER A C 1
ATOM 4260 O O . SER A 1 534 ? -2.716 -3.948 -1.631 1.00 95.88 534 SER A O 1
ATOM 4262 N N . ILE A 1 535 ? -1.143 -3.032 -0.331 1.00 96.69 535 ILE A N 1
ATOM 4263 C CA . ILE A 1 535 ? -1.787 -1.711 -0.252 1.00 96.69 535 ILE A CA 1
ATOM 4264 C C . ILE A 1 535 ? -1.607 -0.941 -1.565 1.00 96.69 535 ILE A C 1
ATOM 4266 O O . ILE A 1 535 ? -2.555 -0.307 -2.019 1.00 96.69 535 ILE A O 1
ATOM 4270 N N . ILE A 1 536 ? -0.426 -1.011 -2.191 1.00 95.62 536 ILE A N 1
ATOM 4271 C CA . ILE A 1 536 ? -0.164 -0.401 -3.507 1.00 95.62 536 ILE A CA 1
ATOM 4272 C C . ILE A 1 536 ? -1.120 -0.969 -4.560 1.00 95.62 536 ILE A C 1
ATOM 4274 O O . ILE A 1 536 ? -1.677 -0.218 -5.361 1.00 95.62 536 ILE A O 1
ATOM 4278 N N . ASP A 1 537 ? -1.329 -2.281 -4.542 1.00 93.88 537 ASP A N 1
ATOM 4279 C CA . ASP A 1 537 ? -2.193 -2.958 -5.499 1.00 93.88 537 ASP A CA 1
ATOM 4280 C C . ASP A 1 537 ? -3.665 -2.549 -5.344 1.00 93.88 537 ASP A C 1
ATOM 4282 O O . ASP A 1 537 ? -4.293 -2.181 -6.338 1.00 93.88 537 ASP A O 1
ATOM 4286 N N . ASP A 1 538 ? -4.191 -2.513 -4.114 1.00 95.06 538 ASP A N 1
ATOM 4287 C CA . ASP A 1 538 ? -5.543 -2.006 -3.845 1.00 95.06 538 ASP A CA 1
ATOM 4288 C C . ASP A 1 538 ? -5.661 -0.521 -4.215 1.00 95.06 538 ASP A C 1
ATOM 4290 O O . ASP A 1 538 ? -6.634 -0.107 -4.840 1.00 95.06 538 ASP A O 1
ATOM 4294 N N . PHE A 1 539 ? -4.647 0.290 -3.899 1.00 94.50 539 PHE A N 1
ATOM 4295 C CA . PHE A 1 539 ? -4.623 1.708 -4.256 1.00 94.50 539 PHE A CA 1
ATOM 4296 C C . PHE A 1 539 ? -4.700 1.918 -5.772 1.00 94.50 539 PHE A C 1
ATOM 4298 O O . PHE A 1 539 ? -5.414 2.809 -6.239 1.00 94.50 539 PHE A O 1
ATOM 4305 N N . ASN A 1 540 ? -4.007 1.090 -6.553 1.00 92.75 540 ASN A N 1
ATOM 4306 C CA . ASN A 1 540 ? -4.093 1.125 -8.008 1.00 92.75 540 ASN A CA 1
ATOM 4307 C C . ASN A 1 540 ? -5.448 0.616 -8.531 1.00 92.75 540 ASN A C 1
ATOM 4309 O O . ASN A 1 540 ? -5.922 1.102 -9.552 1.00 92.75 540 ASN A O 1
ATOM 4313 N N . ALA A 1 541 ? -6.086 -0.328 -7.834 1.00 92.38 541 ALA A N 1
ATOM 4314 C CA . ALA A 1 541 ? -7.381 -0.884 -8.225 1.00 92.38 541 ALA A CA 1
ATOM 4315 C C . ALA A 1 541 ? -8.569 0.059 -7.955 1.00 92.38 541 ALA A C 1
ATOM 4317 O O . ALA A 1 541 ? -9.575 -0.023 -8.652 1.00 92.38 541 ALA A O 1
ATOM 4318 N N . VAL A 1 542 ? -8.467 0.963 -6.970 1.00 89.19 542 VAL A N 1
ATOM 4319 C CA . VAL A 1 542 ? -9.566 1.880 -6.597 1.00 89.19 542 VAL A CA 1
ATOM 4320 C C . VAL A 1 542 ? -9.961 2.823 -7.738 1.00 89.19 542 VAL A C 1
ATOM 4322 O O . VAL A 1 542 ? -11.144 3.108 -7.915 1.00 89.19 542 VAL A O 1
ATOM 4325 N N . LYS A 1 543 ? -8.987 3.348 -8.488 1.00 87.56 543 LYS A N 1
ATOM 4326 C CA . LYS A 1 543 ? -9.223 4.238 -9.635 1.00 87.56 543 LYS A CA 1
ATOM 4327 C C . LYS A 1 543 ? -7.984 4.349 -10.509 1.00 87.56 543 LYS A C 1
ATOM 4329 O O . LYS A 1 543 ? -6.865 4.159 -10.031 1.00 87.56 543 LYS A O 1
ATOM 4334 N N . GLU A 1 544 ? -8.198 4.759 -11.754 1.00 84.62 544 GLU A N 1
ATOM 4335 C CA . GLU A 1 544 ? -7.127 5.012 -12.713 1.00 84.62 544 GLU A CA 1
ATOM 4336 C C . GLU A 1 544 ? -6.146 6.077 -12.194 1.00 84.62 544 GLU A C 1
ATOM 4338 O O . GLU A 1 544 ? -6.532 7.121 -11.652 1.00 84.62 544 GLU A O 1
ATOM 4343 N N . ARG A 1 545 ? -4.848 5.788 -12.329 1.00 85.94 545 ARG A N 1
ATOM 4344 C CA . ARG A 1 545 ? -3.753 6.641 -11.862 1.00 85.94 545 ARG A CA 1
ATOM 4345 C C . ARG A 1 545 ? -2.961 7.145 -13.058 1.00 85.94 545 ARG A C 1
ATOM 4347 O O . ARG A 1 545 ? -2.701 6.408 -13.998 1.00 85.94 545 ARG A O 1
ATOM 4354 N N . ALA A 1 546 ? -2.498 8.390 -12.974 1.00 80.31 546 ALA A N 1
ATOM 4355 C CA . ALA A 1 546 ? -1.672 9.000 -14.018 1.00 80.31 546 ALA A CA 1
ATOM 4356 C C . ALA A 1 546 ? -0.300 8.321 -14.203 1.00 80.31 546 ALA A C 1
ATOM 4358 O O . ALA A 1 546 ? 0.398 8.607 -15.171 1.00 80.31 546 ALA A O 1
ATOM 4359 N N . VAL A 1 547 ? 0.110 7.459 -13.267 1.00 85.38 547 VAL A N 1
ATOM 4360 C CA . VAL A 1 547 ? 1.356 6.693 -13.347 1.00 85.38 547 VAL A CA 1
ATOM 4361 C C . VAL A 1 547 ? 1.069 5.208 -13.168 1.00 85.38 547 VAL A C 1
ATOM 4363 O O . VAL A 1 547 ? 0.148 4.832 -12.442 1.00 85.38 547 VAL A O 1
ATOM 4366 N N . LYS A 1 548 ? 1.895 4.370 -13.795 1.00 86.31 548 LYS A N 1
ATOM 4367 C CA . LYS A 1 548 ? 1.797 2.915 -13.696 1.00 86.31 548 LYS A CA 1
ATOM 4368 C C . LYS A 1 548 ? 2.493 2.380 -12.444 1.00 86.31 548 LYS A C 1
ATOM 4370 O O . LYS A 1 548 ? 3.589 2.823 -12.092 1.00 86.31 548 LYS A O 1
ATOM 4375 N N . PHE A 1 549 ? 1.859 1.388 -11.821 1.00 86.38 549 PHE A N 1
ATOM 4376 C CA . PHE A 1 549 ? 2.382 0.623 -10.678 1.00 86.38 549 PHE A CA 1
ATOM 4377 C C . PHE A 1 549 ? 2.603 -0.866 -10.989 1.00 86.38 549 PHE A C 1
ATOM 4379 O O . PHE A 1 549 ? 3.042 -1.612 -10.108 1.00 86.38 549 PHE A O 1
ATOM 4386 N N . LYS A 1 550 ? 2.276 -1.276 -12.219 1.00 81.50 550 LYS A N 1
ATOM 4387 C CA . LYS A 1 550 ? 2.426 -2.613 -12.797 1.00 81.50 550 LYS A CA 1
ATOM 4388 C C . LYS A 1 550 ? 2.836 -2.445 -14.264 1.00 81.50 550 LYS A C 1
ATOM 4390 O O . LYS A 1 550 ? 2.480 -1.416 -14.854 1.00 81.50 550 LYS A O 1
ATOM 4395 N N . ASP A 1 551 ? 3.598 -3.403 -14.779 1.00 66.94 551 ASP A N 1
ATOM 4396 C CA . ASP A 1 551 ? 4.052 -3.428 -16.176 1.00 66.94 551 ASP A CA 1
ATOM 4397 C C . ASP A 1 551 ? 2.888 -3.653 -17.152 1.00 66.94 551 ASP A C 1
ATOM 4399 O O . ASP A 1 551 ? 1.999 -4.477 -16.824 1.00 66.94 551 ASP A O 1
#

Radius of gyration: 45.67 Å; chains: 1; bounding box: 98×91×117 Å

InterPro domains:
  IPR006580 Zinc finger, TTF-type [SM00597] (152-251)
  IPR008906 HAT, C-terminal dimerisation domain [PF05699] (469-521)
  IPR025398 ZMYM1-like, RNase-like domain [PF14291] (196-376)

Foldseek 3Di:
DYDDDDDDDDDDDDDDDYDDDDDDDDDDDDDDPDDDDDDDDPVVPDDDDDDDDDDDDDDDDDDDDDDDDDDDDDDDDDDDDDDDYDDDDDDDDLDDDDDDPDDRDFDQALQRGDALVVDDPVCSLVRLLVDLVVAAAQDDDPDFDWDDDPVDTFADDSCVCVVDVQWHAGNVLSFIAGNLCSSDPDDQPPDPPSCQRHHVGHNPRVQCPPVCSHPVNVQCPPDCPHPSNVSVVVSVVSVPPCPDPVNVVVVVQVVQLVLLLLLLLQLLVLLLVCLQQLHDAADPDLDPPDPDGGSSVVSLVVVLVVDVSSVCREDPNPPDPSNLSDPVSSLVLLLLLLVVLVVVVCVQCPPFDWDWDWDWDAAPVRDIDIDIDIGTDHPDDDDVVVVVVLLVLLVCLLFCPPLSPSPDLVSVLCNCVPVPVVVADPVRSVVLSVLSVVCSVPQSPDPLSPPDGGLVSVLVSCVVVVVCVSNVSVNVSSVCVVVDPVPVVVVVLLVVLSPSNCDPVNVPPDPSSSSSSSSCNVSVVSSVPDDSVNSVVVSCVVDPDPGDNDD

pLDDT: mean 74.15, std 23.01, range [24.84, 97.19]

Organism: NCBI:txid38414

Secondary structure (DSSP, 8-state):
----------------------------------PPP----GGGG--PPP------------PPP---PPPPPPPPPPP----------------PPPSSS--------TTTSPPGGGS-TTTHHHHHHHHHHH----PPPSSPPPBS-TTS-B---THHHHH-TTEEEETTTTEEEEHHHHHHPPSP-S-TTTTIIIII-B--GGGGSSGGG-HHHHHH-SSTTSHHHHHHHHHHHHH-GGGSHHHHHHHHHHHHHHHHHHHHHHHHHHHHHHHHTT-----S--STT-S---HHHHHHHHHHHH-HHHHTTSGGGS-TTTT--SHHHHHHHHHHHHHHHHHHHHHHHTT--EEEEEEEEE-TTS-EEEEEEEEE--SS--HHHHHHHHHHHHHGGG--HHHHTT--HHHHHHHHHHH-TTTS-HHHHHHHHHHHHHHHHHTTT-GGGTT--SHHHHHHHHHHTTTTTTTHHHHHHHHHHHH--TTHHHHHHHHHHHHHHS-GGGTT--HHHHHHHHHHHHTHHHHTTS-HHHHHHHHHHHS--SS-S--